Protein AF-A0A5Y3MJC8-F1 (afdb_monomer_lite)

Radius of gyration: 33.6 Å; chains: 1; bounding box: 86×77×90 Å

Structure (mmCIF, N/CA/C/O backbone):
data_AF-A0A5Y3MJC8-F1
#
_entry.id   AF-A0A5Y3MJC8-F1
#
loop_
_atom_site.group_PDB
_atom_site.id
_atom_site.type_symbol
_atom_site.label_atom_id
_atom_site.label_alt_id
_atom_site.label_comp_id
_atom_site.label_asym_id
_atom_site.label_entity_id
_atom_site.label_seq_id
_atom_site.pdbx_PDB_ins_code
_atom_site.Cartn_x
_atom_site.Cartn_y
_atom_site.Cartn_z
_atom_site.occupancy
_atom_site.B_iso_or_equiv
_atom_site.auth_seq_id
_atom_site.auth_comp_id
_atom_site.auth_asym_id
_atom_site.auth_atom_id
_atom_site.pdbx_PDB_model_num
ATOM 1 N N . MET A 1 1 ? -15.860 -44.384 1.184 1.00 35.97 1 MET A N 1
ATOM 2 C CA . MET A 1 1 ? -15.967 -45.095 2.472 1.00 35.97 1 MET A CA 1
ATOM 3 C C . MET A 1 1 ? -15.663 -44.108 3.585 1.00 35.97 1 MET A C 1
ATOM 5 O O . MET A 1 1 ? -14.510 -43.877 3.899 1.00 35.97 1 MET A O 1
ATOM 9 N N . ILE A 1 2 ? -16.713 -43.482 4.106 1.00 24.11 2 ILE A N 1
ATOM 10 C CA . ILE A 1 2 ? -16.795 -42.904 5.447 1.00 24.11 2 ILE A CA 1
ATOM 11 C C . ILE A 1 2 ? -18.170 -43.380 5.913 1.00 24.11 2 ILE A C 1
ATOM 13 O O . ILE A 1 2 ? -19.165 -43.126 5.237 1.00 24.11 2 ILE A O 1
ATOM 17 N N . ILE A 1 3 ? -18.185 -44.192 6.965 1.00 27.66 3 ILE A N 1
ATOM 18 C CA . ILE A 1 3 ? -19.393 -44.736 7.584 1.00 27.66 3 ILE A CA 1
ATOM 19 C C . ILE A 1 3 ? -19.745 -43.792 8.729 1.00 27.66 3 ILE A C 1
ATOM 21 O O . ILE A 1 3 ? -18.962 -43.628 9.662 1.00 27.66 3 ILE A O 1
ATOM 25 N N . THR A 1 4 ? -20.913 -43.166 8.639 1.00 27.91 4 THR A N 1
ATOM 26 C CA . THR A 1 4 ? -21.584 -42.483 9.745 1.00 27.91 4 THR A CA 1
ATOM 27 C C . THR A 1 4 ? -22.343 -43.525 10.568 1.00 27.91 4 THR A C 1
ATOM 29 O O . THR A 1 4 ? -23.119 -44.317 10.034 1.00 27.91 4 THR A O 1
ATOM 32 N N . GLY A 1 5 ? -22.070 -43.573 11.872 1.00 24.58 5 GLY A N 1
ATOM 33 C CA . GLY A 1 5 ? -22.694 -44.512 12.799 1.00 24.58 5 GLY A CA 1
ATOM 34 C C . GLY A 1 5 ? -24.100 -44.068 13.190 1.00 24.58 5 GLY A C 1
ATOM 35 O O . GLY A 1 5 ? -24.264 -43.061 13.873 1.00 24.58 5 GLY A O 1
ATOM 36 N N . ASN A 1 6 ? -25.087 -44.854 12.762 1.00 28.25 6 ASN A N 1
ATOM 37 C CA . ASN A 1 6 ? -26.461 -44.843 13.251 1.00 28.25 6 ASN A CA 1
ATOM 38 C C . ASN A 1 6 ? -26.511 -45.203 14.741 1.00 28.25 6 ASN A C 1
ATOM 40 O O . ASN A 1 6 ? -25.928 -46.205 15.158 1.00 28.25 6 ASN A O 1
ATOM 44 N N . SER A 1 7 ? -27.296 -44.456 15.512 1.00 28.84 7 SER A N 1
ATOM 45 C CA . SER A 1 7 ? -27.838 -44.921 16.784 1.00 28.84 7 SER A CA 1
ATOM 46 C C . SER A 1 7 ? -29.205 -45.571 16.555 1.00 28.84 7 SER A C 1
ATOM 48 O O . SER A 1 7 ? -30.044 -45.131 15.772 1.00 28.84 7 SER A O 1
ATOM 50 N N . THR A 1 8 ? -29.358 -46.708 17.213 1.00 29.22 8 THR A N 1
ATOM 51 C CA . THR A 1 8 ? -30.417 -47.706 17.111 1.00 29.22 8 THR A CA 1
ATOM 52 C C . THR A 1 8 ? -31.767 -47.208 17.622 1.00 29.22 8 THR A C 1
ATOM 54 O O . THR A 1 8 ? -31.881 -46.797 18.776 1.00 29.22 8 THR A O 1
ATOM 57 N N . HIS A 1 9 ? -32.809 -47.358 16.803 1.00 29.75 9 HIS A N 1
ATOM 58 C CA . HIS A 1 9 ? -34.197 -47.381 17.258 1.00 29.75 9 HIS A CA 1
ATOM 59 C C . HIS A 1 9 ? -34.495 -48.725 17.940 1.00 29.75 9 HIS A C 1
ATOM 61 O O . HIS A 1 9 ? -34.508 -49.767 17.287 1.00 29.75 9 HIS A O 1
ATOM 67 N N . ILE A 1 10 ? -34.769 -48.695 19.246 1.00 34.31 10 ILE A N 1
ATOM 68 C CA . ILE A 1 10 ? -35.504 -49.761 19.931 1.00 34.31 10 ILE A CA 1
ATOM 69 C C . ILE A 1 10 ? -36.988 -49.448 19.750 1.00 34.31 10 ILE A C 1
ATOM 71 O O . ILE A 1 10 ? -37.474 -48.407 20.192 1.00 34.31 10 ILE A O 1
ATOM 75 N N . GLY A 1 11 ? -37.692 -50.336 19.053 1.00 30.97 11 GLY A N 1
ATOM 76 C CA . GLY A 1 11 ? -39.143 -50.314 18.966 1.00 30.97 11 GLY A CA 1
ATOM 77 C C . GLY A 1 11 ? -39.772 -50.790 20.273 1.00 30.97 11 GLY A C 1
ATOM 78 O O . GLY A 1 11 ? -39.456 -51.873 20.761 1.00 30.97 11 GLY A O 1
ATOM 79 N N . ALA A 1 12 ? -40.708 -50.003 20.791 1.00 31.56 12 ALA A N 1
ATOM 80 C CA . ALA A 1 12 ? -41.787 -50.481 21.640 1.00 31.56 12 ALA A CA 1
ATOM 81 C C . ALA A 1 12 ? -43.095 -50.040 20.974 1.00 31.56 12 ALA A C 1
ATOM 83 O O . ALA A 1 12 ? -43.309 -48.853 20.729 1.00 31.56 12 ALA A O 1
ATOM 84 N N . GLY A 1 13 ? -43.912 -51.015 20.582 1.00 30.33 13 GLY A N 1
ATOM 85 C CA . GLY A 1 13 ? -45.238 -50.789 20.022 1.00 30.33 13 GLY A CA 1
ATOM 86 C C . GLY A 1 13 ? -46.313 -50.628 21.099 1.00 30.33 13 GLY A C 1
ATOM 87 O O . GLY A 1 13 ? -46.104 -51.015 22.246 1.00 30.33 13 GLY A O 1
ATOM 88 N N . ALA A 1 14 ? -47.476 -50.158 20.625 1.00 32.88 14 ALA A N 1
ATOM 89 C CA . ALA A 1 14 ? -48.796 -50.099 21.272 1.00 32.88 14 ALA A CA 1
ATOM 90 C C . ALA A 1 14 ? -48.941 -49.047 22.396 1.00 32.88 14 ALA A C 1
ATOM 92 O O . ALA A 1 14 ? -48.109 -48.960 23.282 1.00 32.88 14 ALA A O 1
ATOM 93 N N . THR A 1 15 ? -49.973 -48.201 22.477 1.00 34.88 15 THR A N 1
ATOM 94 C CA . THR A 1 15 ? -51.264 -48.072 21.775 1.00 34.88 15 THR A CA 1
ATOM 95 C C . THR A 1 15 ? -51.910 -46.760 22.245 1.00 34.88 15 THR A C 1
ATOM 97 O O . THR A 1 15 ? -51.823 -46.454 23.427 1.00 34.88 15 THR A O 1
ATOM 100 N N . GLY A 1 16 ? -52.652 -46.082 21.363 1.00 34.78 16 GLY A N 1
ATOM 101 C CA . GLY A 1 16 ? -53.839 -45.294 21.734 1.00 34.78 16 GLY A CA 1
ATOM 102 C C . GLY A 1 16 ? -53.624 -43.858 22.226 1.00 34.78 16 GLY A C 1
ATOM 103 O O . GLY A 1 16 ? -53.220 -43.631 23.358 1.00 34.78 16 GLY A O 1
ATOM 104 N N . GLY A 1 17 ? -54.033 -42.894 21.399 1.00 32.16 17 GLY A N 1
ATOM 105 C CA . GLY A 1 17 ? -54.253 -41.506 21.810 1.00 32.16 17 GLY A CA 1
ATOM 106 C C . GLY A 1 17 ? -53.978 -40.530 20.678 1.00 32.16 17 GLY A C 1
ATOM 107 O O . GLY A 1 17 ? -52.835 -40.170 20.434 1.00 32.16 17 GLY A O 1
ATOM 108 N N . SER A 1 18 ? -55.023 -40.120 19.961 1.00 41.62 18 SER A N 1
ATOM 109 C CA . SER A 1 18 ? -54.953 -39.002 19.025 1.00 41.62 18 SER A CA 1
ATOM 110 C C . SER A 1 18 ? -54.688 -37.704 19.784 1.00 41.62 18 SER A C 1
ATOM 112 O O . SER A 1 18 ? -55.535 -37.284 20.573 1.00 41.62 18 SER A O 1
ATOM 114 N N . THR A 1 19 ? -53.584 -37.034 19.491 1.00 38.16 19 THR A N 1
ATOM 115 C CA . THR A 1 19 ? -53.413 -35.616 19.802 1.00 38.16 19 THR A CA 1
ATOM 116 C C . THR A 1 19 ? -52.823 -34.924 18.572 1.00 38.16 19 THR A C 1
ATOM 118 O O . THR A 1 19 ? -52.028 -35.506 17.830 1.00 38.16 19 THR A O 1
ATOM 121 N N . GLY A 1 20 ? -53.355 -33.747 18.235 1.00 41.31 20 GLY A N 1
ATOM 122 C CA . GLY A 1 20 ? -53.036 -33.047 16.989 1.00 41.31 20 GLY A CA 1
ATOM 123 C C . GLY A 1 20 ? -51.592 -32.525 16.968 1.00 41.31 20 GLY A C 1
ATOM 124 O O . GLY A 1 20 ? -50.885 -32.630 17.966 1.00 41.31 20 GLY A O 1
ATOM 125 N N . PRO A 1 21 ? -51.148 -31.871 15.876 1.00 44.81 21 PRO A N 1
ATOM 126 C CA . PRO A 1 21 ? -49.795 -31.303 15.759 1.00 44.81 21 PRO A CA 1
ATOM 127 C C . PRO A 1 21 ? -49.437 -30.261 16.840 1.00 44.81 21 PRO A C 1
ATOM 129 O O . PRO A 1 21 ? -48.309 -29.778 16.875 1.00 44.81 21 PRO A O 1
ATOM 132 N N . ALA A 1 22 ? -50.404 -29.880 17.680 1.00 45.62 22 ALA A N 1
ATOM 133 C CA . ALA A 1 22 ? -50.263 -28.950 18.790 1.00 45.62 22 ALA A CA 1
ATOM 134 C C . ALA A 1 22 ? -49.833 -29.609 20.115 1.00 45.62 22 ALA A C 1
ATOM 136 O O . ALA A 1 22 ? -49.428 -28.878 21.006 1.00 45.62 22 ALA A O 1
ATOM 137 N N . ASP A 1 23 ? -49.862 -30.942 20.219 1.00 46.69 23 ASP A N 1
ATOM 138 C CA . ASP A 1 23 ? -49.650 -31.683 21.473 1.00 46.69 23 ASP A CA 1
ATOM 139 C C . ASP A 1 23 ? -48.457 -32.661 21.381 1.00 46.69 23 ASP A C 1
ATOM 141 O O . ASP A 1 23 ? -48.413 -33.680 22.076 1.00 46.69 23 ASP A O 1
ATOM 145 N N . ASP A 1 24 ? -47.499 -32.414 20.476 1.00 50.97 24 ASP A N 1
ATOM 146 C CA . ASP A 1 24 ? -46.242 -33.171 20.476 1.00 50.97 24 ASP A CA 1
ATOM 147 C C . ASP A 1 24 ? -45.361 -32.642 21.625 1.00 50.97 24 ASP A C 1
ATOM 149 O O . ASP A 1 24 ? -44.906 -31.493 21.561 1.00 50.97 24 ASP A O 1
ATOM 153 N N . PRO A 1 25 ? -45.047 -33.454 22.652 1.00 55.38 25 PRO A N 1
ATOM 154 C CA . PRO A 1 25 ? -44.241 -33.025 23.796 1.00 55.38 25 PRO A CA 1
ATOM 155 C C . PRO A 1 25 ? -42.824 -32.581 23.400 1.00 55.38 25 PRO A C 1
ATOM 157 O O . PRO A 1 25 ? -42.143 -31.912 24.177 1.00 55.38 25 PRO A O 1
ATOM 160 N N . ARG A 1 26 ? -42.365 -32.909 22.183 1.00 57.22 26 ARG A N 1
ATOM 161 C CA . ARG A 1 26 ? -41.114 -32.385 21.619 1.00 57.22 26 ARG A CA 1
ATOM 162 C C . ARG A 1 26 ? -41.258 -30.938 21.152 1.00 57.22 26 ARG A C 1
ATOM 164 O O . ARG A 1 26 ? -40.320 -30.170 21.327 1.00 57.22 26 ARG A O 1
ATOM 171 N N . ILE A 1 27 ? -42.408 -30.548 20.596 1.00 54.28 27 ILE A N 1
ATOM 172 C CA . ILE A 1 27 ? -42.689 -29.158 20.198 1.00 54.28 27 ILE A CA 1
ATOM 173 C C . ILE A 1 27 ? -42.914 -28.289 21.437 1.00 54.28 27 ILE A C 1
ATOM 175 O O . ILE A 1 27 ? -42.407 -27.170 21.472 1.00 54.28 27 ILE A O 1
ATOM 179 N N . ASP A 1 28 ? -43.566 -28.809 22.477 1.00 54.16 28 ASP A N 1
ATOM 180 C CA . ASP A 1 28 ? -43.692 -28.108 23.762 1.00 54.16 28 ASP A CA 1
ATOM 181 C C . ASP A 1 28 ? -42.359 -28.020 24.510 1.00 54.16 28 ASP A C 1
ATOM 183 O O . ASP A 1 28 ? -42.048 -26.983 25.089 1.00 54.16 28 ASP A O 1
ATOM 187 N N . GLY A 1 29 ? -41.515 -29.054 24.430 1.00 55.41 29 GLY A N 1
ATOM 188 C CA . GLY A 1 29 ? -40.142 -29.004 24.935 1.00 55.41 29 GLY A CA 1
ATOM 189 C C . GLY A 1 29 ? -39.279 -27.970 24.206 1.00 55.41 29 GLY A C 1
ATOM 190 O O . GLY A 1 29 ? -38.504 -27.265 24.847 1.00 55.41 29 GLY A O 1
ATOM 191 N N . ILE A 1 30 ? -39.447 -27.830 22.886 1.00 52.19 30 ILE A N 1
ATOM 192 C CA . ILE A 1 30 ? -38.739 -26.830 22.071 1.00 52.19 30 ILE A CA 1
ATOM 193 C C . ILE A 1 30 ? -39.284 -25.421 22.318 1.00 52.19 30 ILE A C 1
ATOM 195 O O . ILE A 1 30 ? -38.485 -24.503 22.454 1.00 52.19 30 ILE A O 1
ATOM 199 N N . LYS A 1 31 ? -40.605 -25.229 22.427 1.00 47.81 31 LYS A N 1
ATOM 200 C CA . LYS A 1 31 ? -41.210 -23.934 22.783 1.00 47.81 31 LYS A CA 1
ATOM 201 C C . LYS A 1 31 ? -40.821 -23.506 24.188 1.00 47.81 31 LYS A C 1
ATOM 203 O O . LYS A 1 31 ? -40.395 -22.377 24.358 1.00 47.81 31 LYS A O 1
ATOM 208 N N . LYS A 1 32 ? -40.857 -24.419 25.162 1.00 52.31 32 LYS A N 1
ATOM 209 C CA . LYS A 1 32 ? -40.380 -24.155 26.521 1.00 52.31 32 LYS A CA 1
ATOM 210 C C . LYS A 1 32 ? -38.887 -23.830 26.533 1.00 52.31 32 LYS A C 1
ATOM 212 O O . LYS A 1 32 ? -38.486 -22.901 27.216 1.00 52.31 32 LYS A O 1
ATOM 217 N N . ALA A 1 33 ? -38.070 -24.548 25.762 1.00 51.44 33 ALA A N 1
ATOM 218 C CA . ALA A 1 33 ? -36.652 -24.231 25.631 1.00 51.44 33 ALA A CA 1
ATOM 219 C C . ALA A 1 33 ? -36.421 -22.872 24.947 1.00 51.44 33 ALA A C 1
ATOM 221 O O . ALA A 1 33 ? -35.502 -22.168 25.345 1.00 51.44 33 ALA A O 1
ATOM 222 N N . LEU A 1 34 ? -37.250 -22.480 23.969 1.00 46.69 34 LEU A N 1
ATOM 223 C CA . LEU A 1 34 ? -37.223 -21.154 23.334 1.00 46.69 34 LEU A CA 1
ATOM 224 C C . LEU A 1 34 ? -37.662 -20.040 24.301 1.00 46.69 34 LEU A C 1
ATOM 226 O O . LEU A 1 34 ? -36.985 -19.022 24.409 1.00 46.69 34 LEU A O 1
ATOM 230 N N . ASP A 1 35 ? -38.752 -20.251 25.039 1.00 46.22 35 ASP A N 1
ATOM 231 C CA . ASP A 1 35 ? -39.275 -19.317 26.043 1.00 46.22 35 ASP A CA 1
ATOM 232 C C . ASP A 1 35 ? -38.292 -19.164 27.220 1.00 46.22 35 ASP A C 1
ATOM 234 O O . ASP A 1 35 ? -38.092 -18.060 27.731 1.00 46.22 35 ASP A O 1
ATOM 238 N N . ASP A 1 36 ? -37.591 -20.243 27.588 1.00 48.75 36 ASP A N 1
ATOM 239 C CA . ASP A 1 36 ? -36.500 -20.239 28.569 1.00 48.75 36 ASP A CA 1
ATOM 240 C C . ASP A 1 36 ? -35.210 -19.569 28.021 1.00 48.75 36 ASP A C 1
ATOM 242 O O . ASP A 1 36 ? -34.335 -19.203 28.810 1.00 48.75 36 ASP A O 1
ATOM 246 N N . THR A 1 37 ? -35.068 -19.365 26.697 1.00 44.25 37 THR A N 1
ATOM 247 C CA . THR A 1 37 ? -33.841 -18.847 26.042 1.00 44.25 37 THR A CA 1
ATOM 248 C C . THR A 1 37 ? -33.967 -17.481 25.361 1.00 44.25 37 THR A C 1
ATOM 250 O O . THR A 1 37 ? -33.127 -17.166 24.529 1.00 44.25 37 THR A O 1
ATOM 253 N N . GLN A 1 38 ? -34.872 -16.611 25.831 1.00 48.56 38 GLN A N 1
ATOM 254 C CA . GLN A 1 38 ? -34.987 -15.167 25.511 1.00 48.56 38 GLN A CA 1
ATOM 255 C C . GLN A 1 38 ? -36.080 -14.822 24.491 1.00 48.56 38 GLN A C 1
ATOM 257 O O . GLN A 1 38 ? -35.773 -14.719 23.314 1.00 48.56 38 GLN A O 1
ATOM 262 N N . ILE A 1 39 ? -37.273 -14.420 24.956 1.00 37.53 39 ILE A N 1
ATOM 263 C CA . ILE A 1 39 ? -37.867 -13.095 24.659 1.00 37.53 39 ILE A CA 1
ATOM 264 C C . ILE A 1 39 ? -38.834 -12.748 25.809 1.00 37.53 39 ILE A C 1
ATOM 266 O O . ILE A 1 39 ? -39.881 -13.367 25.944 1.00 37.53 39 ILE A O 1
ATOM 270 N N . GLY A 1 40 ? -38.500 -11.764 26.655 1.00 35.44 40 GLY A N 1
ATOM 271 C CA . GLY A 1 40 ? -39.439 -11.244 27.668 1.00 35.44 40 GLY A CA 1
ATOM 272 C C . GLY A 1 40 ? -39.038 -11.376 29.140 1.00 35.44 40 GLY A C 1
ATOM 273 O O . GLY A 1 40 ? -39.900 -11.246 30.006 1.00 35.44 40 GLY A O 1
ATOM 274 N N . LEU A 1 41 ? -37.757 -11.583 29.466 1.00 39.94 41 LEU A N 1
ATOM 275 C CA . LEU A 1 41 ? -37.335 -11.505 30.865 1.00 39.94 41 LEU A CA 1
ATOM 276 C C . LEU A 1 41 ? -37.538 -10.066 31.391 1.00 39.94 41 LEU A C 1
ATOM 278 O O . LEU A 1 41 ? -36.942 -9.137 30.833 1.00 39.94 41 LEU A O 1
ATOM 282 N N . PRO A 1 42 ? -38.311 -9.839 32.475 1.00 39.66 42 PRO A N 1
ATOM 283 C CA . PRO A 1 42 ? -38.132 -8.631 33.277 1.00 39.66 42 PRO A CA 1
ATOM 284 C C . PRO A 1 42 ? -36.639 -8.500 33.600 1.00 39.66 42 PRO A C 1
ATOM 286 O O . PRO A 1 42 ? -35.978 -9.525 33.780 1.00 39.66 42 PRO A O 1
ATOM 289 N N . ARG A 1 43 ? -36.104 -7.261 33.616 1.00 46.03 43 ARG A N 1
ATOM 290 C CA . ARG A 1 43 ? -34.692 -6.953 33.942 1.00 46.03 43 ARG A CA 1
ATOM 291 C C . ARG A 1 43 ? -34.161 -7.996 34.920 1.00 46.03 43 ARG A C 1
ATOM 293 O O . ARG A 1 43 ? -34.722 -8.085 36.013 1.00 46.03 43 ARG A O 1
ATOM 300 N N . GLN A 1 44 ? -33.151 -8.781 34.518 1.00 53.56 44 GLN A N 1
ATOM 301 C CA . GLN A 1 44 ? -32.563 -9.787 35.405 1.00 53.56 44 GLN A CA 1
ATOM 302 C C . GLN A 1 44 ? -32.354 -9.134 36.777 1.00 53.56 44 GLN A C 1
ATOM 304 O O . GLN A 1 44 ? -31.722 -8.071 36.835 1.00 53.56 44 GLN A O 1
ATOM 309 N N . PRO A 1 45 ? -32.966 -9.669 37.848 1.00 67.94 45 PRO A N 1
ATOM 310 C CA . PRO A 1 45 ? -32.941 -9.006 39.137 1.00 67.94 45 PRO A CA 1
ATOM 311 C C . PRO A 1 45 ? -31.488 -8.818 39.564 1.00 67.94 45 PRO A C 1
ATOM 313 O O . PRO A 1 45 ? -30.680 -9.743 39.478 1.00 67.94 45 PRO A O 1
ATOM 316 N N . ILE A 1 46 ? -31.159 -7.594 39.981 1.00 82.12 46 ILE A N 1
ATOM 317 C CA . ILE A 1 46 ? -29.810 -7.251 40.425 1.00 82.12 46 ILE A CA 1
ATOM 318 C C . ILE A 1 46 ? -29.493 -8.096 41.660 1.00 82.12 46 ILE A C 1
ATOM 320 O O . ILE A 1 46 ? -30.177 -8.000 42.681 1.00 82.12 46 ILE A O 1
ATOM 324 N N . MET A 1 47 ? -28.434 -8.896 41.576 1.00 91.88 47 MET A N 1
ATOM 325 C CA . MET A 1 47 ? -27.855 -9.569 42.728 1.00 91.88 47 MET A CA 1
ATOM 326 C C . MET A 1 47 ? -27.044 -8.560 43.544 1.00 91.88 47 MET A C 1
ATOM 328 O O . MET A 1 47 ? -26.020 -8.044 43.092 1.00 91.88 47 MET A O 1
ATOM 332 N N . TRP A 1 48 ? -27.502 -8.292 44.762 1.00 92.31 48 TRP A N 1
ATOM 333 C CA . TRP A 1 48 ? -26.792 -7.456 45.723 1.00 92.31 48 TRP A CA 1
ATOM 334 C C . TRP A 1 48 ? -25.784 -8.298 46.500 1.00 92.31 48 TRP A C 1
ATOM 336 O O . TRP A 1 48 ? -26.168 -9.094 47.353 1.00 92.31 48 TRP A O 1
ATOM 346 N N . VAL A 1 49 ? -24.501 -8.111 46.201 1.00 92.94 49 VAL A N 1
ATOM 347 C CA . VAL A 1 49 ? -23.398 -8.843 46.833 1.00 92.94 49 VAL A CA 1
ATOM 348 C C . VAL A 1 49 ? -23.023 -8.133 48.125 1.00 92.94 49 VAL A C 1
ATOM 350 O O . VAL A 1 49 ? -22.652 -6.965 48.088 1.00 92.94 49 VAL A O 1
ATOM 353 N N . SER A 1 50 ? -23.151 -8.816 49.256 1.00 92.50 50 SER A N 1
ATOM 354 C CA . SER A 1 50 ? -22.832 -8.305 50.595 1.00 92.50 50 SER A CA 1
ATOM 355 C C . SER A 1 50 ? -21.605 -8.995 51.190 1.00 92.50 50 SER A C 1
ATOM 357 O O . SER A 1 50 ? -20.868 -8.374 51.953 1.00 92.50 50 SER A O 1
ATOM 359 N N . THR A 1 51 ? -21.381 -10.267 50.845 1.00 91.06 51 THR A N 1
ATOM 360 C CA . THR A 1 51 ? -20.290 -11.103 51.365 1.00 91.06 51 THR A CA 1
ATOM 361 C C . THR A 1 51 ? -19.615 -11.918 50.258 1.00 91.06 51 THR A C 1
ATOM 363 O O . THR A 1 51 ? -20.177 -12.123 49.181 1.00 91.06 51 THR A O 1
ATOM 366 N N . ALA A 1 52 ? -18.405 -12.422 50.518 1.00 90.00 52 ALA A N 1
ATOM 367 C CA . ALA A 1 52 ? -17.739 -13.357 49.610 1.00 90.00 52 ALA A CA 1
ATOM 368 C C . ALA A 1 52 ? -18.507 -14.690 49.468 1.00 90.00 52 ALA A C 1
ATOM 370 O O . ALA A 1 52 ? -18.424 -15.345 48.428 1.00 90.00 52 ALA A O 1
ATOM 371 N N . ASP A 1 53 ? -19.290 -15.082 50.475 1.00 89.25 53 ASP A N 1
ATOM 372 C CA . ASP A 1 53 ? -20.095 -16.309 50.448 1.00 89.25 53 ASP A CA 1
ATOM 373 C C . ASP A 1 53 ? -21.287 -16.207 49.489 1.00 89.25 53 ASP A C 1
ATOM 375 O O . ASP A 1 53 ? -21.654 -17.203 48.858 1.00 89.25 53 ASP A O 1
ATOM 379 N N . ASP A 1 54 ? -21.820 -14.999 49.273 1.00 90.56 54 ASP A N 1
ATOM 380 C CA . ASP A 1 54 ? -22.846 -14.751 48.250 1.00 90.56 54 ASP A CA 1
ATOM 381 C C . ASP A 1 54 ? -22.349 -15.180 46.864 1.00 90.56 54 ASP A C 1
ATOM 383 O O . ASP A 1 54 ? -23.110 -15.707 46.058 1.00 90.56 54 ASP A O 1
ATOM 387 N N . LEU A 1 55 ? -21.054 -14.998 46.598 1.00 90.88 55 LEU A N 1
ATOM 388 C CA . LEU A 1 55 ? -20.414 -15.391 45.348 1.00 90.88 55 LEU A CA 1
ATOM 389 C C . LEU A 1 55 ? -19.992 -16.870 45.347 1.00 90.88 55 LEU A C 1
ATOM 391 O O . LEU A 1 55 ? -20.192 -17.578 44.359 1.00 90.88 55 LEU A O 1
ATOM 395 N N . SER A 1 56 ? -19.437 -17.365 46.457 1.00 89.25 56 SER A N 1
ATOM 396 C CA . SER A 1 56 ? -18.984 -18.758 46.589 1.00 89.25 56 SER A CA 1
ATOM 397 C C . SER A 1 56 ? -20.119 -19.786 46.626 1.00 89.25 56 SER A C 1
ATOM 399 O O . SER A 1 56 ? -19.879 -20.955 46.321 1.00 89.25 56 SER A O 1
ATOM 401 N N . SER A 1 57 ? -21.343 -19.391 46.970 1.00 88.69 57 SER A N 1
ATOM 402 C CA . SER A 1 57 ? -22.515 -20.280 46.993 1.00 88.69 57 SER A CA 1
ATOM 403 C C . SER A 1 57 ? -23.128 -20.532 45.610 1.00 88.69 57 SER A C 1
ATOM 405 O O . SER A 1 57 ? -23.861 -21.503 45.423 1.00 88.69 57 SER A O 1
ATOM 407 N N . LEU A 1 58 ? -22.805 -19.702 44.614 1.00 89.06 58 LEU A N 1
ATOM 408 C CA . LEU A 1 58 ? -23.321 -19.842 43.251 1.00 89.06 58 LEU A CA 1
ATOM 409 C C . LEU A 1 58 ? -22.742 -21.088 42.549 1.00 89.06 58 LEU A C 1
ATOM 411 O O . LEU A 1 58 ? -21.542 -21.328 42.664 1.00 89.06 58 LEU A O 1
ATOM 415 N N . PRO A 1 59 ? -23.525 -21.871 41.785 1.00 87.62 59 PRO A N 1
ATOM 416 C CA . PRO A 1 59 ? -23.000 -23.021 41.042 1.00 87.62 59 PRO A CA 1
ATOM 417 C C . PRO A 1 59 ? -22.070 -22.597 39.890 1.00 87.62 59 PRO A C 1
ATOM 419 O O . PRO A 1 59 ? -22.129 -21.460 39.426 1.00 87.62 59 PRO A O 1
ATOM 422 N N . VAL A 1 60 ? -21.221 -23.515 39.407 1.00 86.94 60 VAL A N 1
ATOM 423 C CA . VAL A 1 60 ? -20.432 -23.295 38.174 1.00 86.94 60 VAL A CA 1
ATOM 424 C C . VAL A 1 60 ? -21.376 -23.009 37.006 1.00 86.94 60 VAL A C 1
ATOM 426 O O . VAL A 1 60 ? -22.434 -23.628 36.906 1.00 86.94 60 VAL A O 1
ATOM 429 N N . GLY A 1 61 ? -21.006 -22.062 36.144 1.00 76.88 61 GLY A N 1
ATOM 430 C CA . GLY A 1 61 ? -21.834 -21.607 35.027 1.00 76.88 61 GLY A CA 1
ATOM 431 C C . GLY A 1 61 ? -22.973 -20.671 35.441 1.00 76.88 61 GLY A C 1
ATOM 432 O O . GLY A 1 61 ? -23.800 -20.304 34.609 1.00 76.88 61 GLY A O 1
ATOM 433 N N . ALA A 1 62 ? -23.056 -20.263 36.714 1.00 82.75 62 ALA A N 1
ATOM 434 C CA . ALA A 1 62 ? -24.008 -19.240 37.121 1.00 82.75 62 ALA A CA 1
ATOM 435 C C . ALA A 1 62 ? -23.639 -17.884 36.505 1.00 82.75 62 ALA A C 1
ATOM 437 O O . ALA A 1 62 ? -22.573 -17.342 36.795 1.00 82.75 62 ALA A O 1
ATOM 438 N N . TYR A 1 63 ? -24.574 -17.319 35.739 1.00 84.31 63 TYR A N 1
ATOM 439 C CA . TYR A 1 63 ? -24.514 -15.951 35.227 1.00 84.31 63 TYR A CA 1
ATOM 440 C C . TYR A 1 63 ? -25.451 -15.031 36.012 1.00 84.31 63 TYR A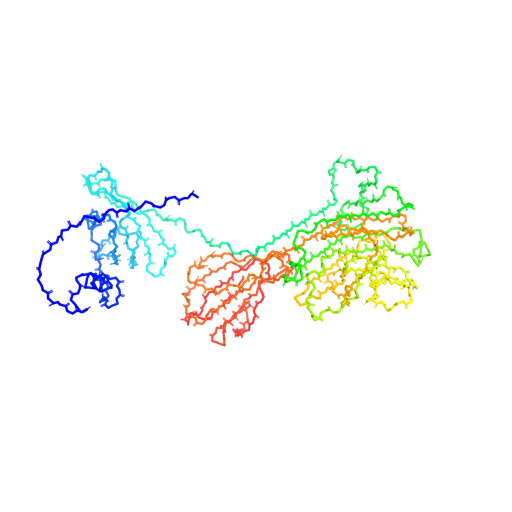 C 1
ATOM 442 O O . TYR A 1 63 ? -26.622 -15.369 36.224 1.00 84.31 63 TYR A O 1
ATOM 450 N N . ARG A 1 64 ? -24.960 -13.876 36.471 1.00 87.25 64 ARG A N 1
ATOM 451 C CA . ARG A 1 64 ? -25.741 -12.899 37.252 1.00 87.25 64 ARG A CA 1
ATOM 452 C C . ARG A 1 64 ? -25.410 -11.468 36.844 1.00 87.25 64 ARG A C 1
ATOM 454 O O . ARG A 1 64 ? -24.254 -11.146 36.594 1.00 87.25 64 ARG A O 1
ATOM 461 N N . PHE A 1 65 ? -26.412 -10.595 36.860 1.00 89.56 65 PHE A N 1
ATOM 462 C CA . PHE A 1 65 ? -26.199 -9.150 36.871 1.00 89.56 65 PHE A CA 1
ATOM 463 C C . PHE A 1 65 ? -26.108 -8.683 38.327 1.00 89.56 65 PHE A C 1
ATOM 465 O O . PHE A 1 65 ? -27.053 -8.883 39.091 1.00 89.56 65 PHE A O 1
ATOM 472 N N . ALA A 1 66 ? -24.969 -8.129 38.742 1.00 92.38 66 ALA A N 1
ATOM 473 C CA . ALA A 1 66 ? -24.638 -7.951 40.156 1.00 92.38 66 ALA A CA 1
ATOM 474 C C . ALA A 1 66 ? -24.030 -6.578 40.474 1.00 92.38 66 ALA A C 1
ATOM 476 O O . ALA A 1 66 ? -23.516 -5.884 39.595 1.00 92.38 66 ALA A O 1
ATOM 477 N N . ARG A 1 67 ? -24.086 -6.190 41.754 1.00 92.88 67 ARG A N 1
ATOM 478 C CA . ARG A 1 67 ? -23.421 -5.000 42.305 1.00 92.88 67 ARG A CA 1
ATOM 479 C C . ARG A 1 67 ? -23.147 -5.175 43.801 1.00 92.88 67 ARG A C 1
ATOM 481 O O . ARG A 1 67 ? -23.917 -5.840 44.493 1.00 92.88 67 ARG A O 1
ATOM 488 N N . ASN A 1 68 ? -22.092 -4.535 44.308 1.00 93.94 68 ASN A N 1
ATOM 489 C CA . ASN A 1 68 ? -21.846 -4.433 45.748 1.00 93.94 68 ASN A CA 1
ATOM 490 C C . ASN A 1 68 ? -23.033 -3.761 46.462 1.00 93.94 68 ASN A C 1
ATOM 492 O O . ASN A 1 68 ? -23.498 -2.689 46.062 1.00 93.94 68 ASN A O 1
ATOM 496 N N . LYS A 1 69 ? -23.512 -4.374 47.546 1.00 91.81 69 LYS A N 1
ATOM 497 C CA . LYS A 1 69 ? -24.475 -3.774 48.470 1.00 91.81 69 LYS A CA 1
ATOM 498 C C . LYS A 1 69 ? -23.712 -2.881 49.437 1.00 91.81 69 LYS A C 1
ATOM 500 O O . LYS A 1 69 ? -22.922 -3.385 50.231 1.00 91.81 69 LYS A O 1
ATOM 505 N N . ALA A 1 70 ? -23.938 -1.571 49.399 1.00 83.12 70 ALA A N 1
ATOM 506 C CA . ALA A 1 70 ? -23.265 -0.658 50.322 1.00 83.12 70 ALA A CA 1
ATOM 507 C C . ALA A 1 70 ? -23.501 -1.083 51.793 1.00 83.12 70 ALA A C 1
ATOM 509 O O . ALA A 1 70 ? -24.639 -1.420 52.139 1.00 83.12 70 ALA A O 1
ATOM 510 N N . PRO A 1 71 ? -22.466 -1.081 52.658 1.00 86.94 71 PRO A N 1
ATOM 511 C CA . PRO A 1 71 ? -21.101 -0.581 52.433 1.00 86.94 71 PRO A CA 1
ATOM 512 C C . PRO A 1 71 ? -20.071 -1.641 51.976 1.00 86.94 71 PRO A C 1
ATOM 514 O O . PRO A 1 71 ? -18.876 -1.358 51.995 1.00 86.94 71 PRO A O 1
ATOM 517 N N . SER A 1 72 ? -20.493 -2.857 51.609 1.00 84.81 72 SER A N 1
ATOM 518 C CA . SER A 1 72 ? -19.578 -3.956 51.253 1.00 84.81 72 SER A CA 1
ATOM 519 C C . SER A 1 72 ? -18.740 -3.666 49.997 1.00 84.81 72 SER A C 1
ATOM 521 O O . SER A 1 72 ? -19.169 -2.928 49.108 1.00 84.81 72 SER A O 1
ATOM 523 N N . LYS A 1 73 ? -17.547 -4.273 49.918 1.00 89.44 73 LYS A N 1
ATOM 524 C CA . LYS A 1 73 ? -16.604 -4.153 48.790 1.00 89.44 73 LYS A CA 1
ATOM 525 C C . LYS A 1 73 ? -16.098 -5.516 48.312 1.00 89.44 73 LYS A C 1
ATOM 527 O O . LYS A 1 73 ? -14.900 -5.751 48.224 1.00 89.44 73 LYS A O 1
ATOM 532 N N . VAL A 1 74 ? -17.023 -6.432 48.037 1.00 92.94 74 VAL A N 1
ATOM 533 C CA . VAL A 1 74 ? -16.679 -7.804 47.629 1.00 92.94 74 VAL A CA 1
ATOM 534 C C . VAL A 1 74 ? -16.222 -7.854 46.172 1.00 92.94 74 VAL A C 1
ATOM 536 O O . VAL A 1 74 ? -15.236 -8.513 45.858 1.00 92.94 74 VAL A O 1
ATOM 539 N N . LEU A 1 75 ? -16.931 -7.167 45.274 1.00 94.25 75 LEU A N 1
ATOM 540 C CA . LEU A 1 75 ? -16.526 -6.955 43.883 1.00 94.25 75 LEU A CA 1
ATOM 541 C C . LEU A 1 75 ? -15.457 -5.847 43.818 1.00 94.25 75 LEU A C 1
ATOM 543 O O . LEU A 1 75 ? -15.516 -4.909 44.614 1.00 94.25 75 LEU A O 1
ATOM 547 N N . PRO A 1 76 ? -14.543 -5.869 42.830 1.00 92.56 76 PRO A N 1
ATOM 548 C CA . PRO A 1 76 ? -13.440 -4.911 42.716 1.00 92.56 76 PRO A CA 1
ATOM 549 C C . PRO A 1 76 ? -13.882 -3.531 42.198 1.00 92.56 76 PRO A C 1
ATOM 551 O O . PRO A 1 76 ? -13.047 -2.679 41.901 1.00 92.56 76 PRO A O 1
ATOM 554 N N . THR A 1 77 ? -15.187 -3.311 42.034 1.00 89.69 77 THR A N 1
ATOM 555 C CA . THR A 1 77 ? -15.778 -2.111 41.440 1.00 89.69 77 THR A CA 1
ATOM 556 C C . THR A 1 77 ? -17.129 -1.806 42.079 1.00 89.69 77 THR A C 1
ATOM 558 O O . THR A 1 77 ? -17.877 -2.714 42.441 1.00 89.69 77 THR A O 1
ATOM 561 N N . ASP A 1 78 ? -17.460 -0.518 42.185 1.00 86.69 78 ASP A N 1
ATOM 562 C CA . ASP A 1 78 ? -18.764 -0.041 42.666 1.00 86.69 78 ASP A CA 1
ATOM 563 C C . ASP A 1 78 ? -19.819 0.029 41.542 1.00 86.69 78 ASP A C 1
ATOM 565 O O . ASP A 1 78 ? -20.963 0.438 41.779 1.00 86.69 78 ASP A O 1
ATOM 569 N N . SER A 1 79 ? -19.436 -0.343 40.313 1.00 86.19 79 SER A N 1
ATOM 570 C CA . SER A 1 79 ? -20.299 -0.388 39.129 1.00 86.19 79 SER A CA 1
ATOM 571 C C . SER A 1 79 ? -21.164 -1.655 39.085 1.00 86.19 79 SER A C 1
ATOM 573 O O . SER A 1 79 ? -20.978 -2.595 39.858 1.00 86.19 79 SER A O 1
ATOM 575 N N . TYR A 1 80 ? -22.123 -1.682 38.161 1.00 87.31 80 TYR A N 1
ATOM 576 C CA . TYR A 1 80 ? -22.844 -2.907 37.817 1.00 87.31 80 TYR A CA 1
ATOM 577 C C . TYR A 1 80 ? -21.953 -3.822 36.980 1.00 87.31 80 TYR A C 1
ATOM 579 O O . TYR A 1 80 ? -21.206 -3.342 36.122 1.00 87.31 80 TYR A O 1
ATOM 587 N N . VAL A 1 81 ? -22.057 -5.131 37.195 1.00 91.06 81 VAL A N 1
ATOM 588 C CA . VAL A 1 81 ? -21.254 -6.130 36.484 1.00 91.06 81 VAL A CA 1
ATOM 589 C C . VAL A 1 81 ? -22.110 -7.281 35.974 1.00 91.06 81 VAL A C 1
ATOM 591 O O . VAL A 1 81 ? -23.095 -7.667 36.607 1.00 91.06 81 VAL A O 1
ATOM 594 N N . TYR A 1 82 ? -21.694 -7.864 34.855 1.00 90.00 82 TYR A N 1
ATOM 595 C CA . TYR A 1 82 ? -22.046 -9.235 34.513 1.00 90.00 82 TYR A CA 1
ATOM 596 C C . TYR A 1 82 ? -21.031 -10.158 35.168 1.00 90.00 82 TYR A C 1
ATOM 598 O O . TYR A 1 82 ? -19.830 -9.979 34.989 1.00 90.00 82 TYR A O 1
ATOM 606 N N . LEU A 1 83 ? -21.517 -11.113 35.948 1.00 93.06 83 LEU A N 1
ATOM 607 C CA . LEU A 1 83 ? -20.722 -12.087 36.675 1.00 93.06 83 LEU A CA 1
ATOM 608 C C . LEU A 1 83 ? -20.966 -13.483 36.113 1.00 93.06 83 LEU A C 1
ATOM 610 O O . LEU A 1 83 ? -22.117 -13.857 35.897 1.00 93.06 83 LEU A O 1
ATOM 614 N N . GLU A 1 84 ? -19.890 -14.249 35.962 1.00 92.88 84 GLU A N 1
ATOM 615 C CA . GLU A 1 84 ? -19.881 -15.672 35.639 1.00 92.88 84 GLU A CA 1
ATOM 616 C C . GLU A 1 84 ? -19.028 -16.437 36.656 1.00 92.88 84 GLU A C 1
ATOM 618 O O . GLU A 1 84 ? -17.868 -16.096 36.898 1.00 92.88 84 GLU A O 1
ATOM 623 N N . VAL A 1 85 ? -19.569 -17.515 37.222 1.00 91.31 85 VAL A N 1
ATOM 624 C CA . VAL A 1 85 ? -18.774 -18.473 38.004 1.00 91.31 85 VAL A CA 1
ATOM 625 C C . VAL A 1 85 ? -18.102 -19.461 37.055 1.00 91.31 85 VAL A C 1
ATOM 627 O O . VAL A 1 85 ? -18.728 -20.417 36.601 1.00 91.31 85 VAL A O 1
ATOM 630 N N . THR A 1 86 ? -16.817 -19.254 36.786 1.00 91.25 86 THR A N 1
ATOM 631 C CA . THR A 1 86 ? -16.051 -20.045 35.810 1.00 91.25 86 THR A CA 1
ATOM 632 C C . THR A 1 86 ? -15.589 -21.393 36.358 1.00 91.25 86 THR A C 1
ATOM 634 O O . THR A 1 86 ? -15.277 -22.303 35.595 1.00 91.25 86 THR A O 1
ATOM 637 N N . GLY A 1 87 ? -15.560 -21.562 37.683 1.00 88.44 87 GLY A N 1
ATOM 638 C CA . GLY A 1 87 ? -15.215 -22.844 38.288 1.00 88.44 87 GLY A CA 1
ATOM 639 C C . GLY A 1 87 ? -15.312 -22.867 39.808 1.00 88.44 87 GLY A C 1
ATOM 640 O O . GLY A 1 87 ? -15.284 -21.831 40.478 1.00 88.44 87 GLY A O 1
ATOM 641 N N . LYS A 1 88 ? -15.396 -24.081 40.358 1.00 89.31 88 LYS A N 1
ATOM 642 C CA . LYS A 1 88 ? -15.152 -24.356 41.779 1.00 89.31 88 LYS A CA 1
ATOM 643 C C . LYS A 1 88 ? -13.742 -24.885 41.956 1.00 89.31 88 LYS A C 1
ATOM 645 O O . LYS A 1 88 ? -13.180 -25.473 41.037 1.00 89.31 88 LYS A O 1
ATOM 650 N N . ARG A 1 89 ? -13.165 -24.634 43.127 1.00 81.06 89 ARG A N 1
ATOM 651 C CA . ARG A 1 89 ? -11.856 -25.181 43.495 1.00 81.06 89 ARG A CA 1
ATOM 652 C C . ARG A 1 89 ? -12.041 -26.370 44.428 1.00 81.06 89 ARG A C 1
ATOM 654 O O . ARG A 1 89 ? -13.083 -26.488 45.066 1.00 81.06 89 ARG A O 1
ATOM 661 N N . ASP A 1 90 ? -11.004 -27.193 44.551 1.00 77.56 90 ASP A N 1
ATOM 662 C CA . ASP A 1 90 ? -10.984 -28.416 45.373 1.00 77.56 90 ASP A CA 1
ATOM 663 C C . ASP A 1 90 ? -10.923 -28.136 46.892 1.00 77.56 90 ASP A C 1
ATOM 665 O O . ASP A 1 90 ? -10.374 -28.905 47.677 1.00 77.56 90 ASP A O 1
ATOM 669 N N . THR A 1 91 ? -11.470 -27.001 47.324 1.00 75.50 91 THR A N 1
ATOM 670 C CA . THR A 1 91 ? -11.543 -26.549 48.712 1.00 75.50 91 THR A CA 1
ATOM 671 C C . THR A 1 91 ? -12.961 -26.075 49.016 1.00 75.50 91 THR A C 1
ATOM 673 O O . THR A 1 91 ? -13.649 -25.531 48.149 1.00 75.50 91 THR A O 1
ATOM 676 N N . ALA A 1 92 ? -13.417 -26.269 50.259 1.00 77.06 92 ALA A N 1
ATOM 677 C CA . ALA A 1 92 ? -14.744 -25.824 50.685 1.00 77.06 92 ALA A CA 1
ATOM 678 C C . ALA A 1 92 ? -14.938 -24.327 50.366 1.00 77.06 92 ALA A C 1
ATOM 680 O O . ALA A 1 92 ? -14.120 -23.490 50.750 1.00 77.06 92 ALA A O 1
ATOM 681 N N . GLY A 1 93 ? -15.970 -24.037 49.562 1.00 73.38 93 GLY A N 1
ATOM 682 C CA . GLY A 1 93 ? -16.337 -22.710 49.049 1.00 73.38 93 GLY A CA 1
ATOM 683 C C . GLY A 1 93 ? -15.280 -21.970 48.213 1.00 73.38 93 GLY A C 1
ATOM 684 O O . GLY A 1 93 ? -15.458 -20.783 47.918 1.00 73.38 93 GLY A O 1
ATOM 685 N N . GLY A 1 94 ? -14.219 -22.649 47.770 1.00 85.75 94 GLY A N 1
ATOM 686 C CA . GLY A 1 94 ? -13.271 -22.114 46.798 1.00 85.75 94 GLY A CA 1
ATOM 687 C C . GLY A 1 94 ? -13.940 -21.888 45.439 1.00 85.75 94 GLY A C 1
ATOM 688 O O . GLY A 1 94 ? -14.681 -22.740 44.943 1.00 85.75 94 GLY A O 1
ATOM 689 N N . SER A 1 95 ? -13.732 -20.717 44.837 1.00 89.19 95 SER A N 1
ATOM 690 C CA . SER A 1 95 ? -14.413 -20.318 43.596 1.00 89.19 95 SER A CA 1
ATOM 691 C C . SER A 1 95 ? -13.536 -19.444 42.708 1.00 89.19 95 SER A C 1
ATOM 693 O O . SER A 1 95 ? -12.737 -18.642 43.195 1.00 89.19 95 SER A O 1
ATOM 695 N N . CYS A 1 96 ? -13.734 -19.593 41.401 1.00 92.19 96 CYS A N 1
ATOM 696 C CA . CYS A 1 96 ? -13.200 -18.726 40.362 1.00 92.19 96 CYS A CA 1
ATOM 697 C C . CYS A 1 96 ? -14.367 -18.024 39.672 1.00 92.19 96 CYS A C 1
ATOM 699 O O . CYS A 1 96 ? -15.363 -18.657 39.311 1.00 92.19 96 CYS A O 1
ATOM 701 N N . ILE A 1 97 ? -14.251 -16.710 39.528 1.00 94.12 97 ILE A N 1
ATOM 702 C CA . ILE A 1 97 ? -15.306 -15.859 38.992 1.00 94.12 97 ILE A CA 1
ATOM 703 C C . ILE A 1 97 ? -14.695 -14.904 37.986 1.00 94.12 97 ILE A C 1
ATOM 705 O O . ILE A 1 97 ? -13.663 -14.294 38.253 1.00 94.12 97 ILE A O 1
ATOM 709 N N . GLN A 1 98 ? -15.352 -14.742 36.848 1.00 93.81 98 GLN A N 1
ATOM 710 C CA . GLN A 1 98 ? -15.067 -13.671 35.912 1.00 93.81 98 GLN A CA 1
ATOM 711 C C . GLN A 1 98 ? -16.181 -12.634 35.992 1.00 93.81 98 GLN A C 1
ATOM 713 O O . GLN A 1 98 ? -17.357 -12.978 36.087 1.00 93.81 98 GLN A O 1
ATOM 718 N N . ILE A 1 99 ? -15.812 -11.359 35.965 1.00 93.19 99 ILE A N 1
ATOM 719 C CA . ILE A 1 99 ? -16.774 -10.266 35.868 1.00 93.19 99 ILE A CA 1
ATOM 720 C C . ILE A 1 99 ? -16.395 -9.311 34.744 1.00 93.19 99 ILE A C 1
ATOM 722 O O . ILE A 1 99 ? -15.215 -9.111 34.452 1.00 93.19 99 ILE A O 1
ATOM 726 N N . VAL A 1 100 ? -17.412 -8.687 34.165 1.00 85.81 100 VAL A N 1
ATOM 727 C CA . VAL A 1 100 ? -17.308 -7.651 33.138 1.00 85.81 100 VAL A CA 1
ATOM 728 C C . VAL A 1 100 ? -18.123 -6.448 33.606 1.00 85.81 100 VAL A C 1
ATOM 730 O O . VAL A 1 100 ? -19.306 -6.594 33.915 1.00 85.81 100 VAL A O 1
ATOM 733 N N . GLU A 1 101 ? -17.518 -5.260 33.696 1.00 85.50 101 GLU A N 1
ATOM 734 C CA . GLU A 1 101 ? -18.274 -4.047 34.044 1.00 85.50 101 GLU A CA 1
ATOM 735 C C . GLU A 1 101 ? -19.300 -3.700 32.959 1.00 85.50 101 GLU A C 1
ATOM 737 O O . GLU A 1 101 ? -18.968 -3.583 31.784 1.00 85.50 101 GLU A O 1
ATOM 742 N N . TYR A 1 102 ? -20.543 -3.441 33.368 1.00 75.94 102 TYR A N 1
ATOM 743 C CA . TYR A 1 102 ? -21.646 -3.102 32.466 1.00 75.94 102 TYR A CA 1
ATOM 744 C C . TYR A 1 102 ? -21.377 -1.827 31.655 1.00 75.94 102 TYR A C 1
ATOM 746 O O . TYR A 1 102 ? -21.570 -1.796 30.445 1.00 75.94 102 TYR A O 1
ATOM 754 N N . LEU A 1 103 ? -20.903 -0.769 32.323 1.00 68.06 103 LEU A N 1
ATOM 755 C CA . LEU A 1 103 ? -20.593 0.524 31.694 1.00 68.06 103 LEU A CA 1
ATOM 756 C C . LEU A 1 103 ? -19.177 0.584 31.108 1.00 68.06 103 LEU A C 1
ATOM 758 O O . LEU A 1 103 ? -18.782 1.596 30.531 1.00 68.06 103 LEU A O 1
ATOM 762 N N . SER A 1 104 ? -18.368 -0.450 31.317 1.00 67.44 104 SER A N 1
ATOM 763 C CA . SER A 1 104 ? -16.995 -0.506 30.822 1.00 67.44 104 SER A CA 1
ATOM 764 C C . SER A 1 104 ? -16.606 -1.957 30.532 1.00 67.44 104 SER A C 1
ATOM 766 O O . SER A 1 104 ? -15.793 -2.513 31.273 1.00 67.44 104 SER A O 1
ATOM 768 N N . PRO A 1 105 ? -17.152 -2.576 29.466 1.00 67.38 105 PRO A N 1
ATOM 769 C CA . PRO A 1 105 ? -16.925 -3.991 29.160 1.00 67.38 105 PRO A CA 1
ATOM 770 C C . PRO A 1 105 ? -15.446 -4.384 28.999 1.00 67.38 105 PRO A C 1
ATOM 772 O O . PRO A 1 105 ? -15.069 -5.530 29.214 1.00 67.38 105 PRO A O 1
ATOM 775 N N . GLN A 1 106 ? -14.573 -3.417 28.713 1.00 63.91 106 GLN A N 1
ATOM 776 C CA . GLN A 1 106 ? -13.117 -3.567 28.683 1.00 63.91 106 GLN A CA 1
ATOM 777 C C . GLN A 1 106 ? -12.468 -3.791 30.063 1.00 63.91 106 GLN A C 1
ATOM 779 O O . GLN A 1 106 ? -11.290 -4.137 30.158 1.00 63.91 106 GLN A O 1
ATOM 784 N N . LYS A 1 107 ? -13.191 -3.553 31.162 1.00 77.00 107 LYS A N 1
ATOM 785 C CA . LYS A 1 107 ? -12.734 -3.838 32.526 1.00 77.00 107 LYS A CA 1
ATOM 786 C C . LYS A 1 107 ? -13.238 -5.211 32.943 1.00 77.00 107 LYS A C 1
ATOM 788 O O . LYS A 1 107 ? -14.275 -5.353 33.593 1.00 77.00 107 LYS A O 1
ATOM 793 N N . ILE A 1 108 ? -12.453 -6.207 32.563 1.00 86.19 108 ILE A N 1
ATOM 794 C CA . ILE A 1 108 ? -12.667 -7.596 32.939 1.00 86.19 108 ILE A CA 1
ATOM 795 C C . ILE A 1 108 ? -11.805 -7.902 34.161 1.00 86.19 108 ILE A C 1
ATOM 797 O O . ILE A 1 108 ? -10.626 -7.538 34.217 1.00 86.19 108 ILE A O 1
ATOM 801 N N . TRP A 1 109 ? -12.390 -8.583 35.138 1.00 91.88 109 TRP A N 1
ATOM 802 C CA . TRP A 1 109 ? -11.674 -9.040 36.321 1.00 91.88 109 TRP A CA 1
ATOM 803 C C . TRP A 1 109 ? -11.878 -10.531 36.516 1.00 91.88 109 TRP A C 1
ATOM 805 O O . TRP A 1 109 ? -12.963 -11.055 36.272 1.00 91.88 109 TRP A O 1
ATOM 815 N N . THR A 1 110 ? -10.844 -11.196 37.017 1.00 92.50 110 THR A N 1
ATOM 816 C CA . THR A 1 110 ? -10.941 -12.567 37.509 1.00 92.50 110 THR A CA 1
ATOM 817 C C . THR A 1 110 ? -10.709 -12.562 39.006 1.00 92.50 110 THR A C 1
ATOM 819 O O . THR A 1 110 ? -9.652 -12.150 39.480 1.00 92.50 110 THR A O 1
ATOM 822 N N . GLY A 1 111 ? -11.721 -12.995 39.743 1.00 92.62 111 GLY A N 1
ATOM 823 C CA . GLY A 1 111 ? -11.688 -13.184 41.180 1.00 92.62 111 GLY A CA 1
ATOM 824 C C . GLY A 1 111 ? -11.383 -14.635 41.498 1.00 92.62 111 GLY A C 1
ATOM 825 O O . GLY A 1 111 ? -12.032 -15.541 40.971 1.00 92.62 111 GLY A O 1
ATOM 826 N N . ILE A 1 112 ? -10.428 -14.859 42.393 1.00 90.50 112 ILE A N 1
ATOM 827 C CA . ILE A 1 112 ? -10.118 -16.186 42.919 1.00 90.50 112 ILE A CA 1
ATOM 828 C C . ILE A 1 112 ? -10.246 -16.149 44.437 1.00 90.50 112 ILE A C 1
ATOM 830 O O . ILE A 1 112 ? -9.646 -15.301 45.098 1.00 90.50 112 ILE A O 1
ATOM 834 N N . ARG A 1 113 ? -10.990 -17.108 44.987 1.00 89.12 113 ARG A N 1
ATOM 835 C CA . ARG A 1 113 ? -11.050 -17.383 46.424 1.00 89.12 113 ARG A CA 1
ATOM 836 C C . ARG A 1 113 ? -10.575 -18.809 46.681 1.00 89.12 113 ARG A C 1
ATOM 838 O O . ARG A 1 113 ? -11.110 -19.752 46.099 1.00 89.12 113 ARG A O 1
ATOM 845 N N . ASN A 1 114 ? -9.557 -18.960 47.528 1.00 79.19 114 ASN A N 1
ATOM 846 C CA . ASN A 1 114 ? -8.858 -20.235 47.715 1.00 79.19 114 ASN A CA 1
ATOM 847 C C . ASN A 1 114 ? -9.399 -21.100 48.877 1.00 79.19 114 ASN A C 1
ATOM 849 O O . ASN A 1 114 ? -9.175 -22.306 48.838 1.00 79.19 114 ASN A O 1
ATOM 853 N N . ASN A 1 115 ? -10.111 -20.552 49.875 1.00 68.44 115 ASN A N 1
ATOM 854 C CA . ASN A 1 115 ? -10.825 -21.306 50.929 1.00 68.44 115 ASN A CA 1
ATOM 855 C C . ASN A 1 115 ? -11.869 -20.429 51.676 1.00 68.44 115 ASN A C 1
ATOM 857 O O . ASN A 1 115 ? -11.845 -19.207 51.543 1.00 68.44 115 ASN A O 1
ATOM 861 N N . THR A 1 116 ? -12.776 -21.046 52.453 1.00 63.00 116 THR A N 1
ATOM 862 C CA . THR A 1 116 ? -13.769 -20.369 53.330 1.00 63.00 116 THR A CA 1
ATOM 863 C C . THR A 1 116 ? -13.436 -20.388 54.823 1.00 63.00 116 THR A C 1
ATOM 865 O O . THR A 1 116 ? -14.187 -19.837 55.618 1.00 63.00 116 THR A O 1
ATOM 868 N N . ASN A 1 117 ? -12.364 -21.067 55.243 1.00 60.03 117 ASN A N 1
ATOM 869 C CA . ASN A 1 117 ? -12.112 -21.333 56.672 1.00 60.03 117 ASN A CA 1
ATOM 870 C C . ASN A 1 117 ? -11.521 -20.137 57.437 1.00 60.03 117 ASN A C 1
ATOM 872 O O . ASN A 1 117 ? -11.300 -20.208 58.642 1.00 60.03 117 ASN A O 1
ATOM 876 N N . THR A 1 118 ? -11.280 -19.046 56.729 1.00 54.72 118 THR A N 1
ATOM 877 C CA . THR A 1 118 ? -11.036 -17.709 57.258 1.00 54.72 118 THR A CA 1
ATOM 878 C C . THR A 1 118 ? -11.915 -16.757 56.446 1.00 54.72 118 THR A C 1
ATOM 880 O O . THR A 1 118 ? -12.401 -17.147 55.380 1.00 54.72 118 THR A O 1
ATOM 883 N N . ASP A 1 119 ? -12.112 -15.520 56.898 1.00 57.25 119 ASP A N 1
ATOM 884 C CA . ASP A 1 119 ? -12.799 -14.437 56.165 1.00 57.25 119 ASP A CA 1
ATOM 885 C C . ASP A 1 119 ? -12.072 -14.034 54.854 1.00 57.25 119 ASP A C 1
ATOM 887 O O . ASP A 1 119 ? -11.963 -12.863 54.504 1.00 57.25 119 ASP A O 1
ATOM 891 N N . ALA A 1 120 ? -11.495 -14.997 54.132 1.00 64.56 120 ALA A N 1
ATOM 892 C CA . ALA A 1 120 ? -10.729 -14.823 52.921 1.00 64.56 120 ALA A CA 1
ATOM 893 C C . ALA A 1 120 ? -11.624 -14.236 51.833 1.00 64.56 120 ALA A C 1
ATOM 895 O O . ALA A 1 120 ? -12.525 -14.896 51.310 1.00 64.56 120 ALA A O 1
ATOM 896 N N . GLU A 1 121 ? -11.352 -12.984 51.495 1.00 83.25 121 GLU A N 1
ATOM 897 C CA . GLU A 1 121 ? -11.976 -12.275 50.390 1.00 83.25 121 GLU A CA 1
ATOM 898 C C . GLU A 1 121 ? -11.517 -12.841 49.035 1.00 83.25 121 GLU A C 1
ATOM 900 O O . GLU A 1 121 ? -10.550 -13.604 48.924 1.00 83.25 121 GLU A O 1
ATOM 905 N N . PHE A 1 122 ? -12.217 -12.459 47.968 1.00 90.62 122 PHE A N 1
ATOM 906 C CA . PHE A 1 122 ? -11.740 -12.719 46.614 1.00 90.62 122 PHE A CA 1
ATOM 907 C C . PHE A 1 122 ? -10.501 -11.869 46.329 1.00 90.62 122 PHE A C 1
ATOM 909 O O . PHE A 1 122 ? -10.514 -10.652 46.491 1.00 90.62 122 PHE A O 1
ATOM 916 N N . THR A 1 123 ? -9.445 -12.500 45.822 1.00 90.75 123 THR A N 1
ATOM 917 C CA . THR A 1 123 ? -8.350 -11.767 45.184 1.00 90.75 123 THR A CA 1
ATOM 918 C C . THR A 1 123 ? -8.746 -11.481 43.746 1.00 90.75 123 THR A C 1
ATOM 920 O O . THR A 1 123 ? -8.905 -12.409 42.950 1.00 90.75 123 THR A O 1
ATOM 923 N N . TRP A 1 124 ? -8.911 -10.204 43.416 1.00 92.25 124 TRP A N 1
ATOM 924 C CA . TRP A 1 124 ? -9.270 -9.765 42.073 1.00 92.25 124 TRP A CA 1
ATOM 925 C C . TRP A 1 124 ? -8.038 -9.365 41.282 1.00 92.25 124 TRP A C 1
ATOM 927 O O . TRP A 1 124 ? -7.283 -8.477 41.672 1.00 92.25 124 TRP A O 1
ATOM 937 N N . ILE A 1 125 ? -7.876 -9.995 40.127 1.00 86.00 125 ILE A N 1
ATOM 938 C CA . ILE A 1 125 ? -6.855 -9.646 39.152 1.00 86.00 125 ILE A CA 1
ATOM 939 C C . ILE A 1 125 ? -7.563 -9.012 37.966 1.00 86.00 125 ILE A C 1
ATOM 941 O O . ILE A 1 125 ? -8.489 -9.590 37.391 1.00 86.00 125 ILE A O 1
ATOM 945 N N . ARG A 1 126 ? -7.129 -7.806 37.599 1.00 85.44 126 ARG A N 1
ATOM 946 C CA . ARG A 1 126 ? -7.589 -7.170 36.370 1.00 85.44 126 ARG A CA 1
ATOM 947 C C . ARG A 1 126 ? -6.997 -7.927 35.192 1.00 85.44 126 ARG A C 1
ATOM 949 O O . ARG A 1 126 ? -5.776 -8.045 35.097 1.00 85.44 126 ARG A O 1
ATOM 956 N N . GLN A 1 127 ? -7.850 -8.420 34.304 1.00 78.12 127 GLN A N 1
ATOM 957 C CA . GLN A 1 127 ? -7.369 -9.043 33.081 1.00 78.12 127 GLN A CA 1
ATOM 958 C C . GLN A 1 127 ? -6.741 -7.962 32.190 1.00 78.12 127 GLN A C 1
ATOM 960 O O . GLN A 1 127 ? -7.305 -6.864 32.076 1.00 78.12 127 GLN A O 1
ATOM 965 N N . PRO A 1 128 ? -5.571 -8.221 31.581 1.00 58.00 128 PRO A N 1
ATOM 966 C CA . PRO A 1 128 ? -5.013 -7.313 30.600 1.00 58.00 128 PRO A CA 1
ATOM 967 C C . PRO A 1 128 ? -5.969 -7.256 29.408 1.00 58.00 128 PRO A C 1
ATOM 969 O O . PRO A 1 128 ? -6.082 -8.200 28.628 1.00 58.00 128 PRO A O 1
ATOM 972 N N . PHE A 1 129 ? -6.670 -6.134 29.269 1.00 60.41 129 PHE A N 1
ATOM 973 C CA . PHE A 1 129 ? -7.294 -5.793 28.003 1.00 60.41 129 PHE A CA 1
ATOM 974 C C . PHE A 1 129 ? -6.153 -5.588 27.010 1.00 60.41 129 PHE A C 1
ATOM 976 O O . PHE A 1 129 ? -5.330 -4.694 27.202 1.00 60.41 129 PHE A O 1
ATOM 983 N N . THR A 1 130 ? -6.063 -6.455 26.004 1.00 56.84 130 THR A N 1
ATOM 984 C CA . THR A 1 130 ? -5.164 -6.236 24.871 1.00 56.84 130 THR A CA 1
ATOM 985 C C . THR A 1 130 ? -5.968 -5.450 23.850 1.00 56.84 130 THR A C 1
ATOM 987 O O . THR A 1 130 ? -6.876 -6.029 23.254 1.00 56.84 130 THR A O 1
ATOM 990 N N . PRO A 1 131 ? -5.711 -4.143 23.673 1.00 69.06 131 PRO A N 1
ATOM 991 C CA . PRO A 1 131 ? -6.426 -3.390 22.663 1.00 69.06 131 PRO A CA 1
ATOM 992 C C . PRO A 1 131 ? -6.183 -4.004 21.288 1.00 69.06 131 PRO A C 1
ATOM 994 O O . PRO A 1 131 ? -5.058 -4.410 20.987 1.00 69.06 131 PRO A O 1
ATOM 997 N N . GLY A 1 132 ? -7.226 -4.070 20.460 1.00 79.56 132 GLY A N 1
ATOM 998 C CA . GLY A 1 132 ? -7.104 -4.593 19.102 1.00 79.56 132 GLY A CA 1
ATOM 999 C C . GLY A 1 132 ? -6.046 -3.830 18.302 1.00 79.56 132 GLY A C 1
ATOM 1000 O O . GLY A 1 132 ? -5.948 -2.605 18.401 1.00 79.56 132 GLY A O 1
ATOM 1001 N N . LEU A 1 133 ? -5.249 -4.547 17.507 1.00 84.81 133 LEU A N 1
ATOM 1002 C CA . LEU A 1 133 ? -4.401 -3.959 16.473 1.00 84.81 133 LEU A CA 1
ATOM 1003 C C . LEU A 1 133 ? -5.047 -4.233 15.119 1.00 84.81 133 LEU A C 1
ATOM 1005 O O . LEU A 1 133 ? -5.094 -5.375 14.668 1.00 84.81 133 LEU A O 1
ATOM 1009 N N . PHE A 1 134 ? -5.505 -3.174 14.468 1.00 88.19 134 PHE A N 1
ATOM 1010 C CA . PHE A 1 134 ? -6.095 -3.216 13.142 1.00 88.19 134 PHE A CA 1
ATOM 1011 C C . PHE A 1 134 ? -5.077 -2.685 12.140 1.00 88.19 134 PHE A C 1
ATOM 1013 O O . PHE A 1 134 ? -4.715 -1.510 12.161 1.00 88.19 134 PHE A O 1
ATOM 1020 N N . THR A 1 135 ? -4.594 -3.557 11.264 1.00 88.19 135 THR A N 1
ATOM 1021 C CA . THR A 1 135 ? -3.674 -3.211 10.178 1.00 88.19 135 THR A CA 1
ATOM 1022 C C . THR A 1 135 ? -4.149 -3.899 8.909 1.00 88.19 135 THR A C 1
ATOM 1024 O O . THR A 1 135 ? -4.518 -5.069 8.990 1.00 88.19 135 THR A O 1
ATOM 1027 N N . PRO A 1 136 ? -4.127 -3.228 7.745 1.00 86.19 136 PRO A N 1
ATOM 1028 C CA . PRO A 1 136 ? -4.455 -3.889 6.496 1.00 86.19 136 PRO A CA 1
ATOM 1029 C C . PRO A 1 136 ? -3.431 -4.988 6.194 1.00 86.19 136 PRO A C 1
ATOM 1031 O O . PRO A 1 136 ? -2.217 -4.769 6.298 1.00 86.19 136 PRO A O 1
ATOM 1034 N N . ALA A 1 137 ? -3.913 -6.153 5.776 1.00 85.94 137 ALA A N 1
ATOM 1035 C CA . ALA A 1 137 ? -3.102 -7.213 5.204 1.00 85.94 137 ALA A CA 1
ATOM 1036 C C . ALA A 1 137 ? -2.396 -6.719 3.930 1.00 85.94 137 ALA A C 1
ATOM 1038 O O . ALA A 1 137 ? -2.975 -6.039 3.076 1.00 85.94 137 ALA A O 1
ATOM 1039 N N . GLY A 1 138 ? -1.119 -7.057 3.784 1.00 84.81 138 GLY A N 1
ATOM 1040 C CA . GLY A 1 138 ? -0.310 -6.615 2.656 1.00 84.81 138 GLY A CA 1
ATOM 1041 C C . GLY A 1 138 ? 1.098 -7.180 2.699 1.00 84.81 138 GLY A C 1
ATOM 1042 O O . GLY A 1 138 ? 1.645 -7.400 3.778 1.00 84.81 138 GLY A O 1
ATOM 1043 N N . ASP A 1 139 ? 1.693 -7.347 1.522 1.00 85.56 139 ASP A N 1
ATOM 1044 C CA . ASP A 1 139 ? 3.090 -7.740 1.390 1.00 85.56 139 ASP A CA 1
ATOM 1045 C C . ASP A 1 139 ? 3.953 -6.500 1.151 1.00 85.56 139 ASP A C 1
ATOM 1047 O O . ASP A 1 139 ? 3.690 -5.685 0.257 1.00 85.56 139 ASP A O 1
ATOM 1051 N N . ILE A 1 140 ? 5.026 -6.380 1.930 1.00 81.94 140 ILE A N 1
ATOM 1052 C CA . ILE A 1 140 ? 6.076 -5.387 1.719 1.00 81.94 140 ILE A CA 1
ATOM 1053 C C . ILE A 1 140 ? 7.370 -6.131 1.448 1.00 81.94 140 ILE A C 1
ATOM 1055 O O . ILE A 1 140 ? 7.910 -6.789 2.333 1.00 81.94 140 ILE A O 1
ATOM 1059 N N . SER A 1 141 ? 7.910 -5.953 0.248 1.00 82.50 141 SER A N 1
ATOM 1060 C CA . SER A 1 141 ? 9.294 -6.316 -0.034 1.00 82.50 141 SER A CA 1
ATOM 1061 C C . SER A 1 141 ? 10.106 -5.043 -0.184 1.00 82.50 141 SER A C 1
ATOM 1063 O O . SER A 1 141 ? 9.705 -4.136 -0.914 1.00 82.50 141 SER A O 1
ATOM 1065 N N . ARG A 1 142 ? 11.223 -4.955 0.540 1.00 84.19 142 ARG A N 1
ATOM 1066 C CA . ARG A 1 142 ? 12.188 -3.857 0.456 1.00 84.19 142 ARG A CA 1
ATOM 1067 C C . ARG A 1 142 ? 13.565 -4.454 0.265 1.00 84.19 142 ARG A C 1
ATOM 1069 O O . ARG A 1 142 ? 14.013 -5.258 1.074 1.00 84.19 142 ARG A O 1
ATOM 1076 N N . TRP A 1 143 ? 14.243 -3.986 -0.764 1.00 83.75 143 TRP A N 1
ATOM 1077 C CA . TRP A 1 143 ? 15.650 -4.226 -0.984 1.00 83.75 143 TRP A CA 1
ATOM 1078 C C . TRP A 1 143 ? 16.376 -2.884 -1.017 1.00 83.75 143 TRP A C 1
ATOM 1080 O O . TRP A 1 143 ? 15.914 -1.917 -1.628 1.00 83.75 143 TRP A O 1
ATOM 1090 N N . THR A 1 144 ? 17.515 -2.818 -0.340 1.00 79.62 144 THR A N 1
ATOM 1091 C CA . THR A 1 144 ? 18.395 -1.650 -0.318 1.00 79.62 144 THR A CA 1
ATOM 1092 C C . THR A 1 144 ? 19.816 -2.113 -0.575 1.00 79.62 144 THR A C 1
ATOM 1094 O O . THR A 1 144 ? 20.236 -3.114 0.003 1.00 79.62 144 THR A O 1
ATOM 1097 N N . ALA A 1 145 ? 20.581 -1.364 -1.366 1.00 75.19 145 ALA A N 1
ATOM 1098 C CA . ALA A 1 145 ? 22.013 -1.612 -1.475 1.00 75.19 145 ALA A CA 1
ATOM 1099 C C . ALA A 1 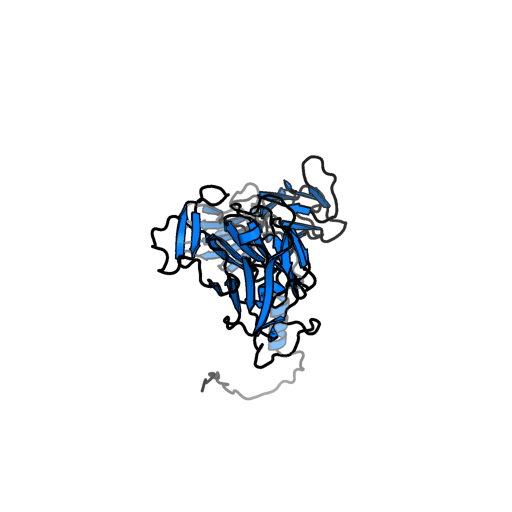145 ? 22.673 -1.397 -0.096 1.00 75.19 145 ALA A C 1
ATOM 1101 O O . ALA A 1 145 ? 22.554 -0.316 0.487 1.00 75.19 145 ALA A O 1
ATOM 1102 N N . GLY A 1 146 ? 23.327 -2.432 0.435 1.00 68.56 146 GLY A N 1
ATOM 1103 C CA . GLY A 1 146 ? 23.933 -2.449 1.770 1.00 68.56 146 GLY A CA 1
ATOM 1104 C C . GLY A 1 146 ? 25.432 -2.755 1.751 1.00 68.56 146 GLY A C 1
ATOM 1105 O O . GLY A 1 146 ? 26.006 -3.014 0.698 1.00 68.56 146 GLY A O 1
ATOM 1106 N N . ILE A 1 147 ? 26.051 -2.709 2.937 1.00 56.22 147 ILE A N 1
ATOM 1107 C CA . ILE A 1 147 ? 27.473 -3.041 3.171 1.00 56.22 147 ILE A CA 1
ATOM 1108 C C . ILE A 1 147 ? 27.716 -4.547 3.144 1.00 56.22 147 ILE A C 1
ATOM 1110 O O . ILE A 1 147 ? 28.881 -4.934 3.100 1.00 56.22 147 ILE A O 1
ATOM 1114 N N . ASP A 1 148 ? 26.655 -5.368 3.190 1.00 48.47 148 ASP A N 1
ATOM 1115 C CA . ASP A 1 148 ? 26.784 -6.820 3.265 1.00 48.47 148 ASP A CA 1
ATOM 1116 C C . ASP A 1 148 ? 27.810 -7.269 2.240 1.00 48.47 148 ASP A C 1
ATOM 1118 O O . ASP A 1 148 ? 27.641 -7.132 1.030 1.00 48.47 148 ASP A O 1
ATOM 1122 N N . SER A 1 149 ? 28.931 -7.736 2.780 1.00 42.53 149 SER A N 1
ATOM 1123 C CA . SER A 1 149 ? 30.157 -8.106 2.090 1.00 42.53 149 SER A CA 1
ATOM 1124 C C . SER A 1 149 ? 29.971 -9.344 1.218 1.00 42.53 149 SER A C 1
ATOM 1126 O O . SER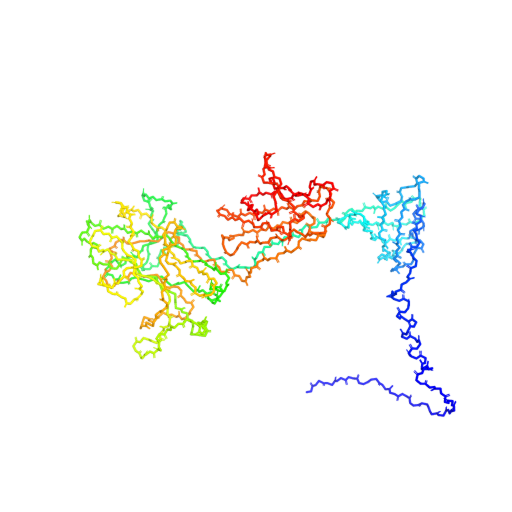 A 1 149 ? 30.933 -10.044 0.906 1.00 42.53 149 SER A O 1
ATOM 1128 N N . THR A 1 150 ? 28.730 -9.650 0.847 1.00 47.84 150 THR A N 1
ATOM 1129 C CA . THR A 1 150 ? 28.424 -10.481 -0.293 1.00 47.84 150 THR A CA 1
ATOM 1130 C C . THR A 1 150 ? 29.036 -9.761 -1.481 1.00 47.84 150 THR A C 1
ATOM 1132 O O . THR A 1 150 ? 28.546 -8.721 -1.924 1.00 47.84 150 THR A O 1
ATOM 1135 N N . ALA A 1 151 ? 30.169 -10.284 -1.956 1.00 44.91 151 ALA A N 1
ATOM 1136 C CA . ALA A 1 151 ? 30.664 -9.938 -3.272 1.00 44.91 151 ALA A CA 1
ATOM 1137 C C . ALA A 1 151 ? 29.446 -9.958 -4.196 1.00 44.91 151 ALA A C 1
ATOM 1139 O O . ALA A 1 151 ? 28.698 -10.942 -4.205 1.00 44.91 151 ALA A O 1
ATOM 1140 N N . GLY A 1 152 ? 29.189 -8.848 -4.891 1.00 54.69 152 GLY A N 1
ATOM 1141 C CA . GLY A 1 152 ? 28.189 -8.890 -5.942 1.00 54.69 152 GLY A CA 1
ATOM 1142 C C . GLY A 1 152 ? 28.508 -10.080 -6.853 1.00 54.69 152 GLY A C 1
ATOM 1143 O O . GLY A 1 152 ? 29.654 -10.542 -6.919 1.00 54.69 152 GLY A O 1
ATOM 1144 N N . THR A 1 153 ? 27.488 -10.662 -7.479 1.00 58.38 153 THR A N 1
ATOM 1145 C CA . THR A 1 153 ? 27.733 -11.749 -8.433 1.00 58.38 153 THR A CA 1
ATOM 1146 C C . THR A 1 153 ? 28.698 -11.261 -9.520 1.00 58.38 153 THR A C 1
ATOM 1148 O O . THR A 1 153 ? 28.927 -10.061 -9.648 1.00 58.38 153 THR A O 1
ATOM 1151 N N . ALA A 1 154 ? 29.282 -12.153 -10.324 1.00 60.06 154 ALA A N 1
ATOM 1152 C CA . ALA A 1 154 ? 30.214 -11.740 -11.386 1.00 60.06 154 ALA A CA 1
ATOM 1153 C C . ALA A 1 154 ? 29.662 -10.597 -12.274 1.00 60.06 154 ALA A C 1
ATOM 1155 O O . ALA A 1 154 ? 30.434 -9.800 -12.808 1.00 60.06 154 ALA A O 1
ATOM 1156 N N . ASP A 1 155 ? 28.334 -10.480 -12.345 1.00 72.31 155 ASP A N 1
ATOM 1157 C CA . ASP A 1 155 ? 27.569 -9.526 -13.144 1.00 72.31 155 ASP A CA 1
ATOM 1158 C C . ASP A 1 155 ? 27.231 -8.202 -12.428 1.00 72.31 155 ASP A C 1
ATOM 1160 O O . ASP A 1 155 ? 26.840 -7.236 -13.086 1.00 72.31 155 ASP A O 1
ATOM 1164 N N . TRP A 1 156 ? 27.395 -8.113 -11.101 1.00 80.19 156 TRP A N 1
ATOM 1165 C CA . TRP A 1 156 ? 27.004 -6.942 -10.308 1.00 80.19 156 TRP A CA 1
ATOM 1166 C C . TRP A 1 156 ? 28.058 -6.553 -9.270 1.00 80.19 156 TRP A C 1
ATOM 1168 O O . TRP A 1 156 ? 28.700 -7.388 -8.650 1.00 80.19 156 TRP A O 1
ATOM 1178 N N . LYS A 1 157 ? 28.223 -5.254 -9.026 1.00 79.81 157 LYS A N 1
ATOM 1179 C CA . LYS A 1 157 ? 29.099 -4.713 -7.980 1.00 79.81 157 LYS A CA 1
ATOM 1180 C C . LYS A 1 157 ? 28.338 -3.744 -7.092 1.00 79.81 157 LYS A C 1
ATOM 1182 O O . LYS A 1 157 ? 27.480 -3.003 -7.569 1.00 79.81 157 LYS A O 1
ATOM 1187 N N . ILE A 1 158 ? 28.692 -3.720 -5.811 1.00 78.62 158 ILE A N 1
ATOM 1188 C CA . ILE A 1 158 ? 28.209 -2.709 -4.874 1.00 78.62 158 ILE A CA 1
ATOM 1189 C C . ILE A 1 158 ? 29.279 -1.625 -4.749 1.00 78.62 158 ILE A C 1
ATOM 1191 O O . ILE A 1 158 ? 30.403 -1.892 -4.327 1.00 78.62 158 ILE A O 1
ATOM 1195 N N . THR A 1 159 ? 28.928 -0.394 -5.108 1.00 74.81 159 THR A N 1
ATOM 1196 C CA . THR A 1 159 ? 29.823 0.765 -5.053 1.00 74.81 159 THR A CA 1
ATOM 1197 C C . THR A 1 159 ? 29.318 1.754 -4.014 1.00 74.81 159 THR A C 1
ATOM 1199 O O . THR A 1 159 ? 28.118 2.016 -3.910 1.00 74.81 159 THR A O 1
ATOM 1202 N N . ARG A 1 160 ? 30.237 2.346 -3.246 1.00 73.19 160 ARG A N 1
ATOM 1203 C CA . ARG A 1 160 ? 29.899 3.441 -2.335 1.00 73.19 160 ARG A CA 1
ATOM 1204 C C . ARG A 1 160 ? 29.517 4.684 -3.138 1.00 73.19 160 ARG A C 1
ATOM 1206 O O . ARG A 1 160 ? 30.265 5.122 -4.010 1.00 73.19 160 ARG A O 1
ATOM 1213 N N . GLY A 1 161 ? 28.367 5.263 -2.828 1.00 65.56 161 GLY A N 1
ATOM 1214 C CA . GLY A 1 161 ? 27.923 6.512 -3.427 1.00 65.56 161 GLY A CA 1
ATOM 1215 C C . GLY A 1 161 ? 28.736 7.701 -2.924 1.00 65.56 161 GLY A C 1
ATOM 1216 O O . GLY A 1 161 ? 28.929 7.861 -1.722 1.00 65.56 161 GLY A O 1
ATOM 1217 N N . THR A 1 162 ? 29.196 8.558 -3.836 1.00 57.44 162 THR A N 1
ATOM 1218 C CA . THR A 1 162 ? 29.865 9.830 -3.501 1.00 57.44 162 THR A CA 1
ATOM 1219 C C . THR A 1 162 ? 28.882 10.996 -3.346 1.00 57.44 162 THR A C 1
ATOM 1221 O O . THR A 1 162 ? 29.214 11.982 -2.692 1.00 57.44 162 THR A O 1
ATOM 1224 N N . ARG A 1 163 ? 27.664 10.890 -3.905 1.00 53.53 163 ARG A N 1
ATOM 1225 C CA . ARG A 1 163 ? 26.544 11.844 -3.765 1.00 53.53 163 ARG A CA 1
ATOM 1226 C C . ARG A 1 163 ? 25.192 11.112 -3.872 1.00 53.53 163 ARG A C 1
ATOM 1228 O O . ARG A 1 163 ? 25.031 10.265 -4.748 1.00 53.53 163 ARG A O 1
ATOM 1235 N N . GLY A 1 164 ? 24.228 11.441 -3.002 1.00 53.06 164 GLY A N 1
ATOM 1236 C CA . GLY A 1 164 ? 22.848 10.914 -3.016 1.00 53.06 164 GLY A CA 1
ATOM 1237 C C . GLY A 1 164 ? 22.317 10.495 -1.630 1.00 53.06 164 GLY A C 1
ATOM 1238 O O . GLY A 1 164 ? 23.093 10.434 -0.679 1.00 53.06 164 GLY A O 1
ATOM 1239 N N . PRO A 1 165 ? 21.005 10.208 -1.483 1.00 49.97 165 PRO A N 1
ATOM 1240 C CA . PRO A 1 165 ? 20.397 9.782 -0.213 1.00 49.97 165 PRO A CA 1
ATOM 1241 C C . PRO A 1 165 ? 20.744 8.338 0.196 1.00 49.97 165 PRO A C 1
ATOM 1243 O O . PRO A 1 165 ? 20.384 7.913 1.290 1.00 49.97 165 PRO A O 1
ATOM 1246 N N . SER A 1 166 ? 21.414 7.569 -0.668 1.00 61.34 166 SER A N 1
ATOM 1247 C CA . SER A 1 166 ? 21.860 6.200 -0.392 1.00 61.34 166 SER A CA 1
ATOM 1248 C C . SER A 1 166 ? 23.385 6.141 -0.354 1.00 61.34 166 SER A C 1
ATOM 1250 O O . SER A 1 166 ? 24.049 6.648 -1.254 1.00 61.34 166 SER A O 1
ATOM 1252 N N . ALA A 1 167 ? 23.943 5.493 0.670 1.00 69.62 167 ALA A N 1
ATOM 1253 C CA . ALA A 1 167 ? 25.390 5.340 0.817 1.00 69.62 167 ALA A CA 1
ATOM 1254 C C . ALA A 1 167 ? 26.004 4.338 -0.184 1.00 69.62 167 ALA A C 1
ATOM 1256 O O . ALA A 1 167 ? 27.218 4.354 -0.385 1.00 69.62 167 ALA A O 1
ATOM 1257 N N . TYR A 1 168 ? 25.180 3.498 -0.824 1.00 77.56 168 TYR A N 1
ATOM 1258 C CA . TYR A 1 168 ? 25.605 2.405 -1.700 1.00 77.56 168 TYR A CA 1
ATOM 1259 C C . TYR A 1 168 ? 24.698 2.255 -2.920 1.00 77.56 168 TYR A C 1
ATOM 1261 O O . TYR A 1 168 ? 23.516 2.610 -2.886 1.00 77.56 168 TYR A O 1
ATOM 1269 N N . TYR A 1 169 ? 25.272 1.690 -3.978 1.00 79.31 169 TYR A N 1
ATOM 1270 C CA . TYR A 1 169 ? 24.631 1.432 -5.256 1.00 79.31 169 TYR A CA 1
ATOM 1271 C C . TYR A 1 169 ? 25.030 0.061 -5.798 1.00 79.31 169 TYR A C 1
ATOM 1273 O O . TYR A 1 169 ? 26.209 -0.272 -5.803 1.00 79.31 169 TYR A O 1
ATOM 1281 N N . LEU A 1 170 ? 24.065 -0.696 -6.308 1.00 82.25 170 LEU A N 1
ATOM 1282 C CA . LEU A 1 170 ? 24.269 -1.888 -7.122 1.00 82.25 170 LEU A CA 1
ATOM 1283 C C . LEU A 1 170 ? 24.403 -1.470 -8.590 1.00 82.25 170 LEU A C 1
ATOM 1285 O O . LEU A 1 170 ? 23.519 -0.801 -9.127 1.00 82.25 170 LEU A O 1
ATOM 1289 N N . GLN A 1 171 ? 25.508 -1.842 -9.225 1.00 82.62 171 GLN A N 1
ATOM 1290 C CA . GLN A 1 171 ? 25.834 -1.500 -10.609 1.00 82.62 171 GLN A CA 1
ATOM 1291 C C . GLN A 1 171 ? 26.186 -2.761 -11.394 1.00 82.62 171 GLN A C 1
ATOM 1293 O O . GLN A 1 171 ? 26.835 -3.642 -10.828 1.00 82.62 171 GLN A O 1
ATOM 1298 N N . PRO A 1 172 ? 25.842 -2.846 -12.685 1.00 81.31 172 PRO A N 1
ATOM 1299 C CA . PRO A 1 172 ? 26.329 -3.927 -13.531 1.00 81.31 172 PRO A CA 1
ATOM 1300 C C . PRO A 1 172 ? 27.859 -3.842 -13.660 1.00 81.31 172 PRO A C 1
ATOM 1302 O O . PRO A 1 172 ? 28.432 -2.752 -13.775 1.00 81.31 172 PRO A O 1
ATOM 1305 N N . THR A 1 173 ? 28.548 -4.982 -13.626 1.00 78.56 173 THR A N 1
ATOM 1306 C CA . THR A 1 173 ? 29.999 -5.053 -13.887 1.00 78.56 173 THR A CA 1
ATOM 1307 C C . THR A 1 173 ? 30.286 -4.960 -15.383 1.00 78.56 173 THR A C 1
ATOM 1309 O O . THR A 1 173 ? 31.214 -4.255 -15.787 1.00 78.56 173 THR A O 1
ATOM 1312 N N . ASN A 1 174 ? 29.455 -5.601 -16.212 1.00 75.88 174 ASN A N 1
ATOM 1313 C CA . ASN A 1 174 ? 29.546 -5.532 -17.665 1.00 75.88 174 ASN A CA 1
ATOM 1314 C C . ASN A 1 174 ? 28.716 -4.372 -18.226 1.00 75.88 174 ASN A C 1
ATOM 1316 O O . ASN A 1 174 ? 27.554 -4.499 -18.594 1.00 75.88 174 ASN A O 1
ATOM 1320 N N . THR A 1 175 ? 29.355 -3.213 -18.301 1.00 73.94 175 THR A N 1
ATOM 1321 C CA . THR A 1 175 ? 28.733 -1.941 -18.697 1.00 73.94 175 THR A CA 1
ATOM 1322 C C . THR A 1 175 ? 28.429 -1.810 -20.194 1.00 73.94 175 THR A C 1
ATOM 1324 O O . THR A 1 175 ? 27.816 -0.827 -20.612 1.00 73.94 175 THR A O 1
ATOM 1327 N N . GLY A 1 176 ? 28.884 -2.766 -21.012 1.00 74.56 176 GLY A N 1
ATOM 1328 C CA . GLY A 1 176 ? 28.679 -2.787 -22.462 1.00 74.56 176 GLY A CA 1
ATOM 1329 C C . GLY A 1 176 ? 27.563 -3.720 -22.932 1.00 74.56 176 GLY A C 1
ATOM 1330 O O . GLY A 1 176 ? 27.278 -3.743 -24.125 1.00 74.56 176 GLY A O 1
ATOM 1331 N N . GLN A 1 177 ? 26.951 -4.488 -22.028 1.00 80.88 177 GLN A N 1
ATOM 1332 C CA . GLN A 1 177 ? 25.869 -5.423 -22.335 1.00 80.88 177 GLN A CA 1
ATOM 1333 C C . GLN A 1 177 ? 24.589 -5.033 -21.602 1.00 80.88 177 GLN A C 1
ATOM 1335 O O . GLN A 1 177 ? 24.632 -4.384 -20.554 1.00 80.88 177 GLN A O 1
ATOM 1340 N N . GLN A 1 178 ? 23.449 -5.428 -22.169 1.00 85.50 178 GLN A N 1
ATOM 1341 C CA . GLN A 1 178 ? 22.163 -5.249 -21.512 1.00 85.50 178 GLN A CA 1
ATOM 1342 C C . GLN A 1 178 ? 22.170 -5.961 -20.156 1.00 85.50 178 GLN A C 1
ATOM 1344 O O . GLN A 1 178 ? 22.565 -7.121 -20.055 1.00 85.50 178 GLN A O 1
ATOM 1349 N N . TRP A 1 179 ? 21.724 -5.257 -19.121 1.00 86.50 179 TRP A N 1
ATOM 1350 C CA . TRP A 1 179 ? 21.545 -5.809 -17.782 1.00 86.50 179 TRP A CA 1
ATOM 1351 C C . TRP A 1 179 ? 20.066 -5.833 -17.422 1.00 86.50 179 TRP A C 1
ATOM 1353 O O . TRP A 1 179 ? 19.285 -5.023 -17.923 1.00 86.50 179 TRP A O 1
ATOM 1363 N N . GLU A 1 180 ? 19.694 -6.735 -16.518 1.00 87.50 180 GLU A N 1
ATOM 1364 C CA . GLU A 1 180 ? 18.317 -6.918 -16.072 1.00 87.50 180 GLU A CA 1
ATOM 1365 C C . GLU A 1 180 ? 18.261 -7.316 -14.592 1.00 87.50 180 GLU A C 1
ATOM 1367 O O . GLU A 1 180 ? 19.061 -8.118 -14.113 1.00 87.50 180 GLU A O 1
ATOM 1372 N N . ILE A 1 181 ? 17.287 -6.760 -13.877 1.00 86.75 181 ILE A N 1
ATOM 1373 C CA . ILE A 1 181 ? 16.892 -7.140 -12.524 1.00 86.75 181 ILE A CA 1
ATOM 1374 C C . ILE A 1 181 ? 15.467 -7.675 -12.605 1.00 86.75 181 ILE A C 1
ATOM 1376 O O . ILE A 1 181 ? 14.562 -6.963 -13.043 1.00 86.75 181 ILE A O 1
ATOM 1380 N N . GLN A 1 182 ? 15.264 -8.907 -12.145 1.00 89.62 182 GLN A N 1
ATOM 1381 C CA . GLN A 1 182 ? 13.946 -9.523 -12.030 1.00 89.62 182 GLN A CA 1
ATOM 1382 C C . GLN A 1 182 ? 13.513 -9.589 -10.563 1.00 89.62 182 GLN A C 1
ATOM 1384 O O . GLN A 1 182 ? 14.258 -10.049 -9.700 1.00 89.62 182 GLN A O 1
ATOM 1389 N N . HIS A 1 183 ? 12.288 -9.149 -10.289 1.00 89.19 183 HIS A N 1
ATOM 1390 C CA . HIS A 1 183 ? 11.656 -9.177 -8.973 1.00 89.19 183 HIS A CA 1
ATOM 1391 C C . HIS A 1 183 ? 10.269 -9.822 -9.082 1.00 89.19 183 HIS A C 1
ATOM 1393 O O . HIS A 1 183 ? 9.330 -9.176 -9.563 1.00 89.19 183 HIS A O 1
ATOM 1399 N N . PRO A 1 184 ? 10.122 -11.094 -8.674 1.00 90.94 184 PRO A N 1
ATOM 1400 C CA . PRO A 1 184 ? 8.828 -11.764 -8.637 1.00 90.94 184 PRO A CA 1
ATOM 1401 C C . PRO A 1 184 ? 7.839 -11.039 -7.716 1.00 90.94 184 PRO A C 1
ATOM 1403 O O . PRO A 1 184 ? 8.176 -10.635 -6.603 1.00 90.94 184 PRO A O 1
ATOM 1406 N N . ILE A 1 185 ? 6.598 -10.898 -8.173 1.00 89.06 185 ILE A N 1
ATOM 1407 C CA . ILE A 1 185 ? 5.502 -10.243 -7.459 1.00 89.06 185 ILE A CA 1
ATOM 1408 C C . ILE A 1 185 ? 4.431 -11.285 -7.136 1.00 89.06 185 ILE A C 1
ATOM 1410 O O . ILE A 1 185 ? 3.745 -11.798 -8.020 1.00 89.06 185 ILE A O 1
ATOM 1414 N N . SER A 1 186 ? 4.241 -11.567 -5.848 1.00 85.19 186 SER A N 1
ATOM 1415 C CA . SER A 1 186 ? 3.144 -12.411 -5.371 1.00 85.19 186 SER A CA 1
ATOM 1416 C C . SER A 1 186 ? 1.796 -11.719 -5.612 1.00 85.19 186 SER A C 1
ATOM 1418 O O . SER A 1 186 ? 1.583 -10.581 -5.197 1.00 85.19 186 SER A O 1
ATOM 1420 N N . GLY A 1 187 ? 0.851 -12.405 -6.262 1.00 86.00 187 GLY A N 1
ATOM 1421 C CA . GLY A 1 187 ? -0.520 -11.916 -6.460 1.00 86.00 187 GLY A CA 1
ATOM 1422 C C . GLY A 1 187 ? -0.594 -10.544 -7.137 1.00 86.00 187 GLY A C 1
ATOM 1423 O O . GLY A 1 187 ? -1.114 -9.591 -6.564 1.00 86.00 187 GLY A O 1
ATOM 1424 N N . VAL A 1 188 ? -0.073 -10.444 -8.362 1.00 90.25 188 VAL A N 1
ATOM 1425 C CA . VAL A 1 188 ? 0.020 -9.188 -9.126 1.00 90.25 188 VAL A CA 1
ATOM 1426 C C . VAL A 1 188 ? -1.334 -8.496 -9.360 1.00 90.25 188 VAL A C 1
ATOM 1428 O O . VAL A 1 188 ? -1.388 -7.273 -9.476 1.00 90.25 188 VAL A O 1
ATOM 1431 N N . ALA A 1 189 ? -2.436 -9.254 -9.384 1.00 89.12 189 ALA A N 1
ATOM 1432 C CA . ALA A 1 189 ? -3.797 -8.729 -9.518 1.00 89.12 189 ALA A CA 1
ATOM 1433 C C . ALA A 1 189 ? -4.145 -7.716 -8.411 1.00 89.12 189 ALA A C 1
ATOM 1435 O O . ALA A 1 189 ? -4.824 -6.715 -8.657 1.00 89.12 189 ALA A O 1
ATOM 1436 N N . ASP A 1 190 ? -3.623 -7.941 -7.205 1.00 89.38 190 ASP A N 1
ATOM 1437 C CA . ASP A 1 190 ? -3.892 -7.117 -6.030 1.00 89.38 190 ASP A CA 1
ATOM 1438 C C . ASP A 1 190 ? -3.270 -5.723 -6.135 1.00 89.38 190 ASP A C 1
ATOM 1440 O O . ASP A 1 190 ? -3.815 -4.770 -5.577 1.00 89.38 190 ASP A O 1
ATOM 1444 N N . LEU A 1 191 ? -2.209 -5.555 -6.938 1.00 89.94 191 LEU A N 1
ATOM 1445 C CA . LEU A 1 191 ? -1.688 -4.226 -7.265 1.00 89.94 191 LEU A CA 1
ATOM 1446 C C . LEU A 1 191 ? -2.789 -3.358 -7.887 1.00 89.94 191 LEU A C 1
ATOM 1448 O O . LEU A 1 191 ? -2.991 -2.220 -7.472 1.00 89.94 191 LEU A O 1
ATOM 1452 N N . PHE A 1 192 ? -3.543 -3.901 -8.842 1.00 88.25 192 PHE A N 1
ATOM 1453 C CA . PHE A 1 192 ? -4.615 -3.172 -9.519 1.00 88.25 192 PHE A CA 1
ATOM 1454 C C . PHE A 1 192 ? -5.885 -3.088 -8.677 1.00 88.25 192 PHE A C 1
ATOM 1456 O O . PHE A 1 192 ? -6.589 -2.081 -8.730 1.00 88.25 192 PHE A O 1
ATOM 1463 N N . ARG A 1 193 ? -6.201 -4.136 -7.910 1.00 86.88 193 ARG A N 1
ATOM 1464 C CA . ARG A 1 193 ? -7.427 -4.195 -7.107 1.00 86.88 193 ARG A CA 1
ATOM 1465 C C . ARG A 1 193 ? -7.364 -3.280 -5.888 1.00 86.88 193 ARG A C 1
ATOM 1467 O O . ARG A 1 193 ? -8.321 -2.554 -5.627 1.00 86.88 193 ARG A O 1
ATOM 1474 N N . TYR A 1 194 ? -6.238 -3.294 -5.183 1.00 86.50 194 TYR A N 1
ATOM 1475 C CA . TYR A 1 194 ? -6.070 -2.630 -3.894 1.00 86.50 194 TYR A CA 1
ATOM 1476 C C . TYR A 1 194 ? -5.064 -1.479 -3.934 1.00 86.50 194 TYR A C 1
ATOM 1478 O O . TYR A 1 194 ? -4.647 -1.009 -2.890 1.00 86.50 194 TYR A O 1
ATOM 1486 N N . GLN A 1 195 ? -4.729 -0.960 -5.118 1.00 87.56 195 GLN A N 1
ATOM 1487 C CA . GLN A 1 195 ? -3.906 0.248 -5.286 1.00 87.56 195 GLN A CA 1
ATOM 1488 C C . GLN A 1 195 ? -2.463 0.099 -4.777 1.00 87.56 195 GLN A C 1
ATOM 1490 O O . GLN A 1 195 ? -1.951 0.906 -3.999 1.00 87.56 195 GLN A O 1
ATOM 1495 N N . GLY A 1 196 ? -1.796 -0.966 -5.217 1.00 87.69 196 GLY A N 1
ATOM 1496 C CA . GLY A 1 196 ? -0.408 -1.235 -4.869 1.00 87.69 196 GLY A CA 1
ATOM 1497 C C . GLY A 1 196 ? 0.591 -0.260 -5.492 1.00 87.69 196 GLY A C 1
ATOM 1498 O O . GLY A 1 196 ? 0.268 0.617 -6.301 1.00 87.69 196 GLY A O 1
ATOM 1499 N N . ARG A 1 197 ? 1.859 -0.423 -5.112 1.00 88.69 197 ARG A N 1
ATOM 1500 C CA . ARG A 1 197 ? 2.943 0.441 -5.582 1.00 88.69 197 ARG A CA 1
ATOM 1501 C C . ARG A 1 197 ? 4.247 -0.319 -5.710 1.00 88.69 197 ARG A C 1
ATOM 1503 O O . ARG A 1 197 ? 4.634 -1.065 -4.816 1.00 88.69 197 ARG A O 1
ATOM 1510 N N . VAL A 1 198 ? 4.970 -0.035 -6.781 1.00 90.56 198 VAL A N 1
ATOM 1511 C CA . VAL A 1 198 ? 6.354 -0.465 -6.968 1.00 90.56 198 VAL A CA 1
ATOM 1512 C C . VAL A 1 198 ? 7.203 0.781 -7.140 1.00 90.56 198 VAL A C 1
ATOM 1514 O O . VAL A 1 198 ? 6.835 1.676 -7.899 1.00 90.56 198 VAL A O 1
ATOM 1517 N N . ARG A 1 199 ? 8.327 0.881 -6.433 1.00 88.38 199 ARG A N 1
ATOM 1518 C CA . ARG A 1 199 ? 9.238 2.022 -6.551 1.00 88.38 199 ARG A CA 1
ATOM 1519 C C . ARG A 1 199 ? 10.685 1.610 -6.370 1.00 88.38 199 ARG A C 1
ATOM 1521 O O . ARG A 1 199 ? 10.981 0.701 -5.608 1.00 88.38 199 ARG A O 1
ATOM 1528 N N . PHE A 1 200 ? 11.582 2.316 -7.028 1.00 88.56 200 PHE A N 1
ATOM 1529 C CA . PHE A 1 200 ? 13.009 2.066 -6.945 1.00 88.56 200 PHE A CA 1
ATOM 1530 C C . PHE A 1 200 ? 13.796 3.354 -7.177 1.00 88.56 200 PHE A C 1
ATOM 1532 O O . PHE A 1 200 ? 13.289 4.333 -7.729 1.00 88.56 200 PHE A O 1
ATOM 1539 N N . ASN A 1 201 ? 15.046 3.353 -6.730 1.00 87.31 201 ASN A N 1
ATOM 1540 C CA . ASN A 1 201 ? 15.976 4.447 -6.970 1.00 87.31 201 ASN A CA 1
ATOM 1541 C C . ASN A 1 201 ? 16.901 4.061 -8.116 1.00 87.31 201 ASN A C 1
ATOM 1543 O O . ASN A 1 201 ? 17.550 3.019 -8.047 1.00 87.31 201 ASN A O 1
ATOM 1547 N N . PHE A 1 202 ? 16.989 4.925 -9.118 1.00 86.19 202 PHE A N 1
ATOM 1548 C CA . PHE A 1 202 ? 17.854 4.761 -10.274 1.00 86.19 202 PHE A CA 1
ATOM 1549 C C . PHE A 1 202 ? 18.768 5.970 -10.414 1.00 86.19 202 PHE A C 1
ATOM 1551 O O . PHE A 1 202 ? 18.362 7.107 -10.165 1.00 86.19 202 PHE A O 1
ATOM 1558 N N . TYR A 1 203 ? 19.995 5.742 -10.847 1.00 82.38 203 TYR A N 1
ATOM 1559 C CA . TYR A 1 203 ? 20.880 6.806 -11.294 1.00 82.38 203 TYR A CA 1
ATOM 1560 C C . TYR A 1 203 ? 21.679 6.333 -12.498 1.00 82.38 203 TYR A C 1
ATOM 1562 O O . TYR A 1 203 ? 21.808 5.135 -12.761 1.00 82.38 203 TYR A O 1
ATOM 1570 N N . TYR A 1 204 ? 22.257 7.299 -13.198 1.00 82.94 204 TYR A N 1
ATOM 1571 C CA . TYR A 1 204 ? 23.234 7.029 -14.232 1.00 82.94 204 TYR A CA 1
ATOM 1572 C C . TYR A 1 204 ? 24.315 8.110 -14.259 1.00 82.94 204 TYR A C 1
ATOM 1574 O O . TYR A 1 204 ? 24.094 9.268 -13.886 1.00 82.94 204 TYR A O 1
ATOM 1582 N N . THR A 1 205 ? 25.487 7.732 -14.737 1.00 79.25 205 THR A N 1
ATOM 1583 C CA . THR A 1 205 ? 26.615 8.595 -15.061 1.00 79.25 205 THR A CA 1
ATOM 1584 C C . THR A 1 205 ? 27.012 8.367 -16.515 1.00 79.25 205 THR A C 1
ATOM 1586 O O . THR A 1 205 ? 26.853 7.294 -17.096 1.00 79.25 205 THR A O 1
ATOM 1589 N N . ALA A 1 206 ? 27.474 9.438 -17.147 1.00 78.50 206 ALA A N 1
ATOM 1590 C CA . ALA A 1 206 ? 27.925 9.445 -18.530 1.00 78.50 206 ALA A CA 1
ATOM 1591 C C . ALA A 1 206 ? 28.968 10.560 -18.698 1.00 78.50 206 ALA A C 1
ATOM 1593 O O . ALA A 1 206 ? 29.017 11.470 -17.866 1.00 78.50 206 ALA A O 1
ATOM 1594 N N . SER A 1 207 ? 29.758 10.540 -19.774 1.00 79.56 207 SER A N 1
ATOM 1595 C CA . SER A 1 207 ? 30.779 11.569 -20.045 1.00 79.56 207 SER A CA 1
ATO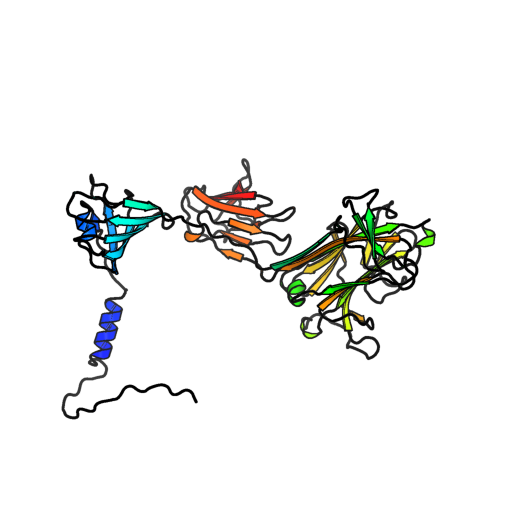M 1596 C C . SER A 1 207 ? 30.169 12.936 -20.367 1.00 79.56 207 SER A C 1
ATOM 1598 O O . SER A 1 207 ? 30.532 13.937 -19.764 1.00 79.56 207 SER A O 1
ATOM 1600 N N . ASP A 1 208 ? 29.179 12.961 -21.256 1.00 82.25 208 ASP A N 1
ATOM 1601 C CA . ASP A 1 208 ? 28.503 14.167 -21.752 1.00 82.25 208 ASP A CA 1
ATOM 1602 C C . ASP A 1 208 ? 27.060 13.843 -22.189 1.00 82.25 208 ASP A C 1
ATOM 1604 O O . ASP A 1 208 ? 26.589 12.708 -22.035 1.00 82.25 208 ASP A O 1
ATOM 1608 N N . ASP A 1 209 ? 26.291 14.853 -22.597 1.00 80.69 209 ASP A N 1
ATOM 1609 C CA . ASP A 1 209 ? 24.885 14.689 -22.996 1.00 80.69 209 ASP A CA 1
ATOM 1610 C C . ASP A 1 209 ? 24.739 13.872 -24.288 1.00 80.69 209 ASP A C 1
ATOM 1612 O O . ASP A 1 209 ? 23.779 13.114 -24.418 1.00 80.69 209 ASP A O 1
ATOM 1616 N N . ALA A 1 210 ? 25.717 13.943 -25.194 1.00 84.00 210 ALA A N 1
ATOM 1617 C CA . ALA A 1 210 ? 25.718 13.160 -26.426 1.00 84.00 210 ALA A CA 1
ATOM 1618 C C . ALA A 1 210 ? 25.873 11.655 -26.146 1.00 84.00 210 ALA A C 1
ATOM 1620 O O . ALA A 1 210 ? 25.295 10.829 -26.846 1.00 84.00 210 ALA A O 1
ATOM 1621 N N . ALA A 1 211 ? 26.579 11.282 -25.076 1.00 83.56 211 ALA A N 1
ATOM 1622 C CA . ALA A 1 211 ? 26.771 9.891 -24.678 1.00 83.56 211 ALA A CA 1
ATOM 1623 C C . ALA A 1 211 ? 25.478 9.180 -24.238 1.00 83.56 211 ALA A C 1
ATOM 1625 O O . ALA A 1 211 ? 25.467 7.943 -24.165 1.00 83.56 211 ALA A O 1
ATOM 1626 N N . THR A 1 212 ? 24.414 9.927 -23.926 1.00 86.38 212 THR A N 1
ATOM 1627 C CA . THR A 1 212 ? 23.109 9.376 -23.536 1.00 86.38 212 THR A CA 1
ATOM 1628 C C . THR A 1 212 ? 21.994 9.667 -24.529 1.00 86.38 212 THR A C 1
ATOM 1630 O O . THR A 1 212 ? 20.977 8.985 -24.473 1.00 86.38 212 THR A O 1
ATOM 1633 N N . GLU A 1 213 ? 22.167 10.634 -25.428 1.00 88.56 213 GLU A N 1
ATOM 1634 C CA . GLU A 1 213 ? 21.171 11.027 -26.426 1.00 88.56 213 GLU A CA 1
ATOM 1635 C C . GLU A 1 213 ? 20.720 9.839 -27.295 1.00 88.56 213 GLU A C 1
ATOM 1637 O O . GLU A 1 213 ? 21.530 9.035 -27.757 1.00 88.56 213 GLU A O 1
ATOM 1642 N N . GLY A 1 214 ? 19.404 9.694 -27.471 1.00 86.06 214 GLY A N 1
ATOM 1643 C CA . GLY A 1 214 ? 18.783 8.592 -28.207 1.00 86.06 214 GLY A CA 1
ATOM 1644 C C . GLY A 1 214 ? 18.775 7.241 -27.483 1.00 86.06 214 GLY A C 1
ATOM 1645 O O . GLY A 1 214 ? 18.153 6.306 -27.983 1.00 86.06 214 GLY A O 1
ATOM 1646 N N . LYS A 1 215 ? 19.419 7.112 -26.313 1.00 86.81 215 LYS A N 1
ATOM 1647 C CA . LYS A 1 215 ? 19.516 5.836 -25.587 1.00 86.81 215 LYS A CA 1
ATOM 1648 C C . LYS A 1 215 ? 18.385 5.625 -24.592 1.00 86.81 215 LYS A C 1
ATOM 1650 O O . LYS A 1 215 ? 17.988 6.544 -23.866 1.00 86.81 215 LYS A O 1
ATOM 1655 N N . ASP A 1 216 ? 17.962 4.370 -24.502 1.00 88.81 216 ASP A N 1
ATOM 1656 C CA . ASP A 1 216 ? 17.116 3.851 -23.433 1.00 88.81 216 ASP A CA 1
ATOM 1657 C C . ASP A 1 216 ? 17.942 3.658 -22.172 1.00 88.81 216 ASP A C 1
ATOM 1659 O O . ASP A 1 216 ? 18.762 2.746 -22.054 1.00 88.81 216 ASP A O 1
ATOM 1663 N N . LEU A 1 217 ? 17.734 4.567 -21.225 1.00 87.00 217 LEU A N 1
ATOM 1664 C CA . LEU A 1 217 ? 18.436 4.547 -19.949 1.00 87.00 217 LEU A CA 1
ATOM 1665 C C . LEU A 1 217 ? 17.907 3.438 -19.048 1.00 87.00 217 LEU A C 1
ATOM 1667 O O . LEU A 1 217 ? 18.659 2.868 -18.261 1.00 87.00 217 LEU A O 1
ATOM 1671 N N . LEU A 1 218 ? 16.604 3.192 -19.142 1.00 89.44 218 LEU A N 1
ATOM 1672 C CA . LEU A 1 218 ? 15.863 2.330 -18.245 1.00 89.44 218 LEU A CA 1
ATOM 1673 C C . LEU A 1 218 ? 14.571 1.885 -18.926 1.00 89.44 218 LEU A C 1
ATOM 1675 O O . LEU A 1 218 ? 13.795 2.718 -19.386 1.00 89.44 218 LEU A O 1
ATOM 1679 N N . GLU A 1 219 ? 14.308 0.590 -18.907 1.00 92.50 219 GLU A N 1
ATOM 1680 C CA . GLU A 1 219 ? 13.007 0.004 -19.194 1.00 92.50 219 GLU A CA 1
ATOM 1681 C C . GLU A 1 219 ? 12.495 -0.689 -17.932 1.00 92.50 219 GLU A C 1
ATOM 1683 O O . GLU A 1 219 ? 13.228 -1.412 -17.255 1.00 92.50 219 GLU A O 1
ATOM 1688 N N . VAL A 1 220 ? 11.227 -0.451 -17.613 1.00 93.75 220 VAL A N 1
ATOM 1689 C CA . VAL A 1 220 ? 10.527 -1.071 -16.491 1.00 93.75 220 VAL A CA 1
ATOM 1690 C C . VAL A 1 220 ? 9.337 -1.809 -17.050 1.00 93.75 220 VAL A C 1
ATOM 1692 O O . VAL A 1 220 ? 8.488 -1.193 -17.689 1.00 93.75 220 VAL A O 1
ATOM 1695 N N . ARG A 1 221 ? 9.240 -3.102 -16.769 1.00 94.06 221 ARG A N 1
ATOM 1696 C CA . ARG A 1 221 ? 8.181 -3.964 -17.276 1.00 94.06 221 ARG A CA 1
ATOM 1697 C C . ARG A 1 221 ? 7.651 -4.842 -16.162 1.00 94.06 221 ARG A C 1
ATOM 1699 O O . ARG A 1 221 ? 8.411 -5.535 -15.511 1.00 94.06 221 ARG A O 1
ATOM 1706 N N . LEU A 1 222 ? 6.347 -4.857 -15.957 1.00 95.25 222 LEU A N 1
ATOM 1707 C CA . LEU A 1 222 ? 5.679 -5.860 -15.144 1.00 95.25 222 LEU A CA 1
ATOM 1708 C C . LEU A 1 222 ? 4.875 -6.754 -16.078 1.00 95.25 222 LEU A C 1
ATOM 1710 O O . LEU A 1 222 ? 3.898 -6.297 -16.675 1.00 95.25 222 LEU A O 1
ATOM 1714 N N . VAL A 1 223 ? 5.307 -8.007 -16.215 1.00 94.69 223 VAL A N 1
ATOM 1715 C CA . VAL A 1 223 ? 4.562 -9.007 -16.985 1.00 94.69 223 VAL A CA 1
ATOM 1716 C C . VAL A 1 223 ? 3.427 -9.534 -16.126 1.00 94.69 223 VAL A C 1
ATOM 1718 O O . VAL A 1 223 ? 3.634 -9.965 -14.990 1.00 94.69 223 VAL A O 1
ATOM 1721 N N . ILE A 1 224 ? 2.222 -9.487 -16.674 1.00 94.00 224 ILE A N 1
ATOM 1722 C CA . ILE A 1 224 ? 0.982 -9.814 -15.979 1.00 94.00 224 ILE A CA 1
ATOM 1723 C C . ILE A 1 224 ? 0.221 -10.898 -16.745 1.00 94.00 224 ILE A C 1
ATOM 1725 O O . ILE A 1 224 ? 0.388 -11.014 -17.959 1.00 94.00 224 ILE A O 1
ATOM 1729 N N . PRO A 1 225 ? -0.595 -11.712 -16.064 1.00 92.12 225 PRO A N 1
ATOM 1730 C CA . PRO A 1 225 ? -1.421 -12.701 -16.737 1.00 92.12 225 PRO A CA 1
ATOM 1731 C C . PRO A 1 225 ? -2.594 -12.024 -17.467 1.00 92.12 225 PRO A C 1
ATOM 1733 O O . PRO A 1 225 ? -2.990 -10.904 -17.148 1.00 92.12 225 PRO A O 1
ATOM 1736 N N . ASP A 1 226 ? -3.146 -12.691 -18.477 1.00 90.06 226 ASP A N 1
ATOM 1737 C CA . ASP A 1 226 ? -4.225 -12.127 -19.302 1.00 90.06 226 ASP A CA 1
ATOM 1738 C C . ASP A 1 226 ? -5.564 -12.009 -18.565 1.00 90.06 226 ASP A C 1
ATOM 1740 O O . ASP A 1 226 ? -6.357 -11.108 -18.833 1.00 90.06 226 ASP A O 1
ATOM 1744 N N . ASP A 1 227 ? -5.806 -12.905 -17.614 1.00 89.38 227 ASP A N 1
ATOM 1745 C CA . ASP A 1 227 ? -7.062 -13.037 -16.876 1.00 89.38 227 ASP A CA 1
ATOM 1746 C C . ASP A 1 227 ? -7.311 -11.913 -15.858 1.00 89.38 227 ASP A C 1
ATOM 1748 O O . ASP A 1 227 ? -8.447 -11.723 -15.422 1.00 89.38 227 ASP A O 1
ATOM 1752 N N . ILE A 1 228 ? -6.289 -11.123 -15.507 1.00 88.56 228 ILE A N 1
ATOM 1753 C CA . ILE A 1 228 ? -6.456 -9.983 -14.594 1.00 88.56 228 ILE A CA 1
ATOM 1754 C C . ILE A 1 228 ? -6.967 -8.722 -15.291 1.00 88.56 228 ILE A C 1
ATOM 1756 O O . ILE A 1 228 ? -7.291 -7.743 -14.612 1.00 88.56 228 ILE A O 1
ATOM 1760 N N . ILE A 1 229 ? -7.013 -8.706 -16.627 1.00 85.81 229 ILE A N 1
ATOM 1761 C CA . ILE A 1 229 ? -7.503 -7.557 -17.385 1.00 85.81 229 ILE A CA 1
ATOM 1762 C C . ILE A 1 229 ? -9.030 -7.474 -17.263 1.00 85.81 229 ILE A C 1
ATOM 1764 O O . ILE A 1 229 ? -9.738 -8.381 -17.701 1.00 85.81 229 ILE A O 1
ATOM 1768 N N . PRO A 1 230 ? -9.587 -6.365 -16.740 1.00 82.44 230 PRO A N 1
ATOM 1769 C CA . PRO A 1 230 ? -11.029 -6.169 -16.747 1.00 82.44 230 PRO A CA 1
ATOM 1770 C C . PRO A 1 230 ? -11.553 -6.021 -18.176 1.00 82.44 230 PRO A C 1
ATOM 1772 O O . PRO A 1 230 ? -10.935 -5.345 -18.994 1.00 82.44 230 PRO A O 1
ATOM 1775 N N . SER A 1 231 ? -12.762 -6.515 -18.440 1.00 80.25 231 SER A N 1
ATOM 1776 C CA . SER A 1 231 ? -13.410 -6.490 -19.766 1.00 80.25 231 SER A CA 1
ATOM 1777 C C . SER A 1 231 ? -13.480 -5.113 -20.447 1.00 80.25 231 SER A C 1
ATOM 1779 O O . SER A 1 231 ? -13.557 -5.030 -21.668 1.00 80.25 231 SER A O 1
ATOM 1781 N N . LYS A 1 232 ? -13.441 -4.022 -19.672 1.00 81.81 232 LYS A N 1
ATOM 1782 C CA . LYS A 1 232 ? -13.447 -2.633 -20.164 1.00 81.81 232 LYS A CA 1
ATOM 1783 C C . LYS A 1 232 ? -12.083 -2.109 -20.637 1.00 81.81 232 LYS A C 1
ATOM 1785 O O . LYS A 1 232 ? -12.007 -0.980 -21.115 1.00 81.81 232 LYS A O 1
ATOM 1790 N N . VAL A 1 233 ? -11.001 -2.859 -20.435 1.00 82.69 233 VAL A N 1
ATOM 1791 C CA . VAL A 1 233 ? -9.650 -2.485 -20.865 1.00 82.69 233 VAL A CA 1
ATOM 1792 C C . VAL A 1 233 ? -9.337 -3.224 -22.158 1.00 82.69 233 VAL A C 1
ATOM 1794 O O . VAL A 1 233 ? -9.273 -4.448 -22.188 1.00 82.69 233 VAL A O 1
ATOM 1797 N N . THR A 1 234 ? -9.141 -2.474 -23.237 1.00 83.69 234 THR A N 1
ATOM 1798 C CA . THR A 1 234 ? -8.804 -3.042 -24.544 1.00 83.69 234 THR A CA 1
ATOM 1799 C C . THR A 1 234 ? -7.304 -3.271 -24.648 1.00 83.69 234 THR A C 1
ATOM 1801 O O . THR A 1 234 ? -6.524 -2.339 -24.454 1.00 83.69 234 THR A O 1
ATOM 1804 N N . VAL A 1 235 ? -6.907 -4.494 -25.002 1.00 84.50 235 VAL A N 1
ATOM 1805 C CA . VAL A 1 235 ? -5.513 -4.861 -25.277 1.00 84.50 235 VAL A CA 1
ATOM 1806 C C . VAL A 1 235 ? -5.442 -5.662 -26.575 1.00 84.50 235 VAL A C 1
ATOM 1808 O O . VAL A 1 235 ? -6.336 -6.476 -26.819 1.00 84.50 235 VAL A O 1
ATOM 1811 N N . PRO A 1 236 ? -4.407 -5.462 -27.413 1.00 83.31 236 PRO A N 1
ATOM 1812 C CA . PRO A 1 236 ? -4.195 -6.292 -28.593 1.00 83.31 236 PRO A CA 1
ATOM 1813 C C . PRO A 1 236 ? -4.136 -7.795 -28.252 1.00 83.31 236 PRO A C 1
ATOM 1815 O O . PRO A 1 236 ? -3.600 -8.164 -27.196 1.00 83.31 236 PRO A O 1
ATOM 1818 N N . PRO A 1 237 ? -4.647 -8.677 -29.132 1.00 89.31 237 PRO A N 1
ATOM 1819 C CA . PRO A 1 237 ? -4.501 -10.116 -28.950 1.00 89.31 237 PRO A CA 1
ATOM 1820 C C . PRO A 1 237 ? -3.016 -10.520 -28.986 1.00 89.31 237 PRO A C 1
ATOM 1822 O O . PRO A 1 237 ? -2.218 -9.845 -29.646 1.00 89.31 237 PRO A O 1
ATOM 1825 N N . PRO A 1 238 ? -2.624 -11.598 -28.284 1.00 92.69 238 PRO A N 1
ATOM 1826 C CA . PRO A 1 238 ? -1.257 -12.101 -28.341 1.00 92.69 238 PRO A CA 1
ATOM 1827 C C . PRO A 1 238 ? -0.918 -12.577 -29.758 1.00 92.69 238 PRO A C 1
ATOM 1829 O O . PRO A 1 238 ? -1.744 -13.186 -30.439 1.00 92.69 238 PRO A O 1
ATOM 1832 N N . THR A 1 239 ? 0.313 -12.316 -30.193 1.00 93.75 239 THR A N 1
ATOM 1833 C CA . THR A 1 239 ? 0.868 -12.822 -31.459 1.00 93.75 239 THR A CA 1
ATOM 1834 C C . THR A 1 239 ? 2.096 -13.691 -31.178 1.00 93.75 239 THR A C 1
ATOM 1836 O O . THR A 1 239 ? 2.652 -13.590 -30.083 1.00 93.75 239 THR A O 1
ATOM 1839 N N . PRO A 1 240 ? 2.562 -14.526 -32.130 1.00 93.06 240 PRO A N 1
ATOM 1840 C CA . PRO A 1 240 ? 3.771 -15.333 -31.933 1.00 93.06 240 PRO A CA 1
ATOM 1841 C C . PRO A 1 240 ? 4.999 -14.512 -31.513 1.00 93.06 240 PRO A C 1
ATOM 1843 O O . PRO A 1 240 ? 5.733 -14.929 -30.623 1.00 93.06 240 PRO A O 1
ATOM 1846 N N . ASP A 1 241 ? 5.173 -13.317 -32.087 1.00 92.31 241 ASP A N 1
ATOM 1847 C CA . ASP A 1 241 ? 6.297 -12.424 -31.768 1.00 92.31 241 ASP A CA 1
ATOM 1848 C C . ASP A 1 241 ? 6.077 -11.610 -30.489 1.00 92.31 241 ASP A C 1
ATOM 1850 O O . ASP A 1 241 ? 7.019 -11.038 -29.942 1.00 92.31 241 ASP A O 1
ATOM 1854 N N . ARG A 1 242 ? 4.826 -11.488 -30.031 1.00 92.75 242 ARG A N 1
ATOM 1855 C CA . ARG A 1 242 ? 4.451 -10.700 -28.853 1.00 92.75 242 ARG A CA 1
ATOM 1856 C C . ARG A 1 242 ? 3.405 -11.434 -28.004 1.00 92.75 242 ARG A C 1
ATOM 1858 O O . ARG A 1 242 ? 2.254 -10.990 -27.930 1.00 92.75 242 ARG A O 1
ATOM 1865 N N . PRO A 1 243 ? 3.763 -12.568 -27.378 1.00 92.69 243 PRO A N 1
ATOM 1866 C CA . PRO A 1 243 ? 2.792 -13.382 -26.657 1.00 92.69 243 PRO A CA 1
ATOM 1867 C C . PRO A 1 243 ? 2.468 -12.814 -25.269 1.00 92.69 243 PRO A C 1
ATOM 1869 O O . PRO A 1 243 ? 1.347 -12.969 -24.783 1.00 92.69 243 PRO A O 1
ATOM 1872 N N . TYR A 1 244 ? 3.414 -12.125 -24.627 1.00 93.06 244 TYR A N 1
ATOM 1873 C CA . TYR A 1 244 ? 3.292 -11.740 -23.223 1.00 93.06 244 TYR A CA 1
ATOM 1874 C C . TYR A 1 244 ? 2.597 -10.397 -23.055 1.00 93.06 244 TYR A C 1
ATOM 1876 O O . TYR A 1 244 ? 2.808 -9.466 -23.829 1.00 93.06 244 TYR A O 1
ATOM 1884 N N . LEU A 1 245 ? 1.787 -10.281 -22.010 1.00 93.94 245 LEU A N 1
ATOM 1885 C CA . LEU A 1 245 ? 1.131 -9.044 -21.624 1.00 93.94 245 LEU A CA 1
ATOM 1886 C C . LEU A 1 245 ? 1.959 -8.311 -20.571 1.00 93.94 245 LEU A C 1
ATOM 1888 O O . LEU A 1 245 ? 2.353 -8.897 -19.563 1.00 93.94 245 LEU A O 1
ATOM 1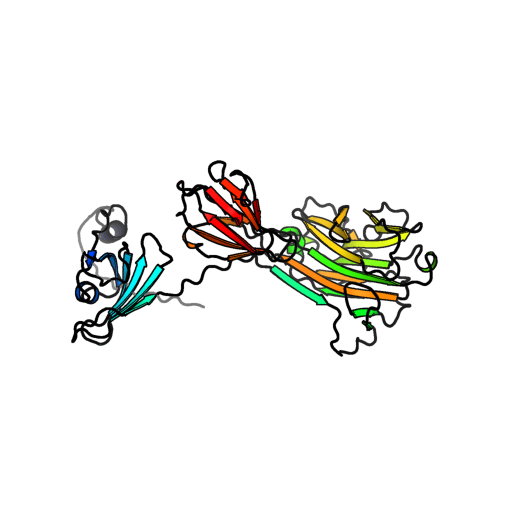892 N N . ALA A 1 246 ? 2.191 -7.017 -20.770 1.00 94.25 246 ALA A N 1
ATOM 1893 C CA . ALA A 1 246 ? 2.966 -6.224 -19.833 1.00 94.25 246 ALA A CA 1
ATOM 1894 C C . ALA A 1 246 ? 2.423 -4.809 -19.634 1.00 94.25 246 ALA A C 1
ATOM 1896 O O . ALA A 1 246 ? 1.838 -4.211 -20.535 1.00 94.25 246 ALA A O 1
ATOM 1897 N N . VAL A 1 247 ? 2.689 -4.253 -18.455 1.00 93.44 247 VAL A N 1
ATOM 1898 C CA . VAL A 1 247 ? 2.541 -2.824 -18.153 1.00 93.44 247 VAL A CA 1
ATOM 1899 C C . VAL A 1 247 ? 3.891 -2.257 -17.745 1.00 93.44 247 VAL A C 1
ATOM 1901 O O . VAL A 1 247 ? 4.666 -2.921 -17.059 1.00 93.44 247 VAL A O 1
ATOM 1904 N N . GLY A 1 248 ? 4.188 -1.028 -18.143 1.00 93.25 248 GLY A N 1
ATOM 1905 C CA . GLY A 1 248 ? 5.445 -0.398 -17.776 1.00 93.25 248 GLY A CA 1
ATOM 1906 C C . GLY A 1 248 ? 5.789 0.796 -18.643 1.00 93.25 248 GLY A C 1
ATOM 1907 O O . GLY A 1 248 ? 4.921 1.367 -19.296 1.00 93.25 248 GLY A O 1
ATOM 1908 N N . PHE A 1 249 ? 7.054 1.192 -18.632 1.00 93.31 249 PHE A N 1
ATOM 1909 C CA . PHE A 1 249 ? 7.507 2.376 -19.348 1.00 93.31 249 PHE A CA 1
ATOM 1910 C C . PHE A 1 249 ? 8.995 2.307 -19.678 1.00 93.31 249 PHE A C 1
ATOM 1912 O O . PHE A 1 249 ? 9.761 1.570 -19.054 1.00 93.31 249 PHE A O 1
ATOM 1919 N N . ILE A 1 250 ? 9.400 3.142 -20.630 1.00 92.25 250 ILE A N 1
ATOM 1920 C CA . ILE A 1 250 ? 10.792 3.345 -21.030 1.00 92.25 250 ILE A CA 1
ATOM 1921 C C . ILE A 1 250 ? 11.184 4.787 -20.712 1.00 92.25 250 ILE A C 1
ATOM 1923 O O . ILE A 1 250 ? 10.427 5.718 -20.988 1.00 92.25 250 ILE A O 1
ATOM 1927 N N . VAL A 1 251 ? 12.367 4.986 -20.134 1.00 90.56 251 VAL A N 1
ATOM 1928 C CA . VAL A 1 251 ? 12.983 6.302 -19.940 1.00 90.56 251 VAL A CA 1
ATOM 1929 C C . VAL A 1 251 ? 14.119 6.463 -20.937 1.00 90.56 251 VAL A C 1
ATOM 1931 O O . VAL A 1 251 ? 15.119 5.744 -20.886 1.00 90.56 251 VAL A O 1
ATOM 1934 N N . ARG A 1 252 ? 13.987 7.457 -21.814 1.00 89.94 252 ARG A N 1
ATOM 1935 C CA . ARG A 1 252 ? 14.930 7.730 -22.902 1.00 89.94 252 ARG A CA 1
ATOM 1936 C C . ARG A 1 252 ? 15.391 9.181 -22.867 1.00 89.94 252 ARG A C 1
ATOM 1938 O O . ARG A 1 252 ? 14.627 10.075 -22.498 1.00 89.94 252 ARG A O 1
ATOM 1945 N N . ARG A 1 253 ? 16.635 9.437 -23.272 1.00 87.06 253 ARG A N 1
ATOM 1946 C CA . ARG A 1 253 ? 17.127 10.803 -23.511 1.00 87.06 253 ARG A CA 1
ATOM 1947 C C . ARG A 1 253 ? 16.795 11.218 -24.945 1.00 87.06 253 ARG A C 1
ATOM 1949 O O . ARG A 1 253 ? 17.226 10.550 -25.877 1.00 87.06 253 ARG A O 1
ATOM 1956 N N . VAL A 1 254 ? 16.033 12.294 -25.119 1.00 88.75 254 VAL A N 1
ATOM 1957 C CA . VAL A 1 254 ? 15.696 12.845 -26.442 1.00 88.75 254 VAL A CA 1
ATOM 1958 C C . VAL A 1 254 ? 15.662 14.369 -26.372 1.00 88.75 254 VAL A C 1
ATOM 1960 O O . VAL A 1 254 ? 14.966 14.935 -25.523 1.00 88.75 254 VAL A O 1
ATOM 1963 N N . ASN A 1 255 ? 16.357 15.031 -27.291 1.00 87.62 255 ASN A N 1
ATOM 1964 C CA . ASN A 1 255 ? 16.517 16.480 -27.392 1.00 87.62 255 ASN A CA 1
ATOM 1965 C C . ASN A 1 255 ? 16.991 17.106 -26.071 1.00 87.62 255 ASN A C 1
ATOM 1967 O O . ASN A 1 255 ? 16.429 18.103 -25.613 1.00 87.62 255 ASN A O 1
ATOM 1971 N N . GLY A 1 256 ? 17.972 16.487 -25.404 1.00 81.81 256 GLY A N 1
ATOM 1972 C CA . GLY A 1 256 ? 18.497 17.012 -24.141 1.00 81.81 256 GLY A CA 1
ATOM 1973 C C . GLY A 1 256 ? 17.516 16.939 -22.959 1.00 81.81 256 GLY A C 1
ATOM 1974 O O . GLY A 1 256 ? 17.735 17.583 -21.930 1.00 81.81 256 GLY A O 1
ATOM 1975 N N . GLN A 1 257 ? 16.451 16.137 -23.053 1.00 84.19 257 GLN A N 1
ATOM 1976 C CA . GLN A 1 257 ? 15.499 15.893 -21.965 1.00 84.19 257 GLN A CA 1
ATOM 1977 C C . GLN A 1 257 ? 15.325 14.399 -21.708 1.00 84.19 257 GLN A C 1
ATOM 1979 O O . GLN A 1 257 ? 15.428 13.586 -22.623 1.00 84.19 257 GLN A O 1
ATOM 1984 N N . LEU A 1 258 ? 15.065 14.026 -20.452 1.00 85.25 258 LEU A N 1
ATOM 1985 C CA . LEU A 1 258 ? 14.569 12.684 -20.162 1.00 85.25 258 LEU A CA 1
ATOM 1986 C C . LEU A 1 258 ? 13.076 12.647 -20.446 1.00 85.25 258 LEU A C 1
ATOM 1988 O O . LEU A 1 258 ? 12.327 13.501 -19.972 1.00 85.25 258 LEU A O 1
ATOM 1992 N N . LYS A 1 259 ? 12.653 11.657 -21.215 1.00 89.00 259 LYS A N 1
ATOM 1993 C CA . LYS A 1 259 ? 11.263 11.457 -21.596 1.00 89.00 259 LYS A CA 1
ATOM 1994 C C . LYS A 1 259 ? 10.844 10.044 -21.244 1.00 89.00 259 LYS A C 1
ATOM 1996 O O . LYS A 1 259 ? 11.639 9.111 -21.342 1.00 89.00 259 LYS A O 1
ATOM 2001 N N . VAL A 1 260 ? 9.599 9.924 -20.812 1.00 90.25 260 VAL A N 1
ATOM 2002 C CA . VAL A 1 260 ? 8.961 8.657 -20.469 1.00 90.25 260 VAL A CA 1
ATOM 2003 C C . VAL A 1 260 ? 8.035 8.274 -21.612 1.00 90.25 260 VAL A C 1
ATOM 2005 O O . VAL A 1 260 ? 7.224 9.098 -22.034 1.00 90.25 260 VAL A O 1
ATOM 2008 N N . TYR A 1 261 ? 8.137 7.038 -22.080 1.00 91.56 261 TYR A N 1
ATOM 2009 C CA . TYR A 1 261 ? 7.321 6.473 -23.151 1.00 91.56 261 TYR A CA 1
ATOM 2010 C C . TYR A 1 261 ? 6.638 5.189 -22.681 1.00 91.56 261 TYR A C 1
ATOM 2012 O O . TYR A 1 261 ? 7.101 4.552 -21.731 1.00 91.56 261 TYR A O 1
ATOM 2020 N N . ASP A 1 262 ? 5.550 4.810 -23.350 1.00 91.00 262 ASP A N 1
ATOM 2021 C CA . ASP A 1 262 ? 4.986 3.467 -23.210 1.00 91.00 262 ASP A CA 1
ATOM 2022 C C . ASP A 1 262 ? 5.990 2.412 -23.708 1.00 91.00 262 ASP A C 1
ATOM 2024 O O . ASP A 1 262 ? 6.895 2.694 -24.502 1.00 91.00 262 ASP A O 1
ATOM 2028 N N . LEU A 1 263 ? 5.833 1.180 -23.231 1.00 91.25 263 LEU A N 1
ATOM 2029 C CA . LEU A 1 263 ? 6.648 0.049 -23.673 1.00 91.25 263 LEU A CA 1
ATOM 2030 C C . LEU A 1 263 ? 6.519 -0.196 -25.180 1.00 91.25 263 LEU A C 1
ATOM 2032 O O . LEU A 1 263 ? 5.466 0.025 -25.772 1.00 91.25 263 LEU A O 1
ATOM 2036 N N . ASP A 1 264 ? 7.591 -0.726 -25.771 1.00 87.19 264 ASP A N 1
ATOM 2037 C CA . ASP A 1 264 ? 7.637 -1.164 -27.169 1.00 87.19 264 ASP A CA 1
ATOM 2038 C C . ASP A 1 264 ? 7.324 -0.033 -28.186 1.00 87.19 264 ASP A C 1
ATOM 2040 O O . ASP A 1 264 ? 6.802 -0.292 -29.274 1.00 87.19 264 ASP A O 1
ATOM 2044 N N . THR A 1 265 ? 7.672 1.218 -27.834 1.00 88.62 265 THR A N 1
ATOM 2045 C CA . THR A 1 265 ? 7.544 2.434 -28.667 1.00 88.62 265 THR A CA 1
ATOM 2046 C C . THR A 1 265 ? 8.897 3.086 -29.012 1.00 88.62 265 THR A C 1
ATOM 2048 O O . THR A 1 265 ? 9.927 2.849 -28.369 1.00 88.62 265 THR A O 1
ATOM 2051 N N . ASP A 1 266 ? 8.912 3.938 -30.042 1.00 88.25 266 ASP A N 1
ATOM 2052 C CA . ASP A 1 266 ? 10.110 4.645 -30.521 1.00 88.25 266 ASP A CA 1
ATOM 2053 C C . ASP A 1 266 ? 10.142 6.139 -30.126 1.00 88.25 266 ASP A C 1
ATOM 2055 O O . ASP A 1 266 ? 9.246 6.655 -29.462 1.00 88.25 266 ASP A O 1
ATOM 2059 N N . ILE A 1 267 ? 11.203 6.858 -30.515 1.00 87.19 267 ILE A N 1
ATOM 2060 C CA . ILE A 1 267 ? 11.387 8.289 -30.194 1.00 87.19 267 ILE A CA 1
ATOM 2061 C C . ILE A 1 267 ? 10.370 9.226 -30.853 1.00 87.19 267 ILE A C 1
ATOM 2063 O O . ILE A 1 267 ? 10.269 10.385 -30.450 1.00 87.19 267 ILE A O 1
ATOM 2067 N N . THR A 1 268 ? 9.662 8.758 -31.880 1.00 89.25 268 THR A N 1
ATOM 2068 C CA . THR A 1 268 ? 8.647 9.535 -32.602 1.00 89.25 268 THR A CA 1
ATOM 2069 C C . THR A 1 268 ? 7.261 9.371 -31.987 1.00 89.25 268 THR A C 1
ATOM 2071 O O . THR A 1 268 ? 6.362 10.173 -32.243 1.00 89.25 268 THR A O 1
ATOM 2074 N N . SER A 1 269 ? 7.098 8.358 -31.136 1.00 90.75 269 SER A N 1
ATOM 2075 C CA . SER A 1 269 ? 5.847 8.053 -30.458 1.00 90.75 269 SER A CA 1
ATOM 2076 C C . SER A 1 269 ? 5.478 9.136 -29.431 1.00 90.75 269 SER A C 1
ATOM 2078 O O . SER A 1 269 ? 6.357 9.806 -28.876 1.00 90.75 269 SER A O 1
ATOM 2080 N N . PRO A 1 270 ? 4.181 9.330 -29.128 1.00 89.81 270 PRO A N 1
ATOM 2081 C CA . PRO A 1 270 ? 3.764 10.259 -28.086 1.00 89.81 270 PRO A CA 1
ATOM 2082 C C . PRO A 1 270 ? 4.387 9.900 -26.730 1.00 89.81 270 PRO A C 1
ATOM 2084 O O . PRO A 1 270 ? 4.219 8.793 -26.226 1.00 89.81 270 PRO A O 1
ATOM 2087 N N . GLN A 1 271 ? 5.081 10.855 -26.110 1.00 89.56 271 GLN A N 1
ATOM 2088 C CA . GLN A 1 271 ? 5.614 10.674 -24.759 1.00 89.56 271 GLN A CA 1
ATOM 2089 C C . GLN A 1 271 ? 4.486 10.661 -23.711 1.00 89.56 271 GLN A C 1
ATOM 2091 O O . GLN A 1 271 ? 3.531 11.442 -23.784 1.00 89.56 271 GLN A O 1
ATOM 2096 N N . LEU A 1 272 ? 4.649 9.846 -22.668 1.00 87.44 272 LEU A N 1
ATOM 2097 C CA . LEU A 1 272 ? 3.839 9.909 -21.450 1.00 87.44 272 LEU A CA 1
ATOM 2098 C C . LEU A 1 272 ? 4.146 11.181 -20.656 1.00 87.44 272 LEU A C 1
ATOM 2100 O O . LEU A 1 272 ? 3.246 11.791 -20.077 1.00 87.44 272 LEU A O 1
ATOM 2104 N N . SER A 1 273 ? 5.418 11.578 -20.606 1.00 86.81 273 SER A N 1
ATOM 2105 C CA . SER A 1 273 ? 5.853 12.778 -19.894 1.00 86.81 273 SER A CA 1
ATOM 2106 C C . SER A 1 273 ? 7.258 13.200 -20.307 1.00 86.81 273 SER A C 1
ATOM 2108 O O . SER A 1 273 ? 8.107 12.353 -20.582 1.00 86.81 273 SER A O 1
ATOM 2110 N N . ALA A 1 274 ? 7.517 14.506 -20.278 1.00 84.75 274 ALA A N 1
ATOM 2111 C CA . ALA A 1 274 ? 8.871 15.040 -20.250 1.00 84.75 274 ALA A CA 1
ATOM 2112 C C . ALA A 1 274 ? 9.258 15.311 -18.796 1.00 84.75 274 ALA A C 1
ATOM 2114 O O . ALA A 1 274 ? 8.511 15.932 -18.037 1.00 84.75 274 ALA A O 1
ATOM 2115 N N . ILE A 1 275 ? 10.440 14.860 -18.409 1.00 78.88 275 ILE A N 1
ATOM 2116 C CA . ILE A 1 275 ? 10.959 15.065 -17.071 1.00 78.88 275 ILE A CA 1
ATOM 2117 C C . ILE A 1 275 ? 11.837 16.326 -17.074 1.00 78.88 275 ILE A C 1
ATOM 2119 O O . ILE A 1 275 ? 12.934 16.337 -17.632 1.00 78.88 275 ILE A O 1
ATOM 2123 N N . SER A 1 276 ? 11.350 17.399 -16.449 1.00 67.50 276 SER A N 1
ATOM 2124 C CA . SER A 1 276 ? 12.044 18.688 -16.340 1.00 67.50 276 SER A CA 1
ATOM 2125 C C . SER A 1 276 ? 13.066 18.720 -15.188 1.00 67.50 276 SER A C 1
ATOM 2127 O O . SER A 1 276 ? 12.853 18.128 -14.129 1.00 67.50 276 SER A O 1
ATOM 2129 N N . GLY A 1 277 ? 14.203 19.398 -15.408 1.00 62.56 277 GLY A N 1
ATOM 2130 C CA . GLY A 1 277 ? 15.324 19.536 -14.459 1.00 62.56 277 GLY A CA 1
ATOM 2131 C C . GLY A 1 277 ? 16.689 19.508 -15.165 1.00 62.56 277 GLY A C 1
ATOM 2132 O O . GLY A 1 277 ? 16.820 18.867 -16.204 1.00 62.56 277 GLY A O 1
ATOM 2133 N N . SER A 1 278 ? 17.697 20.224 -14.650 1.00 50.69 278 SER A N 1
ATOM 2134 C CA . SER A 1 278 ? 18.976 20.470 -15.350 1.00 50.69 278 SER A CA 1
ATOM 2135 C C . SER A 1 278 ? 20.151 19.566 -14.939 1.00 50.69 278 SER A C 1
ATOM 2137 O O . SER A 1 278 ? 21.197 19.624 -15.578 1.00 50.69 278 SER A O 1
ATOM 2139 N N . THR A 1 279 ? 20.015 18.689 -13.937 1.00 61.94 279 THR A N 1
ATOM 2140 C CA . THR A 1 279 ? 21.134 17.851 -13.450 1.00 61.94 279 THR A CA 1
ATOM 2141 C C . THR A 1 279 ? 20.714 16.409 -13.148 1.00 61.94 279 THR A C 1
ATOM 2143 O O . THR A 1 279 ? 20.429 16.034 -12.014 1.00 61.94 279 THR A O 1
ATOM 2146 N N . TRP A 1 280 ? 20.693 15.580 -14.194 1.00 70.50 280 TRP A N 1
ATOM 2147 C CA . TRP A 1 280 ? 20.356 14.143 -14.143 1.00 70.50 280 TRP A CA 1
ATOM 2148 C C . TRP A 1 280 ? 21.566 13.231 -13.953 1.00 70.50 280 TRP A C 1
ATOM 2150 O O . TRP A 1 280 ? 21.502 12.166 -13.347 1.00 70.50 280 TRP A O 1
ATOM 2160 N N . ARG A 1 281 ? 22.684 13.653 -14.531 1.00 75.62 281 ARG A N 1
ATOM 2161 C CA . ARG A 1 281 ? 23.935 12.911 -14.538 1.00 75.62 281 ARG A CA 1
ATOM 2162 C C . ARG A 1 281 ? 24.526 12.923 -13.134 1.00 75.62 281 ARG A C 1
ATOM 2164 O O . ARG A 1 281 ? 24.810 13.990 -12.595 1.00 75.62 281 ARG A O 1
ATOM 2171 N N . GLY A 1 282 ? 24.715 11.741 -12.559 1.00 72.75 282 GLY A N 1
ATOM 2172 C CA . GLY A 1 282 ? 25.258 11.585 -11.211 1.00 72.75 282 GLY A CA 1
ATOM 2173 C C . GLY A 1 282 ? 24.287 11.959 -10.086 1.00 72.75 282 GLY A C 1
ATOM 2174 O O . GLY A 1 282 ? 24.735 12.150 -8.956 1.00 72.75 282 GLY A O 1
ATOM 2175 N N . THR A 1 283 ? 22.981 12.067 -10.362 1.00 75.31 283 THR A N 1
ATOM 2176 C CA . THR A 1 283 ? 21.943 12.259 -9.337 1.00 75.31 283 THR A CA 1
ATOM 2177 C C . THR A 1 283 ? 20.994 11.064 -9.284 1.00 75.31 283 THR A C 1
ATOM 2179 O O . THR A 1 283 ? 20.653 10.455 -10.298 1.00 75.31 283 THR A O 1
ATOM 2182 N N . THR A 1 284 ? 20.569 10.698 -8.075 1.00 79.12 284 THR A N 1
ATOM 2183 C CA . THR A 1 284 ? 19.581 9.634 -7.869 1.00 79.12 284 THR A CA 1
ATOM 2184 C C . THR A 1 284 ? 18.177 10.161 -8.122 1.00 79.12 284 THR A C 1
ATOM 2186 O O . THR A 1 284 ? 17.767 11.150 -7.518 1.00 79.12 284 THR A O 1
ATOM 2189 N N . SER A 1 285 ? 17.421 9.460 -8.959 1.00 80.62 285 SER A N 1
ATOM 2190 C CA . SER A 1 285 ? 16.008 9.717 -9.231 1.00 80.62 285 SER A CA 1
ATOM 2191 C C . SER A 1 285 ? 15.149 8.556 -8.736 1.00 80.62 285 SER A C 1
ATOM 2193 O O . SER A 1 285 ? 15.532 7.390 -8.846 1.00 80.62 285 SER A O 1
ATOM 2195 N N . LYS A 1 286 ? 13.972 8.865 -8.187 1.00 85.00 286 LYS A N 1
ATOM 2196 C CA . LYS A 1 286 ? 13.010 7.850 -7.738 1.00 85.00 286 LYS A CA 1
ATOM 2197 C C . LYS A 1 286 ? 12.046 7.552 -8.870 1.00 85.00 286 LYS A C 1
ATOM 2199 O O . LYS A 1 286 ? 11.353 8.469 -9.294 1.00 85.00 286 LYS A O 1
ATOM 2204 N N . PHE A 1 287 ? 11.958 6.303 -9.305 1.00 87.75 287 PHE A N 1
ATOM 2205 C CA . PHE A 1 287 ? 11.023 5.845 -10.332 1.00 87.75 287 PHE A CA 1
ATOM 2206 C C . PHE A 1 287 ? 10.095 4.764 -9.787 1.00 87.75 287 PHE A C 1
ATOM 2208 O O . PHE A 1 287 ? 10.304 4.227 -8.698 1.00 87.75 287 PHE A O 1
ATOM 2215 N N . GLY A 1 288 ? 9.042 4.451 -10.534 1.00 90.25 288 GLY A N 1
ATOM 2216 C CA . GLY A 1 288 ? 8.167 3.340 -10.200 1.00 90.25 288 GLY A CA 1
ATOM 2217 C C . GLY A 1 288 ? 6.822 3.399 -10.897 1.00 90.25 288 GLY A C 1
ATOM 2218 O O . GLY A 1 288 ? 6.625 4.178 -11.828 1.00 90.25 288 GLY A O 1
ATOM 2219 N N . MET A 1 289 ? 5.903 2.581 -10.402 1.00 91.75 289 MET A N 1
ATOM 2220 C CA . MET A 1 289 ? 4.522 2.501 -10.853 1.00 91.75 289 MET A CA 1
ATOM 2221 C C . MET A 1 289 ? 3.574 2.604 -9.658 1.00 91.75 289 MET A C 1
ATOM 2223 O O . MET A 1 289 ? 3.749 1.896 -8.661 1.00 91.75 289 MET A O 1
ATOM 2227 N N . THR A 1 290 ? 2.568 3.473 -9.769 1.00 89.25 290 THR A N 1
ATOM 2228 C CA . THR A 1 290 ? 1.395 3.462 -8.879 1.00 89.25 290 THR A CA 1
ATOM 2229 C C . THR A 1 290 ? 0.239 2.814 -9.610 1.00 89.25 290 THR A C 1
ATOM 2231 O O . THR A 1 290 ? -0.045 3.165 -10.757 1.00 89.25 290 THR A O 1
ATOM 2234 N N . PHE A 1 291 ? -0.448 1.913 -8.925 1.00 89.62 291 PHE A N 1
ATOM 2235 C CA . PHE A 1 291 ? -1.621 1.231 -9.435 1.00 89.62 291 PHE A CA 1
ATOM 2236 C C . PHE A 1 291 ? -2.868 1.791 -8.748 1.00 89.62 291 PHE A C 1
ATOM 2238 O O . PHE A 1 291 ? -2.828 2.146 -7.574 1.00 89.62 291 PHE A O 1
ATOM 2245 N N . TYR A 1 292 ? -3.973 1.879 -9.481 1.00 85.25 292 TYR A N 1
ATOM 2246 C CA . TYR A 1 292 ? -5.271 2.311 -8.969 1.00 85.25 292 TYR A CA 1
ATOM 2247 C C . TYR A 1 292 ? -6.373 1.338 -9.384 1.00 85.25 292 TYR A C 1
ATOM 2249 O O . TYR A 1 292 ? -6.275 0.642 -10.405 1.00 85.25 292 TYR A O 1
ATOM 2257 N N . SER A 1 293 ? -7.455 1.356 -8.604 1.00 77.19 293 SER A N 1
ATOM 2258 C CA . SER A 1 293 ? -8.647 0.546 -8.835 1.00 77.19 293 SER A CA 1
ATOM 2259 C C . SER A 1 293 ? -9.241 0.808 -10.219 1.00 77.19 293 SER A C 1
ATOM 2261 O O . SER A 1 293 ? -9.251 1.927 -10.721 1.00 77.19 293 SER A O 1
ATOM 2263 N N . GLY A 1 294 ? -9.735 -0.244 -10.872 1.00 71.44 294 GLY A N 1
ATOM 2264 C CA . GLY A 1 294 ? -10.230 -0.144 -12.248 1.00 71.44 294 GLY A CA 1
ATOM 2265 C C . GLY A 1 294 ? -9.142 -0.230 -13.322 1.00 71.44 294 GLY A C 1
ATOM 2266 O O . GLY A 1 294 ? -9.434 0.071 -14.480 1.00 71.44 294 GLY A O 1
ATOM 2267 N N . PHE A 1 295 ? -7.947 -0.705 -12.948 1.00 75.31 295 PHE A N 1
ATOM 2268 C CA . PHE A 1 295 ? -6.837 -1.030 -13.847 1.00 75.31 295 PHE A CA 1
ATOM 2269 C C . PHE A 1 295 ? -6.197 0.211 -14.485 1.00 75.31 295 PHE A C 1
ATOM 2271 O O . PHE A 1 295 ? -6.046 0.336 -15.706 1.00 75.31 295 PHE A O 1
ATOM 2278 N N . TYR A 1 296 ? -5.830 1.168 -13.634 1.00 79.50 296 TYR A N 1
ATOM 2279 C CA . TYR A 1 296 ? -4.998 2.302 -14.026 1.00 79.50 296 TYR A CA 1
ATOM 2280 C C . TYR A 1 296 ? -3.608 2.121 -13.425 1.00 79.50 296 TYR A C 1
ATOM 2282 O O . TYR A 1 296 ? -3.470 1.824 -12.242 1.00 79.50 296 TYR A O 1
ATOM 2290 N N . CYS A 1 297 ? -2.582 2.304 -14.246 1.00 81.94 297 CYS A N 1
ATOM 2291 C CA . CYS A 1 297 ? -1.188 2.288 -13.832 1.00 81.94 297 CYS A CA 1
ATOM 2292 C C . CYS A 1 297 ? -0.548 3.594 -14.294 1.00 81.94 297 CYS A C 1
ATOM 2294 O O . CYS A 1 297 ? -0.854 4.072 -15.386 1.00 81.94 297 CYS A O 1
ATOM 2296 N N . TYR A 1 298 ? 0.310 4.182 -13.471 1.00 84.44 298 TYR A N 1
ATOM 2297 C CA . TYR A 1 298 ? 0.981 5.441 -13.772 1.00 84.44 298 TYR A CA 1
ATOM 2298 C C . TYR A 1 298 ? 2.475 5.301 -13.552 1.00 84.44 298 TYR A C 1
ATOM 2300 O O . TYR A 1 298 ? 2.900 4.838 -12.492 1.00 84.44 298 TYR A O 1
ATOM 2308 N N . ALA A 1 299 ? 3.263 5.770 -14.518 1.00 82.69 299 ALA A N 1
ATOM 2309 C CA . ALA A 1 299 ? 4.686 5.977 -14.301 1.00 82.69 299 ALA A CA 1
ATOM 2310 C C . ALA A 1 299 ? 4.863 7.056 -13.231 1.00 82.69 299 ALA A C 1
ATOM 2312 O O . ALA A 1 299 ? 4.126 8.045 -13.200 1.00 82.69 299 ALA A O 1
ATOM 2313 N N . MET A 1 300 ? 5.856 6.884 -12.370 1.00 78.44 300 MET A N 1
ATOM 2314 C CA . MET A 1 300 ? 6.157 7.844 -11.319 1.00 78.44 300 MET A CA 1
ATOM 2315 C C . MET A 1 300 ? 7.553 8.413 -11.447 1.00 78.44 300 MET A C 1
ATOM 2317 O O . MET A 1 300 ? 8.499 7.688 -11.766 1.00 78.44 300 MET A O 1
ATOM 2321 N N . LYS A 1 301 ? 7.689 9.663 -11.005 1.00 81.00 301 LYS A N 1
ATOM 2322 C CA . LYS A 1 301 ? 8.964 10.202 -10.545 1.00 81.00 301 LYS A CA 1
ATOM 2323 C C . LYS A 1 301 ? 8.792 11.032 -9.289 1.00 81.00 301 LYS A C 1
ATOM 2325 O O . LYS A 1 301 ? 7.871 11.838 -9.223 1.00 81.00 301 LYS A O 1
ATOM 2330 N N . ASP A 1 302 ? 9.703 10.879 -8.328 1.00 74.12 302 ASP A N 1
ATOM 2331 C CA . ASP A 1 302 ? 9.776 11.719 -7.119 1.00 74.12 302 ASP A CA 1
ATOM 2332 C C . ASP A 1 302 ? 8.410 11.908 -6.440 1.00 74.12 302 ASP A C 1
ATOM 2334 O O . ASP A 1 302 ? 8.074 12.982 -5.956 1.00 74.12 302 ASP A O 1
ATOM 2338 N N . TYR A 1 303 ? 7.628 10.825 -6.402 1.00 67.88 303 TYR A N 1
ATOM 2339 C CA . TYR A 1 303 ? 6.278 10.748 -5.832 1.00 67.88 303 TYR A CA 1
ATOM 2340 C C . TYR A 1 303 ? 5.147 11.420 -6.621 1.00 67.88 303 TYR A C 1
ATOM 2342 O O . TYR A 1 303 ? 3.998 11.296 -6.201 1.00 67.88 303 TYR A O 1
ATOM 2350 N N . SER A 1 304 ? 5.430 12.010 -7.779 1.00 73.94 304 SER A N 1
ATOM 2351 C CA . SER A 1 304 ? 4.422 12.512 -8.714 1.00 73.94 304 SER A CA 1
ATOM 2352 C C . SER A 1 304 ? 4.071 11.454 -9.758 1.00 73.94 304 SER A C 1
ATOM 2354 O O . SER A 1 304 ? 4.958 10.843 -10.362 1.00 73.94 304 SER A O 1
ATOM 2356 N N . ASN A 1 305 ? 2.773 11.245 -9.977 1.00 73.50 305 ASN A N 1
ATOM 2357 C CA . ASN A 1 305 ? 2.272 10.388 -11.050 1.00 73.50 305 ASN A CA 1
ATOM 2358 C C . ASN A 1 305 ? 2.267 11.160 -12.376 1.00 73.50 305 ASN A C 1
ATOM 2360 O O . ASN A 1 305 ? 1.885 12.330 -12.421 1.00 73.50 305 ASN A O 1
ATOM 2364 N N . TYR A 1 306 ? 2.672 10.493 -13.453 1.00 76.31 306 TYR A N 1
ATOM 2365 C CA . TYR A 1 306 ? 2.611 11.021 -14.815 1.00 76.31 306 TYR A CA 1
ATOM 2366 C C . TYR A 1 306 ? 1.313 10.618 -15.519 1.00 76.31 306 TYR A C 1
ATOM 2368 O O . TYR A 1 306 ? 0.272 10.493 -14.881 1.00 76.31 306 TYR A O 1
ATOM 2376 N N . ARG A 1 307 ? 1.343 10.454 -16.848 1.00 80.62 307 ARG A N 1
ATOM 2377 C CA . ARG A 1 307 ? 0.221 9.911 -17.617 1.00 80.62 307 ARG A CA 1
ATOM 2378 C C . ARG A 1 307 ? 0.028 8.418 -17.356 1.00 80.62 307 ARG A C 1
ATOM 2380 O O . ARG A 1 307 ? 0.943 7.713 -16.926 1.00 80.62 307 ARG A O 1
ATOM 2387 N N . ARG A 1 308 ? -1.203 7.971 -17.612 1.00 85.81 308 ARG A N 1
ATOM 2388 C CA . ARG A 1 308 ? -1.615 6.571 -17.521 1.00 85.81 308 ARG A CA 1
ATOM 2389 C C . ARG A 1 308 ? -0.809 5.740 -18.522 1.00 85.81 308 ARG A C 1
ATOM 2391 O O . ARG A 1 308 ? -0.762 6.097 -19.692 1.00 85.81 308 ARG A O 1
ATOM 2398 N N . ILE A 1 309 ? -0.236 4.644 -18.043 1.00 88.75 309 ILE A N 1
ATOM 2399 C CA . ILE A 1 309 ? 0.425 3.612 -18.839 1.00 88.75 309 ILE A CA 1
ATOM 2400 C C . ILE A 1 309 ? -0.636 2.696 -19.438 1.00 88.75 309 ILE A C 1
ATOM 2402 O O . ILE A 1 309 ? -1.574 2.281 -18.742 1.00 88.75 309 ILE A O 1
ATOM 2406 N N . THR A 1 310 ? -0.454 2.341 -20.706 1.00 86.88 310 THR A N 1
ATOM 2407 C CA . THR A 1 310 ? -1.318 1.368 -21.377 1.00 86.88 310 THR A CA 1
ATOM 2408 C C . THR A 1 310 ? -0.660 -0.016 -21.364 1.00 86.88 310 THR A C 1
ATOM 2410 O O . THR A 1 310 ? 0.527 -0.123 -21.667 1.00 86.88 310 THR A O 1
ATOM 2413 N N . PRO A 1 311 ? -1.383 -1.092 -21.002 1.00 90.62 311 PRO A N 1
ATOM 2414 C CA . PRO A 1 311 ? -0.881 -2.453 -21.180 1.00 90.62 311 PRO A CA 1
ATOM 2415 C C . PRO A 1 311 ? -0.622 -2.763 -22.660 1.00 90.62 311 PRO A C 1
ATOM 2417 O O . PRO A 1 311 ? -1.439 -2.438 -23.522 1.00 90.62 311 PRO A O 1
ATOM 2420 N N . VAL A 1 312 ? 0.491 -3.435 -22.949 1.00 92.06 312 VAL A N 1
ATOM 2421 C CA . VAL A 1 312 ? 0.901 -3.813 -24.309 1.00 92.06 312 VAL A CA 1
ATOM 2422 C C . VAL A 1 312 ? 1.316 -5.279 -24.386 1.00 92.06 312 VAL A C 1
ATOM 2424 O O . VAL A 1 312 ? 1.660 -5.904 -23.381 1.00 92.06 312 VAL A O 1
ATOM 2427 N N . ARG A 1 313 ? 1.304 -5.820 -25.606 1.00 93.12 313 ARG A N 1
ATOM 2428 C CA . ARG A 1 313 ? 1.875 -7.131 -25.923 1.00 93.12 313 ARG A CA 1
ATOM 2429 C C . ARG A 1 313 ? 3.357 -7.005 -26.241 1.00 93.12 313 ARG A C 1
ATOM 2431 O O . ARG A 1 313 ? 3.739 -6.113 -26.995 1.00 93.12 313 ARG A O 1
ATOM 2438 N N . THR A 1 314 ? 4.161 -7.936 -25.740 1.00 89.94 314 THR A N 1
ATOM 2439 C CA . THR A 1 314 ? 5.613 -7.929 -25.906 1.00 89.94 314 THR A CA 1
ATOM 2440 C C . THR A 1 314 ? 6.201 -9.295 -26.212 1.00 89.94 314 THR A C 1
ATOM 2442 O O . THR A 1 314 ? 5.664 -10.324 -25.802 1.00 89.94 314 THR A O 1
ATOM 2445 N N . GLY A 1 315 ? 7.323 -9.275 -26.933 1.00 88.62 315 GLY A N 1
ATOM 2446 C CA . GLY A 1 315 ? 8.162 -10.440 -27.218 1.00 88.62 315 GLY A CA 1
ATOM 2447 C C . GLY A 1 315 ? 9.262 -10.679 -26.186 1.00 88.62 315 GLY A C 1
ATOM 2448 O O . GLY A 1 315 ? 9.970 -11.678 -26.268 1.00 88.62 315 GLY A O 1
ATOM 2449 N N . VAL A 1 316 ? 9.434 -9.773 -25.217 1.00 86.25 316 VAL A N 1
ATOM 2450 C CA . VAL A 1 316 ? 10.455 -9.920 -24.176 1.00 86.25 316 VAL A CA 1
ATOM 2451 C C . VAL A 1 316 ? 10.081 -11.086 -23.261 1.00 86.25 316 VAL A C 1
ATOM 2453 O O . VAL A 1 316 ? 9.039 -11.059 -22.607 1.00 86.25 316 VAL A O 1
ATOM 2456 N N . ASN A 1 317 ? 10.943 -12.103 -23.216 1.00 85.31 317 ASN A N 1
ATOM 2457 C CA . ASN A 1 317 ? 10.735 -13.320 -22.437 1.00 85.31 317 ASN A CA 1
ATOM 2458 C C . ASN A 1 317 ? 11.048 -13.098 -20.947 1.00 85.31 317 ASN A C 1
ATOM 2460 O O . ASN A 1 317 ? 12.094 -13.506 -20.444 1.00 85.31 317 ASN A O 1
ATOM 2464 N N . THR A 1 318 ? 10.136 -12.428 -20.249 1.00 88.19 318 THR A N 1
ATOM 2465 C CA . THR A 1 318 ? 10.156 -12.278 -18.790 1.00 88.19 318 THR A CA 1
ATOM 2466 C C . THR A 1 318 ? 9.046 -13.148 -18.186 1.00 88.19 318 THR A C 1
ATOM 2468 O O . THR A 1 318 ? 7.921 -13.120 -18.696 1.00 88.19 318 THR A O 1
ATOM 2471 N N . PRO A 1 319 ? 9.304 -13.901 -17.098 1.00 92.69 319 PRO A N 1
ATOM 2472 C CA . PRO A 1 319 ? 8.273 -14.716 -16.463 1.00 92.69 319 PRO A CA 1
ATOM 2473 C C . PRO A 1 319 ? 7.047 -13.892 -16.048 1.00 92.69 319 PRO A C 1
ATOM 2475 O O . PRO A 1 319 ? 7.169 -12.770 -15.553 1.00 92.69 319 PRO A O 1
ATOM 2478 N N . VAL A 1 320 ? 5.852 -14.464 -16.197 1.00 92.06 320 VAL A N 1
ATOM 2479 C CA . VAL A 1 320 ? 4.607 -13.837 -15.725 1.00 92.06 320 VAL A CA 1
ATOM 2480 C C . VAL A 1 320 ? 4.686 -13.579 -14.216 1.00 92.06 320 VAL A C 1
ATOM 2482 O O . VAL A 1 320 ? 5.293 -14.355 -13.482 1.00 92.06 320 VAL A O 1
ATOM 2485 N N . ASN A 1 321 ? 4.065 -12.490 -13.754 1.00 92.88 321 ASN A N 1
ATOM 2486 C CA . ASN A 1 321 ? 4.124 -11.987 -12.377 1.00 92.88 321 ASN A CA 1
ATOM 2487 C C . ASN A 1 321 ? 5.507 -11.474 -11.955 1.00 92.88 321 ASN A C 1
ATOM 2489 O O . ASN A 1 321 ? 5.817 -11.455 -10.768 1.00 92.88 321 ASN A O 1
ATOM 2493 N N . THR A 1 322 ? 6.339 -11.041 -12.899 1.00 93.69 322 THR A N 1
ATOM 2494 C CA . THR A 1 322 ? 7.684 -10.536 -12.599 1.00 93.69 322 THR A CA 1
ATOM 2495 C C . THR A 1 322 ? 7.825 -9.090 -13.038 1.00 93.69 322 THR A C 1
ATOM 2497 O O . THR A 1 322 ? 7.509 -8.732 -14.175 1.00 93.69 322 THR A O 1
ATOM 2500 N N . LEU A 1 323 ? 8.320 -8.256 -12.124 1.00 94.44 323 LEU A N 1
ATOM 2501 C CA . LEU A 1 323 ? 8.850 -6.945 -12.455 1.00 94.44 323 LEU A CA 1
ATOM 2502 C C . LEU A 1 323 ? 10.271 -7.116 -12.989 1.00 94.44 323 LEU A C 1
ATOM 2504 O O . LEU A 1 323 ? 11.158 -7.560 -12.270 1.00 94.44 323 LEU A O 1
ATOM 2508 N N . CYS A 1 324 ? 10.481 -6.719 -14.229 1.00 93.06 324 CYS A N 1
ATOM 2509 C CA . CYS A 1 324 ? 11.770 -6.569 -14.866 1.00 93.06 324 CYS A CA 1
ATOM 2510 C C . CYS A 1 324 ? 12.157 -5.083 -14.901 1.00 93.06 324 CYS A C 1
ATOM 2512 O O . CYS A 1 324 ? 11.362 -4.216 -15.275 1.00 93.06 324 CYS A O 1
ATOM 2514 N N . ILE A 1 325 ? 13.390 -4.794 -14.499 1.00 91.81 325 ILE A N 1
ATOM 2515 C CA . ILE A 1 325 ? 14.028 -3.489 -14.629 1.00 91.81 325 ILE A CA 1
ATOM 2516 C C . ILE A 1 325 ? 15.333 -3.707 -15.385 1.00 91.81 325 ILE A C 1
ATOM 2518 O O . ILE A 1 325 ? 16.210 -4.414 -14.893 1.00 91.81 325 ILE A O 1
ATOM 2522 N N . ARG A 1 326 ? 15.482 -3.106 -16.565 1.00 89.31 326 ARG A N 1
ATOM 2523 C CA . ARG A 1 326 ? 16.611 -3.379 -17.465 1.00 89.31 326 ARG A CA 1
ATOM 2524 C C . ARG A 1 326 ? 17.120 -2.135 -18.178 1.00 89.31 326 ARG A C 1
ATOM 2526 O O . ARG A 1 326 ? 16.440 -1.108 -18.206 1.00 89.31 326 ARG A O 1
ATOM 2533 N N . SER A 1 327 ? 18.306 -2.213 -18.771 1.00 88.19 327 SER A N 1
ATOM 2534 C CA . SER A 1 327 ? 18.738 -1.219 -19.762 1.00 88.19 327 SER A CA 1
ATOM 2535 C C . SER A 1 327 ? 18.138 -1.502 -21.135 1.00 88.19 327 SER A C 1
ATOM 2537 O O . SER A 1 327 ? 17.695 -2.617 -21.414 1.00 88.19 327 SER A O 1
ATOM 2539 N N . GLY A 1 328 ? 18.213 -0.521 -22.037 1.00 84.44 328 GLY A N 1
ATOM 2540 C CA . GLY A 1 328 ? 18.069 -0.810 -23.462 1.00 84.44 328 GLY A CA 1
ATOM 2541 C C . GLY A 1 328 ? 19.242 -1.606 -24.036 1.00 84.44 328 GLY A C 1
ATOM 2542 O O . GLY A 1 328 ? 20.227 -1.886 -23.345 1.00 84.44 328 GLY A O 1
ATOM 2543 N N . ASP A 1 329 ? 19.144 -1.902 -25.331 1.00 83.19 329 ASP A N 1
ATOM 2544 C CA . ASP A 1 329 ? 20.121 -2.706 -26.082 1.00 83.19 329 ASP A CA 1
ATOM 2545 C C . ASP A 1 329 ? 21.505 -2.043 -26.170 1.00 83.19 329 ASP A C 1
ATOM 2547 O O . ASP A 1 329 ? 22.526 -2.717 -26.272 1.00 83.19 329 ASP A O 1
ATOM 2551 N N . ASN A 1 330 ? 21.545 -0.708 -26.085 1.00 82.12 330 ASN A N 1
ATOM 2552 C CA . ASN A 1 330 ? 22.764 0.097 -26.047 1.00 82.12 330 ASN A CA 1
ATOM 2553 C C . ASN A 1 330 ? 22.868 0.822 -24.693 1.00 82.12 330 ASN A C 1
ATOM 2555 O O . ASN A 1 330 ? 22.524 2.009 -24.608 1.00 82.12 330 ASN A O 1
ATOM 2559 N N . PRO A 1 331 ? 23.307 0.134 -23.623 1.00 82.19 331 PRO A N 1
ATOM 2560 C CA . PRO A 1 331 ? 23.278 0.673 -22.270 1.00 82.19 331 PRO A CA 1
ATOM 2561 C C . PRO A 1 331 ? 24.171 1.908 -22.107 1.00 82.19 331 PRO A C 1
ATOM 2563 O O . PRO A 1 331 ? 25.200 2.094 -22.768 1.00 82.19 331 PRO A O 1
ATOM 2566 N N . VAL A 1 332 ? 23.789 2.771 -21.167 1.00 83.06 332 VAL A N 1
ATOM 2567 C CA . VAL A 1 332 ? 24.699 3.790 -20.639 1.00 83.06 332 VAL A CA 1
ATOM 2568 C C . VAL A 1 332 ? 25.679 3.114 -19.690 1.00 83.06 332 VAL A C 1
ATOM 2570 O O . VAL A 1 332 ? 25.263 2.327 -18.846 1.00 83.06 332 VAL A O 1
ATOM 2573 N N . ARG A 1 333 ? 26.975 3.426 -19.845 1.00 74.31 333 ARG A N 1
ATOM 2574 C CA . ARG A 1 333 ? 28.067 2.693 -19.187 1.00 74.31 333 ARG A CA 1
ATOM 2575 C C . ARG A 1 333 ? 27.861 2.545 -17.684 1.00 74.31 333 ARG A C 1
ATOM 2577 O O . ARG A 1 333 ? 28.019 1.464 -17.147 1.00 74.31 333 ARG A O 1
ATOM 2584 N N . GLU A 1 334 ? 27.514 3.609 -16.984 1.00 78.69 334 GLU A N 1
ATOM 2585 C CA . GLU A 1 334 ? 27.395 3.539 -15.535 1.00 78.69 334 GLU A CA 1
ATOM 2586 C C . GLU A 1 334 ? 25.963 3.849 -15.123 1.00 78.69 334 GLU A C 1
ATOM 2588 O O . GLU A 1 334 ? 25.571 5.001 -14.987 1.00 78.69 334 GLU A O 1
ATOM 2593 N N . THR A 1 335 ? 25.164 2.810 -14.921 1.00 82.00 335 THR A N 1
ATOM 2594 C CA . THR A 1 335 ? 23.862 2.897 -14.254 1.00 82.00 335 THR A CA 1
ATOM 2595 C C . THR A 1 335 ? 23.950 2.263 -12.873 1.00 82.00 335 THR A C 1
ATOM 2597 O O . THR A 1 335 ? 24.901 1.540 -12.559 1.00 82.00 335 THR A O 1
ATOM 2600 N N . GLY A 1 336 ? 22.967 2.527 -12.021 1.00 80.50 336 GLY A N 1
ATOM 2601 C CA . GLY A 1 336 ? 22.826 1.732 -10.816 1.00 80.50 336 GLY A CA 1
ATOM 2602 C C . GLY A 1 336 ? 21.556 1.976 -10.022 1.00 80.50 336 GLY A C 1
ATOM 2603 O O . GLY A 1 336 ? 20.754 2.871 -10.303 1.00 80.50 336 GLY A O 1
ATOM 2604 N N . PHE A 1 337 ? 21.417 1.137 -9.001 1.00 84.81 337 PHE A N 1
ATOM 2605 C CA . PHE A 1 337 ? 20.218 0.961 -8.199 1.00 84.81 337 PHE A CA 1
ATOM 2606 C C . PHE A 1 337 ? 20.567 0.969 -6.722 1.00 84.81 337 PHE A C 1
ATOM 2608 O O . PHE A 1 337 ? 21.482 0.270 -6.303 1.00 84.81 337 PHE A O 1
ATOM 2615 N N . SER A 1 338 ? 19.846 1.729 -5.904 1.00 81.38 338 SER A N 1
ATOM 2616 C CA . SER A 1 338 ? 20.081 1.709 -4.449 1.00 81.38 338 SER A CA 1
ATOM 2617 C C . SER A 1 338 ? 18.910 1.196 -3.630 1.00 81.38 338 SER A C 1
ATOM 2619 O O . SER A 1 338 ? 19.052 0.968 -2.429 1.00 81.38 338 SER A O 1
ATOM 2621 N N . TYR A 1 339 ? 17.747 1.046 -4.254 1.00 85.06 339 TYR A N 1
ATOM 2622 C CA . TYR A 1 339 ? 16.507 0.769 -3.554 1.00 85.06 339 TYR A CA 1
ATOM 2623 C C . TYR A 1 339 ? 15.499 0.148 -4.507 1.00 85.06 339 TYR A C 1
ATOM 2625 O O . TYR A 1 339 ? 15.355 0.647 -5.620 1.00 85.06 339 TYR A O 1
ATOM 2633 N N . LEU A 1 340 ? 14.772 -0.859 -4.041 1.00 87.31 340 LEU A N 1
ATOM 2634 C CA . LEU A 1 340 ? 13.568 -1.394 -4.662 1.00 87.31 340 LEU A CA 1
ATOM 2635 C C . LEU A 1 340 ? 12.561 -1.696 -3.552 1.00 87.31 340 LEU A C 1
ATOM 2637 O O . LEU A 1 340 ? 12.903 -2.275 -2.525 1.00 87.31 340 LEU A O 1
ATOM 2641 N N . GLU A 1 341 ? 11.313 -1.307 -3.749 1.00 86.94 341 GLU A N 1
ATOM 2642 C CA . GLU A 1 341 ? 10.215 -1.662 -2.868 1.00 86.94 341 GLU A CA 1
ATOM 2643 C C . GLU A 1 341 ? 8.977 -2.016 -3.679 1.00 86.94 341 GLU A C 1
ATOM 2645 O O . GLU A 1 341 ? 8.564 -1.263 -4.565 1.00 86.94 341 GLU A O 1
ATOM 2650 N N . SER A 1 342 ? 8.350 -3.130 -3.312 1.00 88.06 342 SER A N 1
ATOM 2651 C CA . SER A 1 342 ? 7.000 -3.486 -3.729 1.00 88.06 342 SER A CA 1
ATOM 2652 C C . SER A 1 342 ? 6.083 -3.489 -2.510 1.00 88.06 342 SER A C 1
ATOM 2654 O O . SER A 1 342 ? 6.350 -4.184 -1.530 1.00 88.06 342 SER A O 1
ATOM 2656 N N . ARG A 1 343 ? 4.999 -2.718 -2.585 1.00 87.56 343 ARG A N 1
ATOM 2657 C CA . ARG A 1 343 ? 3.893 -2.712 -1.625 1.00 87.56 343 ARG A CA 1
ATOM 2658 C C . ARG A 1 343 ? 2.671 -3.288 -2.321 1.00 87.56 343 ARG A C 1
ATOM 2660 O O . ARG A 1 343 ? 2.183 -2.689 -3.283 1.00 87.56 343 ARG A O 1
ATOM 2667 N N . ILE A 1 344 ? 2.203 -4.430 -1.839 1.00 88.44 344 ILE A N 1
ATOM 2668 C CA . ILE A 1 344 ? 1.092 -5.181 -2.424 1.00 88.44 344 ILE A CA 1
ATOM 2669 C C . ILE A 1 344 ? 0.023 -5.338 -1.339 1.00 88.44 344 ILE A C 1
ATOM 2671 O O . ILE A 1 344 ? 0.059 -6.305 -0.578 1.00 88.44 344 ILE A O 1
ATOM 2675 N N . PRO A 1 345 ? -0.898 -4.372 -1.207 1.00 87.38 345 PRO A N 1
ATOM 2676 C CA . PRO A 1 345 ? -2.024 -4.498 -0.292 1.00 87.38 345 PRO A CA 1
ATOM 2677 C C . PRO A 1 345 ? -2.870 -5.715 -0.680 1.00 87.38 345 PRO A C 1
ATOM 2679 O O . PRO A 1 345 ? -3.101 -5.941 -1.865 1.00 87.38 345 PRO A O 1
ATOM 2682 N N . ARG A 1 346 ? -3.318 -6.499 0.304 1.00 87.19 346 ARG A N 1
ATOM 2683 C CA . ARG A 1 346 ? -4.217 -7.654 0.113 1.00 87.19 346 ARG A CA 1
ATOM 2684 C C . ARG A 1 346 ? -5.669 -7.322 0.438 1.00 87.19 346 ARG A C 1
ATOM 2686 O O . ARG A 1 346 ? -6.570 -8.084 0.100 1.00 87.19 346 ARG A O 1
ATOM 2693 N N . GLU A 1 347 ? -5.889 -6.177 1.072 1.00 86.38 347 GLU A N 1
ATOM 2694 C CA . GLU A 1 347 ? -7.207 -5.676 1.423 1.00 86.38 347 GLU A CA 1
ATOM 2695 C C . GLU A 1 347 ? -7.229 -4.146 1.508 1.00 86.38 347 GLU A C 1
ATOM 2697 O O . GLU A 1 347 ? -6.193 -3.481 1.592 1.00 86.38 347 GLU A O 1
ATOM 2702 N N . ILE A 1 348 ? -8.442 -3.596 1.507 1.00 86.12 348 ILE A N 1
ATOM 2703 C CA . ILE A 1 348 ? -8.722 -2.223 1.925 1.00 86.12 348 ILE A CA 1
ATOM 2704 C C . ILE A 1 348 ? -9.393 -2.331 3.290 1.00 86.12 348 ILE A C 1
ATOM 2706 O O . ILE A 1 348 ? -10.507 -2.843 3.384 1.00 86.12 348 ILE A O 1
ATOM 2710 N N . LEU A 1 349 ? -8.718 -1.863 4.338 1.00 88.88 349 LEU A N 1
ATOM 2711 C CA . LEU A 1 349 ? -9.276 -1.879 5.683 1.00 88.88 349 LEU A CA 1
ATOM 2712 C C . LEU A 1 349 ? -10.257 -0.712 5.847 1.00 88.88 349 LEU A C 1
ATOM 2714 O O . LEU A 1 349 ? -9.850 0.448 5.935 1.00 88.88 349 LEU A O 1
ATOM 2718 N N . THR A 1 350 ? -11.546 -1.037 5.908 1.00 92.62 350 THR A N 1
ATOM 2719 C CA . THR A 1 350 ? -12.613 -0.121 6.321 1.00 92.62 350 THR A CA 1
ATOM 2720 C C . THR A 1 350 ? -13.281 -0.689 7.564 1.00 92.62 350 THR A C 1
ATOM 2722 O O . THR A 1 350 ? -13.873 -1.764 7.505 1.00 92.62 350 THR A O 1
ATOM 2725 N N . HIS A 1 351 ? -13.187 0.024 8.683 1.00 94.12 351 HIS A N 1
ATOM 2726 C CA . HIS A 1 351 ? -13.727 -0.419 9.968 1.00 94.12 351 HIS A CA 1
ATOM 2727 C C . HIS A 1 351 ? -14.745 0.581 10.498 1.00 94.12 351 HIS A C 1
ATOM 2729 O O . HIS A 1 351 ? -14.482 1.780 10.503 1.00 94.12 351 HIS A O 1
ATOM 2735 N N . ARG A 1 352 ? -15.898 0.109 10.970 1.00 95.75 352 ARG A N 1
ATOM 2736 C CA . ARG A 1 352 ? -16.879 0.944 11.674 1.00 95.75 352 ARG A CA 1
ATOM 2737 C C . ARG A 1 352 ? -16.654 0.792 13.168 1.00 95.75 352 ARG A C 1
ATOM 2739 O O . ARG A 1 352 ? -16.728 -0.327 13.664 1.00 95.75 352 ARG A O 1
ATOM 2746 N N . LEU A 1 353 ? -16.400 1.898 13.869 1.00 94.31 353 LEU A N 1
ATOM 2747 C CA . LEU A 1 353 ? -16.096 1.844 15.298 1.00 94.31 353 LEU A CA 1
ATOM 2748 C C . LEU A 1 353 ? -17.231 1.230 16.117 1.00 94.31 353 LEU A C 1
ATOM 2750 O O . LEU A 1 353 ? -18.414 1.491 15.890 1.00 94.31 353 LEU A O 1
ATOM 2754 N N . THR A 1 354 ? -16.832 0.482 17.138 1.00 88.94 354 THR A N 1
ATOM 2755 C CA . THR A 1 354 ? -17.688 -0.109 18.165 1.00 88.94 354 THR A CA 1
ATOM 2756 C C . THR A 1 354 ? -17.126 0.189 19.556 1.00 88.94 354 THR A C 1
ATOM 2758 O O . THR A 1 354 ? -15.977 0.606 19.708 1.00 88.94 354 THR A O 1
ATOM 2761 N N . LEU A 1 355 ? -17.924 -0.034 20.603 1.00 82.94 355 LEU A N 1
ATOM 2762 C CA . LEU A 1 355 ? -17.472 0.163 21.987 1.00 82.94 355 LEU A CA 1
ATOM 2763 C C . LEU A 1 355 ? -16.357 -0.812 22.404 1.00 82.94 355 LEU A C 1
ATOM 2765 O O . LEU A 1 355 ? -15.639 -0.536 23.364 1.00 82.94 355 LEU A O 1
ATOM 2769 N N . GLU A 1 356 ? -16.191 -1.921 21.681 1.00 81.94 356 GLU A N 1
ATOM 2770 C CA . GLU A 1 356 ? -15.134 -2.910 21.917 1.00 81.94 356 GLU A CA 1
ATOM 2771 C C . GLU A 1 356 ? -13.754 -2.403 21.469 1.00 81.94 356 GLU A C 1
ATOM 2773 O O . GLU A 1 356 ? -12.733 -2.852 21.985 1.00 81.94 356 GLU A O 1
ATOM 2778 N N . ASP A 1 357 ? -13.715 -1.399 20.586 1.00 87.12 357 ASP A N 1
ATOM 2779 C CA . ASP A 1 357 ? -12.480 -0.841 20.026 1.00 87.12 357 ASP A CA 1
ATOM 2780 C C . ASP A 1 357 ? -11.766 0.137 20.973 1.00 87.12 357 ASP A C 1
ATOM 2782 O O . ASP A 1 357 ? -10.796 0.782 20.580 1.00 87.12 357 ASP A O 1
ATOM 2786 N N . VAL A 1 358 ? -12.223 0.299 22.218 1.00 84.94 358 VAL A N 1
ATOM 2787 C CA . VAL A 1 358 ? -11.605 1.236 23.168 1.00 84.94 358 VAL A CA 1
ATOM 2788 C C . VAL A 1 358 ? -10.111 0.946 23.327 1.00 84.94 358 VAL A C 1
ATOM 2790 O O . VAL A 1 358 ? -9.698 -0.170 23.597 1.00 84.94 358 VAL A O 1
ATOM 2793 N N . GLY A 1 359 ? -9.270 1.958 23.149 1.00 81.38 359 GLY A N 1
ATOM 2794 C CA . GLY A 1 359 ? -7.813 1.854 23.211 1.00 81.38 359 GLY A CA 1
ATOM 2795 C C . GLY A 1 359 ? -7.157 1.154 22.017 1.00 81.38 359 GLY A C 1
ATOM 2796 O O . GLY A 1 359 ? -5.925 1.073 21.992 1.00 81.38 359 GLY A O 1
ATOM 2797 N N . ALA A 1 360 ? -7.927 0.652 21.044 1.00 88.38 360 ALA A N 1
ATOM 2798 C CA . ALA A 1 360 ? -7.401 -0.049 19.876 1.00 88.38 360 ALA A CA 1
ATOM 2799 C C . ALA A 1 360 ? -6.438 0.828 19.068 1.00 88.38 360 ALA A C 1
ATOM 2801 O O . ALA A 1 360 ? -6.444 2.057 19.159 1.00 88.38 360 ALA A O 1
ATOM 2802 N N . THR A 1 361 ? -5.591 0.186 18.269 1.00 91.25 361 THR A N 1
ATOM 2803 C CA . THR A 1 361 ? -4.657 0.854 17.363 1.00 91.25 361 THR A CA 1
ATOM 2804 C C . THR A 1 361 ? -5.019 0.541 15.924 1.00 91.25 361 THR A C 1
ATOM 2806 O O . THR A 1 361 ? -4.981 -0.616 15.518 1.00 91.25 361 THR A O 1
ATOM 2809 N N . PHE A 1 362 ? -5.306 1.578 15.144 1.00 93.31 362 PHE A N 1
ATOM 2810 C CA . PHE A 1 362 ? -5.468 1.497 13.697 1.00 93.31 362 PHE A CA 1
ATOM 2811 C C . PHE A 1 362 ? -4.180 1.963 13.037 1.00 93.31 362 PHE A C 1
ATOM 2813 O O . PHE A 1 362 ? -3.749 3.109 13.197 1.00 93.31 362 PHE A O 1
ATOM 2820 N N . TYR A 1 363 ? -3.542 1.042 12.332 1.00 89.75 363 TYR A N 1
ATOM 2821 C CA . TYR A 1 363 ? -2.253 1.237 11.704 1.00 89.75 363 TYR A CA 1
ATOM 2822 C C . TYR A 1 363 ? -2.401 1.311 10.183 1.00 89.75 363 TYR A C 1
ATOM 2824 O O . TYR A 1 363 ? -3.041 0.470 9.554 1.00 89.75 363 TYR A O 1
ATOM 2832 N N . CYS A 1 364 ? -1.797 2.337 9.591 1.00 89.25 364 CYS A N 1
ATOM 2833 C CA . CYS A 1 364 ? -1.761 2.591 8.159 1.00 89.25 364 CYS A CA 1
ATOM 2834 C C . CYS A 1 364 ? -0.299 2.527 7.674 1.00 89.25 364 CYS A C 1
ATOM 2836 O O . CYS A 1 364 ? 0.433 3.520 7.753 1.00 89.25 364 CYS A O 1
ATOM 2838 N N . PRO A 1 365 ? 0.165 1.356 7.202 1.00 81.75 365 PRO A N 1
ATOM 2839 C CA . PRO A 1 365 ? 1.529 1.180 6.691 1.00 81.75 365 PRO A CA 1
ATOM 2840 C C . PRO A 1 365 ? 1.723 1.714 5.258 1.00 81.75 365 PRO A C 1
ATOM 2842 O O . PRO A 1 365 ? 2.854 1.822 4.762 1.00 81.75 365 PRO A O 1
ATOM 2845 N N . TYR A 1 366 ? 0.634 2.030 4.546 1.00 77.12 366 TYR A N 1
ATOM 2846 C CA . TYR A 1 366 ? 0.642 2.330 3.112 1.00 77.12 366 TYR A CA 1
ATOM 2847 C C . TYR A 1 366 ? 0.019 3.687 2.802 1.00 77.12 366 TYR A C 1
ATOM 2849 O O . TYR A 1 366 ? -0.908 4.126 3.464 1.00 77.12 366 TYR A O 1
ATOM 2857 N N . ALA A 1 367 ? 0.534 4.367 1.771 1.00 68.31 367 ALA A N 1
ATOM 2858 C CA . ALA A 1 367 ? -0.062 5.627 1.317 1.00 68.31 367 ALA A CA 1
ATOM 2859 C C . ALA A 1 367 ? -1.424 5.387 0.672 1.00 68.31 367 ALA A C 1
ATOM 2861 O O . ALA A 1 367 ? -2.313 6.211 0.817 1.00 68.31 367 ALA A O 1
ATOM 2862 N N . TYR A 1 368 ? -1.555 4.256 -0.020 1.00 69.56 368 TYR A N 1
ATOM 2863 C CA . TYR A 1 368 ? -2.783 3.788 -0.633 1.00 69.56 368 TYR A CA 1
ATOM 2864 C C . TYR A 1 368 ? -2.829 2.254 -0.519 1.00 69.56 368 TYR A C 1
ATOM 2866 O O . TYR A 1 368 ? -1.768 1.623 -0.615 1.00 69.56 368 TYR A O 1
ATOM 2874 N N . PRO A 1 369 ? -4.013 1.668 -0.282 1.00 73.00 369 PRO A N 1
ATOM 2875 C CA . PRO A 1 369 ? -5.230 2.355 0.128 1.00 73.00 369 PRO A CA 1
ATOM 2876 C C . PRO A 1 369 ? -5.079 2.825 1.584 1.00 73.00 369 PRO A C 1
ATOM 2878 O O . PRO A 1 369 ? -4.350 2.220 2.370 1.00 73.00 369 PRO A O 1
ATOM 2881 N N . HIS A 1 370 ? -5.740 3.923 1.941 1.00 81.44 370 HIS A N 1
ATOM 2882 C CA . HIS A 1 370 ? -5.753 4.378 3.328 1.00 81.44 370 HIS A CA 1
ATOM 2883 C C . HIS A 1 370 ? -6.554 3.404 4.197 1.00 81.44 370 HIS A C 1
ATOM 2885 O O . HIS A 1 370 ? -7.603 2.919 3.769 1.00 81.44 370 HIS A O 1
ATOM 2891 N N . THR A 1 371 ? -6.115 3.188 5.437 1.00 88.56 371 THR A N 1
ATOM 2892 C CA . THR A 1 371 ? -6.994 2.637 6.474 1.00 88.56 371 THR A CA 1
ATOM 2893 C C . THR A 1 371 ? -8.115 3.642 6.733 1.00 88.56 371 THR A C 1
ATOM 2895 O O . THR A 1 371 ? -7.848 4.809 7.037 1.00 88.56 371 THR A O 1
ATOM 2898 N N . SER A 1 372 ? -9.362 3.203 6.574 1.00 91.94 372 SER A N 1
ATOM 2899 C CA . SER A 1 372 ? -10.554 4.034 6.723 1.00 91.94 372 SER A CA 1
ATOM 2900 C C . SER A 1 372 ? -11.346 3.614 7.954 1.00 91.94 372 SER A C 1
ATOM 2902 O O . SER A 1 372 ? -11.634 2.436 8.163 1.00 91.94 372 SER A O 1
ATOM 2904 N N . LEU A 1 373 ? -11.697 4.596 8.772 1.00 95.62 373 LEU A N 1
ATOM 2905 C CA . LEU A 1 373 ? -12.459 4.426 9.991 1.00 95.62 373 LEU A CA 1
ATOM 2906 C C . LEU A 1 373 ? -13.781 5.171 9.871 1.00 95.62 373 LEU A C 1
ATOM 2908 O O . LEU A 1 373 ? -13.779 6.373 9.633 1.00 95.62 373 LEU A O 1
ATOM 2912 N N . ILE A 1 374 ? -14.897 4.485 10.079 1.00 97.31 374 ILE A N 1
ATOM 2913 C CA . ILE A 1 374 ? -16.228 5.083 10.098 1.00 97.31 374 ILE A CA 1
ATOM 2914 C C . ILE A 1 374 ? -16.610 5.363 11.551 1.00 97.31 374 ILE A C 1
ATOM 2916 O O . ILE A 1 374 ? -16.686 4.442 12.369 1.00 97.31 374 ILE A O 1
ATOM 2920 N N . LEU A 1 375 ? -16.870 6.632 11.859 1.00 97.19 375 LEU A N 1
ATOM 2921 C CA . LEU A 1 375 ? -17.425 7.067 13.134 1.00 97.19 375 LEU A CA 1
ATOM 2922 C C . LEU A 1 375 ? -18.950 6.936 13.076 1.00 97.19 375 LEU A C 1
ATOM 2924 O O . LEU A 1 375 ? -19.582 7.679 12.322 1.00 97.19 375 LEU A O 1
ATOM 2928 N N . PRO A 1 376 ? -19.549 6.004 13.829 1.00 94.62 376 PRO A N 1
ATOM 2929 C CA . PRO A 1 376 ? -20.980 5.752 13.761 1.00 94.62 376 PRO A CA 1
ATOM 2930 C C . PRO A 1 376 ? -21.791 6.881 14.404 1.00 94.62 376 PRO A C 1
ATOM 2932 O O . PRO A 1 376 ? -21.354 7.514 15.362 1.00 94.62 376 PRO A O 1
ATOM 2935 N N . ASP A 1 377 ? -23.039 7.044 13.973 1.00 94.50 377 ASP A N 1
ATOM 2936 C CA . ASP A 1 377 ? -24.042 7.912 14.608 1.00 94.50 377 ASP A CA 1
ATOM 2937 C C . ASP A 1 377 ? -24.685 7.253 15.848 1.00 94.50 377 ASP A C 1
ATOM 2939 O O . ASP A 1 377 ? -25.848 7.461 16.198 1.00 94.50 377 ASP A O 1
ATOM 2943 N N . THR A 1 378 ? -23.925 6.390 16.519 1.00 91.38 378 THR A N 1
ATOM 2944 C CA . THR A 1 378 ? -24.267 5.812 17.821 1.00 91.38 378 THR A CA 1
ATOM 2945 C C . THR A 1 378 ? -23.456 6.555 18.880 1.00 91.38 378 THR A C 1
ATOM 2947 O O . THR A 1 378 ? -22.267 6.748 18.653 1.00 91.38 378 THR A O 1
ATOM 2950 N N . PRO A 1 379 ? -24.040 6.988 20.011 1.00 87.62 379 PRO A N 1
ATOM 2951 C CA . PRO A 1 379 ? -23.289 7.701 21.044 1.00 87.62 379 PRO A CA 1
ATOM 2952 C C . PRO A 1 379 ? -22.174 6.852 21.670 1.00 87.62 379 PRO A C 1
ATOM 2954 O O . PRO A 1 379 ? -22.409 5.708 22.062 1.00 87.62 379 PRO A O 1
ATOM 2957 N N . PHE A 1 380 ? -20.983 7.437 21.817 1.00 86.56 380 PHE A N 1
ATOM 2958 C CA . PHE A 1 380 ? -19.845 6.855 22.538 1.00 86.56 380 PHE A CA 1
ATOM 2959 C C . PHE A 1 380 ? -19.609 7.585 23.870 1.00 86.56 380 PHE A C 1
ATOM 2961 O O . PHE A 1 380 ? -19.888 8.780 23.967 1.00 86.56 380 PHE A O 1
ATOM 2968 N N . PRO A 1 381 ? -19.080 6.911 24.909 1.00 80.06 381 PRO A N 1
ATOM 2969 C CA . PRO A 1 381 ? -18.736 7.565 26.167 1.00 80.06 381 PRO A CA 1
ATOM 2970 C C . PRO A 1 381 ? -17.654 8.634 25.991 1.00 80.06 381 PRO A C 1
ATOM 2972 O O . PRO A 1 381 ? -16.655 8.403 25.307 1.00 80.06 381 PRO A O 1
ATOM 2975 N N . THR A 1 382 ? -17.793 9.759 26.690 1.00 81.62 382 THR A N 1
ATOM 2976 C CA . THR A 1 382 ? -16.737 10.777 26.765 1.00 81.62 382 THR A CA 1
ATOM 2977 C C . THR A 1 382 ? -15.442 10.205 27.320 1.00 81.62 382 THR A C 1
ATOM 2979 O O . THR A 1 382 ? -15.435 9.485 28.318 1.00 81.62 382 THR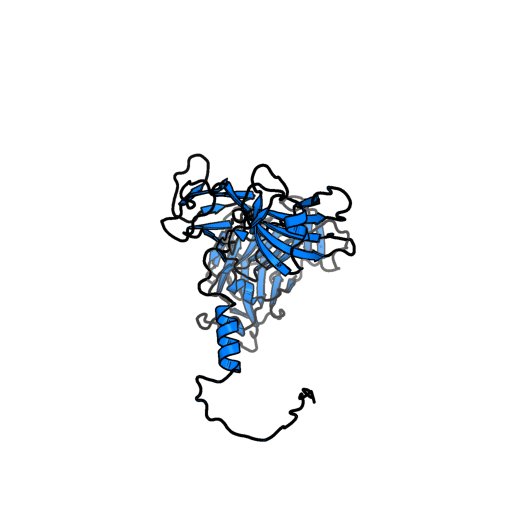 A O 1
ATOM 2982 N N . GLY A 1 383 ? -14.337 10.505 26.637 1.00 77.38 383 GLY A N 1
ATOM 2983 C CA . GLY A 1 383 ? -13.021 9.936 26.912 1.00 77.38 383 GLY A CA 1
ATOM 2984 C C . GLY A 1 383 ? -12.761 8.581 26.246 1.00 77.38 383 GLY A C 1
ATOM 2985 O O . GLY A 1 383 ? -11.634 8.087 26.334 1.00 77.38 383 GLY A O 1
ATOM 2986 N N . PHE A 1 384 ? -13.738 7.985 25.543 1.00 87.88 384 PHE A N 1
ATOM 2987 C CA . PHE A 1 384 ? -13.455 6.869 24.639 1.00 87.88 384 PHE A CA 1
ATOM 2988 C C . PHE A 1 384 ? -12.388 7.311 23.641 1.00 87.88 384 PHE A C 1
ATOM 2990 O O . PHE A 1 384 ? -12.494 8.385 23.049 1.00 87.88 384 PHE A O 1
ATOM 2997 N N . SER A 1 385 ? -11.350 6.501 23.459 1.00 89.88 385 SER A N 1
ATOM 2998 C CA . SER A 1 385 ? -10.246 6.866 22.582 1.00 89.88 385 SER A CA 1
ATOM 2999 C C . SER A 1 385 ? -9.620 5.667 21.902 1.00 89.88 385 SER A C 1
ATOM 3001 O O . SER A 1 385 ? -9.645 4.565 22.440 1.00 89.88 385 SER A O 1
ATOM 3003 N N . ILE A 1 386 ? -9.031 5.909 20.737 1.00 93.62 386 ILE A N 1
ATOM 3004 C CA . ILE A 1 386 ? -8.239 4.950 19.963 1.00 93.62 386 ILE A CA 1
ATOM 3005 C C . ILE A 1 386 ? -6.957 5.621 19.476 1.00 93.62 386 ILE A C 1
ATOM 3007 O O . ILE A 1 386 ? -6.859 6.850 19.408 1.00 93.62 386 ILE A O 1
ATOM 3011 N N . ASN A 1 387 ? -5.988 4.809 19.082 1.00 92.12 387 ASN A N 1
ATOM 3012 C CA . ASN A 1 387 ? -4.740 5.256 18.488 1.00 92.12 387 ASN A CA 1
ATOM 3013 C C . ASN A 1 387 ? -4.817 5.140 16.965 1.00 92.12 387 ASN A C 1
ATOM 3015 O O . ASN A 1 387 ? -5.191 4.099 16.431 1.00 92.12 387 ASN A O 1
ATOM 3019 N N . LEU A 1 388 ? -4.409 6.195 16.270 1.00 93.62 388 LEU A N 1
ATOM 3020 C CA . LEU A 1 388 ? -4.232 6.214 14.824 1.00 93.62 388 LEU A CA 1
ATOM 3021 C C . LEU A 1 388 ? -2.736 6.340 14.545 1.00 93.62 388 LEU A C 1
ATOM 3023 O O . LEU A 1 388 ? -2.090 7.282 15.002 1.00 93.62 388 LEU A O 1
ATOM 3027 N N . ILE A 1 389 ? -2.162 5.388 13.819 1.00 91.38 389 ILE A N 1
ATOM 3028 C CA . ILE A 1 389 ? -0.741 5.395 13.466 1.00 91.38 389 ILE A CA 1
ATOM 3029 C C . ILE A 1 389 ? -0.626 5.309 11.952 1.00 91.38 389 ILE A C 1
ATOM 3031 O O . ILE A 1 389 ? -1.176 4.401 11.340 1.00 91.38 389 ILE A O 1
ATOM 3035 N N . ALA A 1 390 ? 0.099 6.239 11.346 1.00 88.81 390 ALA A N 1
ATOM 3036 C CA . ALA A 1 390 ? 0.418 6.220 9.925 1.00 88.81 390 ALA A CA 1
ATOM 3037 C C . ALA A 1 390 ? 1.939 6.342 9.718 1.00 88.81 390 ALA A C 1
ATOM 3039 O O . ALA A 1 390 ? 2.584 7.182 10.352 1.00 88.81 390 ALA A O 1
ATOM 3040 N N . GLU A 1 391 ? 2.530 5.505 8.857 1.00 82.19 391 GLU A N 1
ATOM 3041 C CA . GLU A 1 391 ? 3.972 5.560 8.556 1.00 82.19 391 GLU A CA 1
ATOM 3042 C C . GLU A 1 391 ? 4.318 6.685 7.575 1.00 82.19 391 GLU A C 1
ATOM 3044 O O . GLU A 1 391 ? 3.649 6.857 6.560 1.00 82.19 391 GLU A O 1
ATOM 3049 N N . GLY A 1 392 ? 5.434 7.388 7.788 1.00 75.38 392 GLY A N 1
ATOM 3050 C CA . GLY A 1 392 ? 5.986 8.330 6.806 1.00 75.38 392 GLY A CA 1
ATOM 3051 C C . GLY A 1 392 ? 4.960 9.355 6.299 1.00 75.38 392 GLY A C 1
ATOM 3052 O O . GLY A 1 392 ? 4.346 10.063 7.089 1.00 75.38 392 GLY A O 1
ATOM 3053 N N . ASN A 1 393 ? 4.763 9.417 4.977 1.00 72.12 393 ASN A N 1
ATOM 3054 C CA . ASN A 1 393 ? 3.833 10.349 4.319 1.00 72.12 393 ASN A CA 1
ATOM 3055 C C . ASN A 1 393 ? 2.438 9.731 4.076 1.00 72.12 393 ASN A C 1
ATOM 3057 O O . ASN A 1 393 ? 1.826 9.988 3.041 1.00 72.12 393 ASN A O 1
ATOM 3061 N N . THR A 1 394 ? 1.972 8.853 4.965 1.00 83.81 394 THR A N 1
ATOM 3062 C CA . THR A 1 394 ? 0.656 8.197 4.872 1.00 83.81 394 THR A CA 1
ATOM 3063 C C . THR A 1 394 ? -0.323 8.784 5.894 1.00 83.81 394 THR A C 1
ATOM 3065 O O . THR A 1 394 ? 0.063 9.577 6.759 1.00 83.81 394 THR A O 1
ATOM 3068 N N . SER A 1 395 ? -1.601 8.421 5.794 1.00 90.06 395 SER A N 1
ATOM 3069 C CA . SER A 1 395 ? -2.644 8.882 6.715 1.00 90.06 395 SER A CA 1
ATOM 3070 C C . SER A 1 395 ? -3.747 7.841 6.886 1.00 90.06 395 SER A C 1
ATOM 3072 O O . SER A 1 395 ? -4.048 7.086 5.960 1.00 90.06 395 SER A O 1
ATOM 3074 N N . ASN A 1 396 ? -4.351 7.818 8.075 1.00 92.94 396 ASN A N 1
ATOM 3075 C CA . ASN A 1 396 ? -5.654 7.193 8.297 1.00 92.94 396 ASN A CA 1
ATOM 3076 C C . ASN A 1 396 ? -6.747 8.182 7.877 1.00 92.94 396 ASN A C 1
ATOM 3078 O O . ASN A 1 396 ? -6.602 9.385 8.113 1.00 92.94 396 ASN A O 1
ATOM 3082 N N . ILE A 1 397 ? -7.833 7.682 7.295 1.00 94.25 397 ILE A N 1
ATOM 3083 C CA . ILE A 1 397 ? -9.033 8.474 7.009 1.00 94.25 397 ILE A CA 1
ATOM 3084 C C . ILE A 1 397 ? -10.052 8.197 8.104 1.00 94.25 397 ILE A C 1
ATOM 3086 O O . ILE A 1 397 ? -10.379 7.043 8.367 1.00 94.25 397 ILE A O 1
ATOM 3090 N N . VAL A 1 398 ? -10.573 9.254 8.714 1.00 96.56 398 VAL A N 1
ATOM 3091 C CA . VAL A 1 398 ? -11.665 9.193 9.681 1.00 96.56 398 VAL A CA 1
ATOM 3092 C C . VAL A 1 398 ? -12.899 9.814 9.035 1.00 96.56 398 VAL A C 1
ATOM 3094 O O . VAL A 1 398 ? -12.923 11.011 8.759 1.00 96.56 398 VAL A O 1
ATOM 3097 N N . HIS A 1 399 ? -13.896 8.980 8.768 1.00 96.44 399 HIS A N 1
ATOM 3098 C CA . HIS A 1 399 ? -15.127 9.305 8.064 1.00 96.44 399 HIS A CA 1
ATOM 3099 C C . HIS A 1 399 ? -16.295 9.385 9.057 1.00 96.44 399 HIS A C 1
ATOM 3101 O O . HIS A 1 399 ? -16.619 8.373 9.684 1.00 96.44 399 HIS A O 1
ATOM 3107 N N . PRO A 1 400 ? -16.955 10.540 9.231 1.00 96.62 400 PRO A N 1
ATOM 3108 C CA . PRO A 1 400 ? -18.216 10.586 9.961 1.00 96.62 400 PRO A CA 1
ATOM 3109 C C . PRO A 1 400 ? -19.311 9.881 9.146 1.00 96.62 400 PRO A C 1
ATOM 3111 O O . PRO A 1 400 ? -19.506 10.201 7.978 1.00 96.62 400 PRO A O 1
ATOM 3114 N N . GLU A 1 401 ? -20.048 8.943 9.752 1.00 95.94 401 GLU A N 1
ATOM 3115 C CA . GLU A 1 401 ? -21.108 8.173 9.068 1.00 95.94 401 GLU A CA 1
ATOM 3116 C C . GLU A 1 401 ? -22.182 9.080 8.447 1.00 95.94 401 GLU A C 1
ATOM 3118 O O . GLU A 1 401 ? -22.767 8.752 7.414 1.00 95.94 401 GLU A O 1
ATOM 3123 N N . ASN A 1 402 ? -22.453 10.227 9.074 1.00 95.56 402 ASN A N 1
ATOM 3124 C CA . ASN A 1 402 ? -23.380 11.230 8.573 1.00 95.56 402 ASN A CA 1
ATOM 3125 C C . ASN A 1 402 ? -23.114 12.615 9.197 1.00 95.56 402 ASN A C 1
ATOM 3127 O O . ASN A 1 402 ? -22.152 12.824 9.934 1.00 95.56 402 ASN A O 1
ATOM 3131 N N . LYS A 1 403 ? -24.005 13.575 8.920 1.00 95.94 403 LYS A N 1
ATOM 3132 C CA . LYS A 1 403 ? -23.882 14.972 9.367 1.00 95.94 403 LYS A CA 1
ATOM 3133 C C . LYS A 1 403 ? -24.046 15.196 10.878 1.00 95.94 403 LYS A C 1
ATOM 3135 O O . LYS A 1 403 ? -23.762 16.301 11.329 1.00 95.94 403 LYS A O 1
ATOM 3140 N N . ASN A 1 404 ? -24.495 14.194 11.634 1.00 95.44 404 ASN A N 1
ATOM 3141 C CA . ASN A 1 404 ? -24.688 14.275 13.085 1.00 95.44 404 ASN A CA 1
ATOM 3142 C C . ASN A 1 404 ? -23.406 13.968 13.870 1.00 95.44 404 ASN A C 1
ATOM 3144 O O . ASN A 1 404 ? -23.350 14.228 15.070 1.00 95.44 404 ASN A O 1
ATOM 3148 N N . VAL A 1 405 ? -22.391 13.410 13.208 1.00 97.12 405 VAL A N 1
ATOM 3149 C CA . VAL A 1 405 ? -21.085 13.113 13.797 1.00 97.12 405 VAL A CA 1
ATOM 3150 C C . VAL A 1 405 ? -20.099 14.172 13.326 1.00 97.12 405 VAL A C 1
ATOM 3152 O O . VAL A 1 405 ? -20.001 14.453 12.131 1.00 97.12 405 VAL A O 1
ATOM 3155 N N . THR A 1 406 ? -19.375 14.780 14.263 1.00 97.06 406 THR A N 1
ATOM 3156 C CA . THR A 1 406 ? -18.433 15.861 13.952 1.00 97.06 406 THR A CA 1
ATOM 3157 C C . THR A 1 406 ? -17.034 15.544 14.453 1.00 97.06 406 THR A C 1
ATOM 3159 O O . THR A 1 406 ? -16.851 14.834 15.443 1.00 97.06 406 THR A O 1
ATOM 3162 N N . ILE A 1 407 ? -16.039 16.070 13.743 1.00 97.12 407 ILE A N 1
ATOM 3163 C CA . ILE A 1 407 ? -14.620 15.878 14.014 1.00 97.12 407 ILE A CA 1
ATOM 3164 C C . ILE A 1 407 ? -13.964 17.250 14.170 1.00 97.12 407 ILE A C 1
ATOM 3166 O O . ILE A 1 407 ? -14.173 18.150 13.357 1.00 97.12 407 ILE A O 1
ATOM 3170 N N . ILE A 1 408 ? -13.157 17.393 15.215 1.00 94.75 408 ILE A N 1
ATOM 3171 C CA . ILE A 1 408 ? -12.298 18.541 15.492 1.00 94.75 408 ILE A CA 1
ATOM 3172 C C . ILE A 1 408 ? -10.863 18.134 15.148 1.00 94.75 408 ILE A C 1
ATOM 3174 O O . ILE A 1 408 ? -10.332 17.169 15.701 1.00 94.75 408 ILE A O 1
ATOM 3178 N N . THR A 1 409 ? -10.221 18.852 14.226 1.00 90.88 409 THR A N 1
ATOM 3179 C CA . THR A 1 409 ? -8.840 18.579 13.797 1.00 90.88 409 THR A CA 1
ATOM 3180 C C . THR A 1 409 ? -7.893 19.667 14.302 1.00 90.88 409 THR A C 1
ATOM 3182 O O . THR A 1 409 ? -7.634 20.642 13.598 1.00 90.88 409 THR A O 1
ATOM 3185 N N . GLY A 1 410 ? -7.364 19.503 15.517 1.00 79.12 410 GLY A N 1
ATOM 3186 C CA . GLY A 1 410 ? -6.476 20.480 16.163 1.00 79.12 410 GLY A CA 1
ATOM 3187 C C . GLY A 1 410 ? -7.176 21.394 17.177 1.00 79.12 410 GLY A C 1
ATOM 3188 O O . GLY A 1 410 ? -8.391 21.350 17.335 1.00 79.12 410 GLY A O 1
ATOM 3189 N N . SER A 1 411 ? -6.392 22.207 17.890 1.00 73.94 411 SER A N 1
ATOM 3190 C CA . SER A 1 411 ? -6.834 22.985 19.062 1.00 73.94 411 SER A CA 1
ATOM 3191 C C . SER A 1 411 ? -7.889 24.051 18.767 1.00 73.94 411 SER A C 1
ATOM 3193 O O . SER A 1 411 ? -8.755 24.283 19.603 1.00 73.94 411 SER A O 1
ATOM 3195 N N . ASP A 1 412 ? -7.826 24.670 17.587 1.00 79.12 412 ASP A N 1
ATOM 3196 C CA . ASP A 1 412 ? -8.639 25.844 17.230 1.00 79.12 412 ASP A CA 1
ATOM 3197 C C . ASP A 1 412 ? -9.613 25.564 16.074 1.00 79.12 412 ASP A C 1
ATOM 3199 O O . ASP A 1 412 ? -10.215 26.479 15.508 1.00 79.12 412 ASP A O 1
ATOM 3203 N N . ALA A 1 413 ? -9.755 24.296 15.681 1.00 86.00 413 ALA A N 1
ATOM 3204 C CA . ALA A 1 413 ? -10.645 23.906 14.598 1.00 86.00 413 ALA A CA 1
ATOM 3205 C C . ALA A 1 413 ? -12.105 23.863 15.065 1.00 86.00 413 ALA A C 1
ATOM 3207 O O . ALA A 1 413 ? -12.422 23.368 16.147 1.00 86.00 413 ALA A O 1
ATOM 3208 N N . LEU A 1 414 ? -13.013 24.336 14.211 1.00 88.88 414 LEU A N 1
ATOM 3209 C CA . LEU A 1 414 ? -14.444 24.141 14.424 1.00 88.88 414 LEU A CA 1
ATOM 3210 C C . LEU A 1 414 ? -14.826 22.682 14.114 1.00 88.88 414 LEU A C 1
ATOM 3212 O O . LEU A 1 414 ? -14.283 22.112 13.163 1.00 88.88 414 LEU A O 1
ATOM 3216 N N . PRO A 1 415 ? -15.770 22.081 14.862 1.00 91.62 415 PRO A N 1
ATOM 3217 C CA . PRO A 1 415 ? -16.278 20.750 14.550 1.00 91.62 415 PRO A CA 1
ATOM 3218 C C . PRO A 1 415 ? -16.882 20.700 13.140 1.00 91.62 415 PRO A C 1
ATOM 3220 O O . PRO A 1 415 ? -17.725 21.530 12.793 1.00 91.62 415 PRO A O 1
ATOM 3223 N N . ALA A 1 416 ? -16.486 19.710 12.341 1.00 94.00 416 ALA A N 1
ATOM 3224 C CA . ALA A 1 416 ? -16.981 19.517 10.979 1.00 94.00 416 ALA A CA 1
ATOM 3225 C C . ALA A 1 416 ? -17.435 18.072 10.738 1.00 94.00 416 ALA A C 1
ATOM 3227 O O . ALA A 1 416 ? -16.834 17.128 11.246 1.00 94.00 416 ALA A O 1
ATOM 3228 N N . SER A 1 417 ? -18.485 17.888 9.935 1.00 94.19 417 SER A N 1
ATOM 3229 C CA . SER A 1 417 ? -18.965 16.574 9.480 1.00 94.19 417 SER A CA 1
ATOM 3230 C C . SER A 1 417 ? -18.401 16.222 8.100 1.00 94.19 417 SER A C 1
ATOM 3232 O O . SER A 1 417 ? -19.126 16.005 7.129 1.00 94.19 417 SER A O 1
ATOM 3234 N N . SER A 1 418 ? -17.073 16.210 8.007 1.00 94.31 418 SER A N 1
ATOM 3235 C CA . SER A 1 418 ? -16.318 15.851 6.805 1.00 94.31 418 SER A CA 1
ATOM 3236 C C . SER A 1 418 ? -15.152 14.936 7.153 1.00 94.31 418 SER A C 1
ATOM 3238 O O . SER A 1 418 ? -14.707 14.913 8.299 1.00 94.31 418 SER A O 1
ATOM 3240 N N . ASP A 1 419 ? -14.629 14.234 6.150 1.00 95.31 419 ASP A N 1
ATOM 3241 C CA . ASP A 1 419 ? -13.456 13.376 6.306 1.00 95.31 419 ASP A CA 1
ATOM 3242 C C . ASP A 1 419 ? -12.280 14.134 6.917 1.00 95.31 419 ASP A C 1
ATOM 3244 O O . ASP A 1 419 ? -11.933 15.239 6.491 1.00 95.31 419 ASP A O 1
ATOM 3248 N N . ALA A 1 420 ? -11.636 13.497 7.888 1.00 94.81 420 ALA A N 1
ATOM 3249 C CA . ALA A 1 420 ? -10.411 13.978 8.495 1.00 94.81 420 ALA A CA 1
ATOM 3250 C C . ALA A 1 420 ? -9.262 13.007 8.217 1.00 94.81 420 ALA A C 1
ATOM 3252 O O . ALA A 1 420 ? -9.431 11.787 8.231 1.00 94.81 420 ALA A O 1
ATOM 3253 N N . TYR A 1 421 ? -8.070 13.555 7.997 1.00 92.81 421 TYR A N 1
ATOM 3254 C CA . TYR A 1 421 ? -6.867 12.778 7.717 1.00 92.81 421 TYR A CA 1
ATOM 3255 C C . TYR A 1 421 ? -5.922 12.848 8.913 1.00 92.81 421 TYR A C 1
ATOM 3257 O O . TYR A 1 421 ? -5.436 13.918 9.274 1.00 92.81 421 TYR A O 1
ATOM 3265 N N . ALA A 1 422 ? -5.627 11.696 9.508 1.00 91.06 422 ALA A N 1
ATOM 3266 C CA . ALA A 1 422 ? -4.674 11.571 10.603 1.00 91.06 422 ALA A CA 1
ATOM 3267 C C . ALA A 1 422 ? -3.351 11.000 10.078 1.00 91.06 422 ALA A C 1
ATOM 3269 O O . ALA A 1 422 ? -3.200 9.787 9.908 1.00 91.06 422 ALA A O 1
ATOM 3270 N N . SER A 1 423 ? -2.395 11.886 9.792 1.00 89.00 423 SER A N 1
ATOM 3271 C CA . SER A 1 423 ? -1.004 11.524 9.494 1.00 89.00 423 SER A CA 1
ATOM 3272 C C . SER A 1 423 ? -0.199 11.330 10.777 1.00 89.00 423 SER A C 1
ATOM 3274 O O . SER A 1 423 ? -0.473 11.997 11.778 1.00 89.00 423 SER A O 1
ATOM 3276 N N . SER A 1 424 ? 0.867 10.525 10.726 1.00 87.31 424 SER A N 1
ATOM 3277 C CA . SER A 1 424 ? 1.726 10.186 11.874 1.00 87.31 424 SER A CA 1
ATOM 3278 C C . SER A 1 424 ? 0.974 9.493 13.026 1.00 87.31 424 SER A C 1
ATOM 3280 O O . SER A 1 424 ? -0.032 8.823 12.799 1.00 87.31 424 SER A O 1
ATOM 3282 N N . LYS A 1 425 ? 1.491 9.594 14.256 1.00 91.06 425 LYS A N 1
ATOM 3283 C CA . LYS A 1 425 ? 0.839 9.079 15.461 1.00 91.06 425 LYS A CA 1
ATOM 3284 C C . LYS A 1 425 ? -0.120 10.133 16.011 1.00 91.06 425 LYS A C 1
ATOM 3286 O O . LYS A 1 425 ? 0.313 11.229 16.362 1.00 91.06 425 LYS A O 1
ATOM 3291 N N . LYS A 1 426 ? -1.394 9.773 16.102 1.00 91.50 426 LYS A N 1
ATOM 3292 C CA . LYS A 1 426 ? -2.496 10.599 16.598 1.00 91.50 426 LYS A CA 1
ATOM 3293 C C . LYS A 1 426 ? -3.395 9.796 17.525 1.00 91.50 426 LYS A C 1
ATOM 3295 O O . LYS A 1 426 ? -3.402 8.565 17.475 1.00 91.50 426 LYS A O 1
ATOM 3300 N N . GLN A 1 427 ? -4.165 10.489 18.350 1.00 92.06 427 GLN A N 1
ATOM 3301 C CA . GLN A 1 427 ? -5.238 9.880 19.129 1.00 92.06 427 GLN A CA 1
ATOM 3302 C C . GLN A 1 427 ? -6.574 10.462 18.678 1.00 92.06 427 GLN A C 1
ATOM 3304 O O . GLN A 1 427 ? -6.705 11.674 18.526 1.00 92.06 427 GLN A O 1
ATOM 3309 N N . LEU A 1 428 ? -7.562 9.600 18.455 1.00 95.31 428 LEU A N 1
ATOM 3310 C CA . LEU A 1 428 ? -8.942 10.017 18.229 1.00 95.31 428 LEU A CA 1
ATOM 3311 C C . LEU A 1 428 ? -9.713 9.808 19.531 1.00 95.31 428 LEU A C 1
ATOM 3313 O O . LEU A 1 428 ? -9.697 8.703 20.072 1.00 95.31 428 LEU A O 1
ATOM 3317 N N . ILE A 1 429 ? -10.367 10.856 20.029 1.00 92.56 429 ILE A N 1
ATOM 3318 C CA . ILE A 1 429 ? -11.040 10.868 21.333 1.00 92.56 429 ILE A CA 1
ATOM 3319 C C . ILE A 1 429 ? -12.461 11.406 21.187 1.00 92.56 429 ILE A C 1
ATOM 3321 O O . ILE A 1 429 ? -12.678 12.425 20.534 1.00 92.56 429 ILE A O 1
ATOM 3325 N N . GLN A 1 430 ? -13.428 10.760 21.830 1.00 93.94 430 GLN A N 1
ATOM 3326 C CA . GLN A 1 430 ? -14.782 11.282 21.989 1.00 93.94 430 GLN A CA 1
ATOM 3327 C C . GLN A 1 430 ? -14.775 12.372 23.073 1.00 93.94 430 GLN A C 1
ATOM 3329 O O . GLN A 1 430 ? -14.405 12.110 24.221 1.00 93.94 430 GLN A O 1
ATOM 3334 N N . VAL A 1 431 ? -15.156 13.599 22.709 1.00 88.44 431 VAL A N 1
ATOM 3335 C CA . VAL A 1 431 ? -15.088 14.779 23.594 1.00 88.44 431 VAL A CA 1
ATOM 3336 C C . VAL A 1 431 ? -16.446 15.432 23.852 1.00 88.44 431 VAL A C 1
ATOM 3338 O O . VAL A 1 431 ? -16.592 16.176 24.818 1.00 88.44 431 VAL A O 1
ATOM 3341 N N . GLY A 1 432 ? -17.441 15.179 22.998 1.00 81.19 432 GLY A N 1
ATOM 3342 C CA . GLY A 1 432 ? -18.761 15.792 23.114 1.00 81.19 432 GLY A CA 1
ATOM 3343 C C . GLY A 1 432 ? -19.647 15.125 24.168 1.00 81.19 432 GLY A C 1
ATOM 3344 O O . GLY A 1 432 ? -19.707 13.898 24.218 1.00 81.19 432 GLY A O 1
ATOM 3345 N N . PRO A 1 433 ? -20.430 15.887 24.948 1.00 78.69 433 PRO A N 1
ATOM 3346 C CA . PRO A 1 433 ? -21.421 15.310 25.862 1.00 78.69 433 PRO A CA 1
ATOM 3347 C C . PRO A 1 433 ? -22.560 14.574 25.127 1.00 78.69 433 PRO A C 1
ATOM 3349 O O . PRO A 1 433 ? -23.300 13.811 25.739 1.00 78.69 433 PRO A O 1
ATOM 3352 N N . ASP A 1 434 ? -22.698 14.795 23.818 1.00 83.00 434 ASP A N 1
ATOM 3353 C CA . ASP A 1 434 ? -23.643 14.129 22.916 1.00 83.00 434 ASP A CA 1
ATOM 3354 C C . ASP A 1 434 ? -23.215 12.709 22.500 1.00 83.00 434 ASP A C 1
ATOM 3356 O O . ASP A 1 434 ? -23.990 11.984 21.873 1.00 83.00 434 ASP A O 1
ATOM 3360 N N . GLY A 1 435 ? -21.979 12.316 22.816 1.00 85.94 435 GLY A N 1
ATOM 3361 C CA . GLY A 1 435 ? -21.384 11.063 22.367 1.00 85.94 435 GLY A CA 1
ATOM 3362 C C . GLY A 1 435 ? -20.993 11.036 20.882 1.00 85.94 435 GLY A C 1
ATOM 3363 O O . GLY A 1 435 ? -20.647 9.969 20.383 1.00 85.94 435 GLY A O 1
ATOM 3364 N N . LYS A 1 436 ? -21.044 12.175 20.171 1.00 92.94 436 LYS A N 1
ATOM 3365 C CA . LYS A 1 436 ? -20.916 12.265 18.699 1.00 92.94 436 LYS A CA 1
ATOM 3366 C C . LYS A 1 436 ? -19.914 13.308 18.201 1.00 92.94 436 LYS A C 1
ATOM 3368 O O . LYS A 1 436 ? -19.588 13.316 17.015 1.00 92.94 436 LYS A O 1
ATOM 3373 N N . THR A 1 437 ? -19.391 14.155 19.085 1.00 94.31 437 THR A N 1
ATOM 3374 C CA . THR A 1 437 ? -18.270 15.050 18.760 1.00 94.31 437 THR A CA 1
ATOM 3375 C C . THR A 1 437 ? -16.932 14.400 19.113 1.00 94.31 437 THR A C 1
ATOM 3377 O O . THR A 1 437 ? -16.710 13.986 20.256 1.00 94.31 437 THR A O 1
ATOM 3380 N N . TRP A 1 438 ? -16.031 14.337 18.137 1.00 95.94 438 TRP A N 1
ATOM 3381 C CA . TRP A 1 438 ? -14.726 13.688 18.234 1.00 95.94 438 TRP A CA 1
ATOM 3382 C C . TRP A 1 438 ? -13.589 14.683 18.012 1.00 95.94 438 TRP A C 1
ATOM 3384 O O . TRP A 1 438 ? -13.754 15.672 17.306 1.00 95.94 438 TRP A O 1
ATOM 3394 N N . SER A 1 439 ? -12.420 14.412 18.584 1.00 94.12 439 SER A N 1
ATOM 3395 C CA . SER A 1 439 ? -11.212 15.220 18.418 1.00 94.12 439 SER A CA 1
ATOM 3396 C C . SER A 1 439 ? -10.025 14.351 18.020 1.00 94.12 439 SER A C 1
ATOM 3398 O O . SER A 1 439 ? -9.824 13.279 18.595 1.00 94.12 439 SER A O 1
ATOM 3400 N N . ILE A 1 440 ? -9.253 14.811 17.035 1.00 94.38 440 ILE A N 1
ATOM 3401 C CA . ILE A 1 440 ? -7.970 14.222 16.640 1.00 94.38 440 ILE A CA 1
ATOM 3402 C C . ILE A 1 440 ? -6.856 15.086 17.228 1.00 94.38 440 ILE A C 1
ATOM 3404 O O . ILE A 1 440 ? -6.706 16.248 16.839 1.00 94.38 440 ILE A O 1
ATOM 3408 N N . ILE A 1 441 ? -6.058 14.501 18.125 1.00 86.62 441 ILE A N 1
ATOM 3409 C CA . ILE A 1 441 ? -4.927 15.162 18.798 1.00 86.62 441 ILE A CA 1
ATOM 3410 C C . ILE A 1 441 ? -3.582 14.567 18.384 1.00 86.62 441 ILE A C 1
ATOM 3412 O O . ILE A 1 441 ? -3.458 13.321 18.301 1.00 86.62 441 ILE A O 1
#

Secondary structure (DSSP, 8-state):
-----PPP------------TT--HHHHHHHHHHHTTSS---S---EEE-SHHHHHTSPTT-EEEEEE-TT---SS-SS-EEEEEEEE-SSTT-EEEEEEETTEEEEEEEEEE--SSS----EEEE------EE---EEEEEEE---------TTEEEEE-SSSS-SEEEEES-TTS--EEEEE-TTTHHHHHHT-EEEEEEEEE-SSSTTTBT-EEEEEEEEE-GGGS-TTS--PPPBTTB-EEEEEEEEEEETTEEEEEETT--TTSPPSEEE--S--BT--EEEEEEEETTTEEEEEETTEEEEEEPPEEE-----TTEEEEE--SS--SEEEEEEEEEEEES---EEE--GGGTT-EEEE--SSSPPEEEE-SS---TT-EEEEEE-TT-EEEEEESSTT-EEEESTTPPPBSS-EEEESEEEEEE--TTS-EEEE-

Organism: NCBI:txid59202

Foldseek 3Di:
DDDDDDDDDDDDDDDDDDDDPVPDVVVVVVVVVVVVVDDDDDPQDEAADAAQLSVLVDDAQDWHFYAHDPPDDQDVDRAIWTKGFNDADPEASWTWMWIAGPQARLFIWIWTFDYDPDSTGTDIDTDDRDFAAAEFDWDKDKDFQDPPPPADPPQWHWDQAPDAPHRIWIWTPPLFFKDKDKDFADPVLLCQAFWKKKKFKKAAAADDLVLQEQWFAKWKKAWADPVSQPPPADADDADPQFRTKIWTWTWGHYPNWTFIPAPPDHPVDDTQDTDDDDDRHSYMWMWIWIHYYPGWIFIDTPRDTTHTIHMYTHNPPDDHNMIMMMTPRGYRRIMTTGMIMIIRGPDAAEEEDDSSNFQHEYEAADQTPAHEYEDEPPADDFFRKYKYAYPDPHWHKYAYPDQQAWEAEDDPGDTGRGIDTHYHIWMKGQHDPRSRYIYID

pLDDT: mean 80.12, std 16.45, range [24.11, 97.31]

Sequence (441 aa):
MIITGNSTHIGAGATGGSTGPADDPRIDGIKKALDDTQIGLPRQPIMWVSTADDLSSLPVGAYRFARNKAPSKVLPTDSYVYLEVTGKRDTAGGSCIQIVEYLSPQKIWTGIRNNTNTDAEFTWIRQPFTPGLFTPAGDISRWTAGIDSTAGTADWKITRGTRGPSAYYLQPTNTGQQWEIQHPISGVADLFRYQGRVRFNFYYTASDDAATEGKDLLEVRLVIPDDIIPSKVTVPPPTPDRPYLAVGFIVRRVNGQLKVYDLDTDITSPQLSAISGSTWRGTTSKFGMTFYSGFYCYAMKDYSNYRRITPVRTGVNTPVNTLCIRSGDNPVRETGFSYLESRIPREILTHRLTLEDVGATFYCPYAYPHTSLILPDTPFPTGFSINLIAEGNTSNIVHPENKNVTIITGSDALPASSDAYASSKKQLIQVGPDGKTWSII